Protein AF-A0A534W931-F1 (afdb_monomer)

Structure (mmCIF, N/CA/C/O backbone):
data_AF-A0A534W931-F1
#
_entry.id   AF-A0A534W931-F1
#
loop_
_atom_site.group_PDB
_atom_site.id
_atom_site.type_symbol
_atom_site.label_atom_id
_atom_site.label_alt_id
_atom_site.label_comp_id
_atom_site.label_asym_id
_atom_site.label_entity_id
_atom_site.label_seq_id
_atom_site.pdbx_PDB_ins_code
_atom_site.Cartn_x
_atom_site.Cartn_y
_atom_site.Cartn_z
_atom_site.occupancy
_atom_site.B_iso_or_equiv
_atom_site.auth_seq_id
_atom_site.auth_comp_id
_atom_site.auth_asym_id
_atom_site.auth_atom_id
_atom_site.pdbx_PDB_model_num
ATOM 1 N N . MET A 1 1 ? 8.892 -11.186 -7.384 1.00 24.55 1 MET A N 1
ATOM 2 C CA . MET A 1 1 ? 10.118 -11.911 -7.786 1.00 24.55 1 MET A CA 1
ATOM 3 C C . MET A 1 1 ? 10.167 -12.019 -9.317 1.00 24.55 1 MET A C 1
ATOM 5 O O . MET A 1 1 ? 9.790 -13.031 -9.882 1.00 24.55 1 MET A O 1
ATOM 9 N N . LEU A 1 2 ? 10.487 -10.917 -10.003 1.00 24.75 2 LEU A N 1
ATOM 10 C CA . LEU A 1 2 ? 10.456 -10.798 -11.479 1.00 24.75 2 LEU A CA 1
ATOM 11 C C . LEU A 1 2 ? 11.723 -10.127 -12.028 1.00 24.75 2 LEU A C 1
ATOM 13 O O . LEU A 1 2 ? 11.730 -9.624 -13.146 1.00 24.75 2 LEU A O 1
ATOM 17 N N . LEU A 1 3 ? 12.767 -10.087 -11.209 1.00 33.88 3 LEU A N 1
ATOM 18 C CA . LEU A 1 3 ? 14.016 -9.411 -11.506 1.00 33.88 3 LEU A CA 1
ATOM 19 C C . LEU A 1 3 ? 15.007 -10.449 -12.035 1.00 33.88 3 LEU A C 1
ATOM 21 O O . LEU A 1 3 ? 15.277 -11.435 -11.355 1.00 33.88 3 LEU A O 1
ATOM 25 N N . PHE A 1 4 ? 15.500 -10.183 -13.246 1.00 37.03 4 PHE A N 1
ATOM 26 C CA . PHE A 1 4 ? 16.556 -10.892 -13.974 1.00 37.03 4 PHE A CA 1
ATOM 27 C C . PHE A 1 4 ? 16.162 -12.250 -14.570 1.00 37.03 4 PHE A C 1
ATOM 29 O O . PHE A 1 4 ? 16.464 -13.320 -14.045 1.00 37.03 4 PHE A O 1
ATOM 36 N N . ARG A 1 5 ? 15.540 -12.210 -15.758 1.00 29.00 5 ARG A N 1
ATOM 37 C CA . ARG A 1 5 ? 15.727 -13.302 -16.721 1.00 29.00 5 ARG A CA 1
ATOM 38 C C . ARG A 1 5 ? 17.189 -13.255 -17.179 1.00 29.00 5 ARG A C 1
ATOM 40 O O . ARG A 1 5 ? 17.562 -12.332 -17.885 1.00 29.00 5 ARG A O 1
ATOM 47 N N . ALA A 1 6 ? 17.964 -14.224 -16.694 1.00 28.89 6 ALA A N 1
ATOM 48 C CA . ALA A 1 6 ? 19.197 -14.774 -17.260 1.00 28.89 6 ALA A CA 1
ATOM 49 C C . ALA A 1 6 ? 20.112 -13.798 -18.031 1.00 28.89 6 ALA A C 1
ATOM 51 O O . ALA A 1 6 ? 20.029 -13.710 -19.250 1.00 28.89 6 ALA A O 1
ATOM 52 N N . VAL A 1 7 ? 21.059 -13.166 -17.331 1.00 37.78 7 VAL A N 1
ATOM 53 C CA . VAL A 1 7 ? 22.310 -12.709 -17.958 1.00 37.78 7 VAL A CA 1
ATOM 54 C C . VAL A 1 7 ? 23.307 -13.857 -17.831 1.00 37.78 7 VAL A C 1
ATOM 56 O O . VAL A 1 7 ? 23.939 -14.043 -16.788 1.00 37.78 7 VAL A O 1
ATOM 59 N N . ALA A 1 8 ? 23.367 -14.686 -18.868 1.00 30.81 8 ALA A N 1
ATOM 60 C CA . ALA A 1 8 ? 24.313 -15.784 -18.991 1.00 30.81 8 ALA A CA 1
ATOM 61 C C . ALA A 1 8 ? 25.335 -15.453 -20.092 1.00 30.81 8 ALA A C 1
ATOM 63 O O . ALA A 1 8 ? 25.013 -15.547 -21.266 1.00 30.81 8 ALA A O 1
ATOM 64 N N . ILE A 1 9 ? 26.557 -15.125 -19.650 1.00 33.28 9 ILE A N 1
ATOM 65 C CA . ILE A 1 9 ? 27.863 -15.341 -20.306 1.00 33.28 9 ILE A CA 1
ATOM 66 C C . ILE A 1 9 ? 28.149 -14.615 -21.638 1.00 33.28 9 ILE A C 1
ATOM 68 O O . ILE A 1 9 ? 27.626 -14.991 -22.676 1.00 33.28 9 ILE A O 1
ATOM 72 N N . ALA A 1 10 ? 29.194 -13.773 -21.607 1.00 30.75 10 ALA A N 1
ATOM 73 C CA . ALA A 1 10 ? 30.393 -13.940 -22.443 1.00 30.75 10 ALA A CA 1
ATOM 74 C C . ALA A 1 10 ? 31.596 -13.188 -21.831 1.00 30.75 10 ALA A C 1
ATOM 76 O O . ALA A 1 10 ? 31.913 -12.058 -22.197 1.00 30.75 10 ALA A O 1
ATOM 77 N N . ALA A 1 11 ? 32.294 -13.831 -20.891 1.00 32.00 11 ALA A N 1
ATOM 78 C CA . ALA A 1 11 ? 33.722 -13.587 -20.730 1.00 32.00 11 ALA A CA 1
ATOM 79 C C . ALA A 1 11 ? 34.443 -14.621 -21.604 1.00 32.00 11 ALA A C 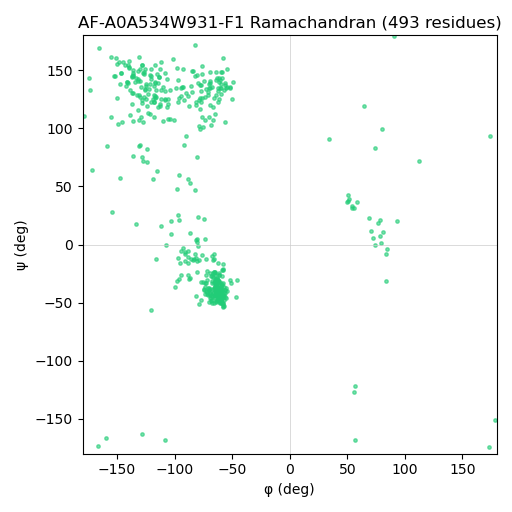1
ATOM 81 O O . ALA A 1 11 ? 34.227 -15.818 -21.436 1.00 32.00 11 ALA A O 1
ATOM 82 N N . VAL A 1 12 ? 35.293 -14.113 -22.502 1.00 31.73 12 VAL A N 1
ATOM 83 C CA . VAL A 1 12 ? 36.175 -14.822 -23.443 1.00 31.73 12 VAL A CA 1
ATOM 84 C C . VAL A 1 12 ? 35.484 -15.344 -24.711 1.00 31.73 12 VAL A C 1
ATOM 86 O O . VAL A 1 12 ? 34.865 -16.398 -24.702 1.00 31.73 12 VAL A O 1
ATOM 89 N N . MET A 1 13 ? 35.631 -14.593 -25.813 1.00 29.88 13 MET A N 1
ATOM 90 C CA . MET A 1 13 ? 36.206 -15.047 -27.097 1.00 29.88 13 MET A CA 1
ATOM 91 C C . MET A 1 13 ? 36.066 -13.940 -28.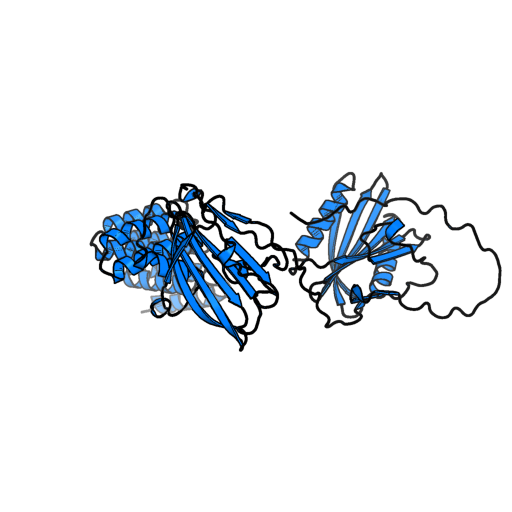168 1.00 29.88 13 MET A C 1
ATOM 93 O O . MET A 1 13 ? 35.081 -13.917 -28.894 1.00 29.88 13 MET A O 1
ATOM 97 N N . ILE A 1 14 ? 37.081 -13.081 -28.354 1.00 31.92 14 ILE A N 1
ATOM 98 C CA . ILE A 1 14 ? 37.420 -12.554 -29.696 1.00 31.92 14 ILE A CA 1
ATOM 99 C C . ILE A 1 14 ? 38.942 -12.599 -29.875 1.00 31.92 14 ILE A C 1
ATOM 101 O O . ILE A 1 14 ? 39.651 -11.600 -29.844 1.00 31.92 14 ILE A O 1
ATOM 105 N N . ALA A 1 15 ? 39.443 -13.805 -30.122 1.00 28.23 15 ALA A N 1
ATOM 106 C CA . ALA A 1 15 ? 40.698 -14.021 -30.828 1.00 28.23 15 ALA A CA 1
ATOM 107 C C . ALA A 1 15 ? 40.418 -14.813 -32.115 1.00 28.23 15 ALA A C 1
ATOM 109 O O . ALA A 1 15 ? 40.948 -15.900 -32.282 1.00 28.23 15 ALA A O 1
ATOM 110 N N . ALA A 1 16 ? 39.539 -14.313 -32.998 1.00 26.97 16 ALA A N 1
ATOM 111 C CA . ALA A 1 16 ? 39.366 -14.832 -34.367 1.00 26.97 16 ALA A CA 1
ATOM 112 C C . ALA A 1 16 ? 38.430 -13.950 -35.227 1.00 26.97 16 ALA A C 1
ATOM 114 O O . ALA A 1 16 ? 37.367 -14.398 -35.638 1.00 26.97 16 ALA A O 1
ATOM 115 N N . ALA A 1 17 ? 38.788 -12.692 -35.514 1.00 27.02 17 ALA A N 1
ATOM 116 C CA . ALA A 1 17 ? 38.117 -11.924 -36.582 1.00 27.02 17 ALA A CA 1
ATOM 117 C C . ALA A 1 17 ? 38.988 -10.806 -37.196 1.00 27.02 17 ALA A C 1
ATOM 119 O O . ALA A 1 17 ? 38.474 -9.813 -37.696 1.00 27.02 17 ALA A O 1
ATOM 120 N N . ALA A 1 18 ? 40.316 -10.952 -37.181 1.00 27.09 18 ALA A N 1
ATOM 121 C CA . ALA A 1 18 ? 41.230 -10.067 -37.913 1.00 27.09 18 ALA A CA 1
ATOM 122 C C . ALA A 1 18 ? 41.949 -10.871 -39.000 1.00 27.09 18 ALA A C 1
ATOM 124 O O . ALA A 1 18 ? 43.157 -11.087 -38.961 1.00 27.09 18 ALA A O 1
ATOM 125 N N . GLY A 1 19 ? 41.165 -11.380 -39.945 1.00 28.45 19 GLY A N 1
ATOM 126 C CA . GLY A 1 19 ? 41.649 -12.202 -41.042 1.00 28.45 19 GLY A CA 1
ATOM 127 C C . GLY A 1 19 ? 40.822 -11.988 -42.294 1.00 28.45 19 GLY A C 1
ATOM 128 O O . GLY A 1 19 ? 40.237 -12.942 -42.774 1.00 28.45 19 GLY A O 1
ATOM 129 N N . CYS A 1 20 ? 40.732 -10.747 -42.780 1.00 27.14 20 CYS A N 1
ATOM 130 C CA . CYS A 1 20 ? 40.556 -10.407 -44.196 1.00 27.14 20 CYS A CA 1
ATOM 131 C C . CYS A 1 20 ? 40.652 -8.884 -44.380 1.00 27.14 20 CYS A C 1
ATOM 133 O O . CYS A 1 20 ? 40.007 -8.140 -43.652 1.00 27.14 20 CYS A O 1
ATOM 135 N N . ALA A 1 21 ? 41.435 -8.479 -45.386 1.00 27.70 21 ALA A N 1
ATOM 136 C CA . ALA A 1 21 ? 41.574 -7.146 -45.995 1.00 27.70 21 ALA A CA 1
ATOM 137 C C . ALA A 1 21 ? 42.928 -6.452 -45.751 1.00 27.70 21 ALA A C 1
ATOM 139 O O . ALA A 1 21 ? 43.044 -5.442 -45.062 1.00 27.70 21 ALA A O 1
ATOM 140 N N . ARG A 1 22 ? 43.971 -6.971 -46.414 1.00 32.03 22 ARG A N 1
ATOM 141 C CA . ARG A 1 22 ? 45.041 -6.123 -46.956 1.00 32.03 22 ARG A CA 1
ATOM 142 C C . ARG A 1 22 ? 44.612 -5.683 -48.357 1.00 32.03 22 ARG A C 1
ATOM 144 O O . ARG A 1 22 ? 44.428 -6.534 -49.220 1.00 32.03 22 ARG A O 1
ATOM 151 N N . GLY A 1 23 ? 44.475 -4.378 -48.568 1.00 28.19 23 GLY A N 1
ATOM 152 C CA . GLY A 1 23 ? 44.235 -3.763 -49.874 1.00 28.19 23 GLY A CA 1
ATOM 153 C C . GLY A 1 23 ? 44.171 -2.240 -49.745 1.00 28.19 23 GLY A C 1
ATOM 154 O O . GLY A 1 23 ? 43.258 -1.717 -49.121 1.00 28.19 23 GLY A O 1
ATOM 155 N N . ASN A 1 24 ? 45.179 -1.549 -50.281 1.00 35.12 24 ASN A N 1
ATOM 156 C CA . ASN A 1 24 ? 45.371 -0.096 -50.210 1.00 35.12 24 ASN A CA 1
ATOM 157 C C . ASN A 1 24 ? 44.350 0.696 -51.049 1.00 35.12 24 ASN A C 1
ATOM 159 O O . ASN A 1 24 ? 44.205 0.404 -52.231 1.00 35.12 24 ASN A O 1
ATOM 163 N N . ALA A 1 25 ? 43.784 1.770 -50.479 1.00 28.73 25 ALA A N 1
ATOM 164 C CA . ALA A 1 25 ? 43.568 3.091 -51.105 1.00 28.73 25 ALA A CA 1
ATOM 165 C C . ALA A 1 25 ? 43.009 4.083 -50.053 1.00 28.73 25 ALA A C 1
ATOM 167 O O . ALA A 1 25 ? 42.217 3.667 -49.205 1.00 28.73 25 ALA A O 1
ATOM 168 N N . PRO A 1 26 ? 43.379 5.380 -50.065 1.00 36.84 26 PRO A N 1
ATOM 169 C CA . PRO A 1 26 ? 42.849 6.350 -49.113 1.00 36.84 26 PRO A CA 1
ATOM 170 C C . PRO A 1 26 ? 41.441 6.781 -49.544 1.00 36.84 26 PRO A C 1
ATOM 172 O O . PRO A 1 26 ? 41.273 7.595 -50.448 1.00 36.84 26 PRO A O 1
ATOM 175 N N . VAL A 1 27 ? 40.419 6.228 -48.894 1.00 33.09 27 VAL A N 1
ATOM 176 C CA . VAL A 1 27 ? 39.035 6.704 -49.010 1.00 33.09 27 VAL A CA 1
ATOM 177 C C . VAL A 1 27 ? 38.823 7.792 -47.958 1.00 33.09 27 VAL A C 1
ATOM 179 O O . VAL A 1 27 ? 39.109 7.579 -46.780 1.00 33.09 27 VAL A O 1
ATOM 182 N N . GLN A 1 28 ? 38.328 8.963 -48.368 1.00 35.66 28 GLN A N 1
ATOM 183 C CA . GLN A 1 28 ? 37.792 9.966 -47.446 1.00 35.66 28 GLN A CA 1
ATOM 184 C C . GLN A 1 28 ? 36.675 9.320 -46.617 1.00 35.66 28 GLN A C 1
ATOM 186 O O . GLN A 1 28 ? 35.580 9.066 -47.116 1.00 35.66 28 GLN A O 1
ATOM 191 N N . VAL A 1 29 ? 36.966 9.018 -45.351 1.00 35.28 29 VAL A N 1
ATOM 192 C CA . VAL A 1 29 ? 36.007 8.399 -44.433 1.00 35.28 29 VAL A CA 1
ATOM 193 C C . VAL A 1 29 ? 35.007 9.469 -44.004 1.00 35.28 29 VAL A C 1
ATOM 195 O O . VAL A 1 29 ? 35.302 10.311 -43.154 1.00 35.28 29 VAL A O 1
ATOM 198 N N . ALA A 1 30 ? 33.819 9.449 -44.608 1.00 37.97 30 ALA A N 1
ATOM 199 C CA . ALA A 1 30 ? 32.654 10.130 -44.060 1.00 37.97 30 ALA A CA 1
ATOM 200 C C . ALA A 1 30 ? 32.475 9.700 -42.594 1.00 37.97 30 ALA A C 1
ATOM 202 O O . ALA A 1 30 ? 32.593 8.514 -42.278 1.00 37.97 30 ALA A O 1
ATOM 203 N N . ARG A 1 31 ? 32.223 10.658 -41.689 1.00 45.56 31 ARG A N 1
ATOM 204 C CA . ARG A 1 31 ? 31.925 10.358 -40.278 1.00 45.56 31 ARG A CA 1
ATOM 205 C C . ARG A 1 31 ? 30.816 9.295 -40.229 1.00 45.56 31 ARG A C 1
ATOM 207 O O . ARG A 1 31 ? 29.772 9.534 -40.839 1.00 45.56 31 ARG A O 1
ATOM 214 N N . PRO A 1 32 ? 31.008 8.155 -39.542 1.00 56.94 32 PRO A N 1
ATOM 215 C CA . PRO A 1 32 ? 29.951 7.161 -39.430 1.00 56.94 32 PRO A CA 1
ATOM 216 C C . PRO A 1 32 ? 28.733 7.800 -38.751 1.00 56.94 32 PRO A C 1
ATOM 218 O O . PRO A 1 32 ? 28.879 8.546 -37.778 1.00 56.94 32 PRO A O 1
ATOM 221 N N . ALA A 1 33 ? 27.547 7.556 -39.310 1.00 68.75 33 ALA A N 1
ATOM 222 C CA . ALA A 1 33 ? 26.288 8.041 -38.756 1.00 68.75 33 ALA A CA 1
ATOM 223 C C . ALA A 1 33 ? 26.100 7.520 -37.319 1.00 68.75 33 ALA A C 1
ATOM 225 O O . ALA A 1 33 ? 26.577 6.436 -36.983 1.00 68.75 33 ALA A O 1
ATOM 226 N N . ALA A 1 34 ? 25.433 8.304 -36.468 1.00 78.62 34 ALA A N 1
ATOM 227 C CA . ALA A 1 34 ? 25.118 7.879 -35.107 1.00 78.62 34 ALA A CA 1
ATOM 228 C C . ALA A 1 34 ? 24.215 6.634 -35.118 1.00 78.62 34 ALA A C 1
ATOM 230 O O . ALA A 1 34 ? 23.317 6.524 -35.954 1.00 78.62 34 ALA A O 1
ATOM 231 N N . ASP A 1 35 ? 24.425 5.720 -34.171 1.00 86.62 35 ASP A N 1
ATOM 232 C CA . ASP A 1 35 ? 23.527 4.591 -33.952 1.00 86.62 35 ASP A CA 1
ATOM 233 C C . ASP A 1 35 ? 22.300 5.077 -33.188 1.00 86.62 35 ASP A C 1
ATOM 235 O O . ASP A 1 35 ? 22.336 5.245 -31.968 1.00 86.62 35 ASP A O 1
ATOM 239 N N . GLU A 1 36 ? 21.208 5.323 -33.899 1.00 92.25 36 GLU A N 1
ATOM 240 C CA . GLU A 1 36 ? 19.942 5.688 -33.274 1.00 92.25 36 GLU A CA 1
ATOM 241 C C . GLU A 1 36 ? 19.143 4.448 -32.859 1.00 92.25 36 GLU A C 1
ATOM 243 O O . GLU A 1 36 ? 19.016 3.480 -33.611 1.00 92.25 36 GLU A O 1
ATOM 248 N N . LYS A 1 37 ? 18.569 4.503 -31.653 1.00 92.19 37 LYS A N 1
ATOM 249 C CA . LYS A 1 37 ? 17.649 3.512 -31.084 1.00 92.19 37 LYS A CA 1
ATOM 250 C C . LYS A 1 37 ? 16.368 4.208 -30.605 1.00 92.19 37 LYS A C 1
ATOM 252 O O . LYS A 1 37 ? 16.175 4.374 -29.392 1.00 92.19 37 LYS A O 1
ATOM 257 N N . PRO A 1 38 ? 15.494 4.671 -31.523 1.00 89.25 38 PRO A N 1
ATOM 258 C CA . PRO A 1 38 ? 14.286 5.425 -31.174 1.00 89.25 38 PRO A CA 1
ATOM 259 C C . PRO A 1 38 ? 13.371 4.699 -30.176 1.00 89.25 38 PRO A C 1
ATOM 261 O O . PRO A 1 38 ? 12.843 5.313 -29.250 1.00 89.25 38 PRO A O 1
ATOM 264 N N . GLU A 1 39 ? 13.251 3.376 -30.282 1.00 85.25 39 GLU A N 1
ATOM 265 C CA . GLU A 1 39 ? 12.475 2.513 -29.383 1.00 85.25 39 GLU A CA 1
ATOM 266 C C . GLU A 1 39 ? 12.977 2.537 -27.924 1.00 85.25 39 GLU A C 1
ATOM 268 O O . GLU A 1 39 ? 12.217 2.314 -26.967 1.00 85.25 39 GLU A O 1
ATOM 273 N N . HIS A 1 40 ? 14.252 2.880 -27.743 1.00 90.00 40 HIS A N 1
ATOM 274 C CA . HIS A 1 40 ? 14.916 3.022 -26.455 1.00 90.00 40 HIS A CA 1
ATOM 275 C C . HIS A 1 40 ? 15.198 4.484 -26.073 1.00 90.00 40 HIS A C 1
ATOM 277 O O . HIS A 1 40 ? 15.652 4.720 -24.957 1.00 90.00 40 HIS A O 1
ATOM 283 N N . ASN A 1 41 ? 14.839 5.452 -26.924 1.00 93.56 41 ASN A N 1
ATOM 284 C CA . ASN A 1 41 ? 15.050 6.891 -26.736 1.00 93.56 41 ASN A CA 1
ATOM 285 C C . ASN A 1 41 ? 16.524 7.305 -26.551 1.00 93.56 41 ASN A C 1
ATOM 287 O O . ASN A 1 41 ? 16.826 8.220 -25.783 1.00 93.56 41 ASN A O 1
ATOM 291 N N . PHE A 1 42 ? 17.451 6.657 -27.257 1.00 95.38 42 PHE A N 1
ATOM 292 C CA . PHE A 1 42 ? 18.850 7.084 -27.250 1.00 95.38 42 PHE A CA 1
ATOM 293 C C . PHE A 1 42 ? 19.489 7.002 -28.629 1.00 95.38 42 PHE A C 1
ATOM 295 O O . PHE A 1 42 ? 19.051 6.249 -29.498 1.00 95.38 42 PHE A O 1
ATOM 302 N N . ARG A 1 43 ? 20.554 7.776 -28.804 1.00 95.12 43 ARG A N 1
ATOM 303 C CA . ARG A 1 43 ? 21.501 7.647 -29.906 1.00 95.12 43 ARG A CA 1
ATOM 304 C C . ARG A 1 43 ? 22.907 7.513 -29.343 1.00 95.12 43 ARG A C 1
ATOM 306 O O . ARG A 1 43 ? 23.204 8.026 -28.263 1.00 95.12 43 ARG A O 1
ATOM 313 N N . PHE A 1 44 ? 23.764 6.819 -30.074 1.00 95.00 44 PHE A N 1
ATOM 314 C CA . PHE A 1 44 ? 25.147 6.611 -29.683 1.00 95.00 44 PHE A CA 1
ATOM 315 C C . PHE A 1 44 ? 26.093 7.030 -30.801 1.00 95.00 44 PHE A C 1
ATOM 317 O O . PHE A 1 44 ? 25.961 6.596 -31.945 1.00 95.00 44 PHE A O 1
ATOM 324 N N . ARG A 1 45 ? 27.055 7.895 -30.479 1.00 92.50 45 ARG A N 1
ATOM 325 C CA . ARG A 1 45 ? 28.093 8.327 -31.412 1.00 92.50 45 ARG A CA 1
ATOM 326 C C . ARG A 1 45 ? 29.198 7.266 -31.470 1.00 92.50 45 ARG A C 1
ATOM 328 O O . ARG A 1 45 ? 29.806 6.996 -30.434 1.00 92.50 45 ARG A O 1
ATOM 335 N N . PRO A 1 46 ? 29.512 6.705 -32.652 1.00 85.88 46 PRO A N 1
ATOM 336 C CA . PRO A 1 46 ? 30.544 5.686 -32.771 1.00 85.88 46 PRO A CA 1
ATOM 337 C C . PRO A 1 46 ? 31.905 6.181 -32.239 1.00 85.88 46 PRO A C 1
ATOM 339 O O . PRO A 1 46 ? 32.342 7.276 -32.609 1.00 85.88 46 PRO A O 1
ATOM 342 N N . PRO A 1 47 ? 32.612 5.385 -31.418 1.00 83.31 47 PRO A N 1
ATOM 343 C CA . PRO A 1 47 ? 33.814 5.797 -30.678 1.00 83.31 47 PRO A CA 1
ATOM 344 C C . PRO A 1 47 ? 35.107 5.814 -31.524 1.00 83.31 47 PRO A C 1
ATOM 346 O O . PRO A 1 47 ? 36.218 5.753 -31.000 1.00 83.31 47 PRO A O 1
ATOM 349 N N . GLY A 1 48 ? 34.979 5.942 -32.848 1.00 85.31 48 GLY A N 1
ATOM 350 C CA . GLY A 1 48 ? 36.094 6.002 -33.796 1.00 85.31 48 GLY A CA 1
ATOM 351 C C . GLY A 1 48 ? 36.540 4.635 -34.344 1.00 85.31 48 GLY A C 1
ATOM 352 O O . GLY A 1 48 ? 35.986 3.599 -33.988 1.00 85.31 48 GLY A O 1
ATOM 353 N N . PRO A 1 49 ? 37.554 4.614 -35.230 1.00 85.00 49 PRO A N 1
ATOM 354 C CA . PRO A 1 49 ? 37.897 3.447 -36.054 1.00 85.00 49 PRO A CA 1
ATOM 355 C C . PRO A 1 49 ? 38.560 2.288 -35.295 1.00 85.00 49 PRO A C 1
ATOM 357 O O . PRO A 1 49 ? 38.687 1.198 -35.841 1.00 85.00 49 PRO A O 1
ATOM 360 N N . ALA A 1 50 ? 39.004 2.504 -34.052 1.00 88.19 50 ALA A N 1
ATOM 361 C CA . ALA A 1 50 ? 39.587 1.449 -33.218 1.00 88.19 50 ALA A CA 1
ATOM 362 C C . ALA A 1 50 ? 38.533 0.493 -32.627 1.00 88.19 50 ALA A C 1
ATOM 364 O O . ALA A 1 50 ? 38.895 -0.524 -32.038 1.00 88.19 50 ALA A O 1
ATOM 365 N N . TRP A 1 51 ? 37.251 0.827 -32.771 1.00 92.25 51 TRP A N 1
ATOM 366 C CA . TRP A 1 51 ? 36.128 0.074 -32.239 1.00 92.25 51 TRP A CA 1
ATOM 367 C C . TRP A 1 51 ? 35.318 -0.552 -33.366 1.00 92.25 51 TRP A C 1
ATOM 369 O O . TRP A 1 51 ? 34.952 0.112 -34.336 1.00 92.25 51 TRP A O 1
ATOM 379 N N . ALA A 1 52 ? 34.997 -1.828 -33.208 1.00 90.12 52 ALA A N 1
ATOM 380 C CA . ALA A 1 52 ? 34.091 -2.550 -34.080 1.00 90.12 52 ALA A CA 1
ATOM 381 C C . ALA A 1 52 ? 32.704 -2.616 -33.436 1.00 90.12 52 ALA A C 1
ATOM 383 O O . ALA A 1 52 ? 32.574 -2.929 -32.250 1.00 90.12 52 ALA A O 1
ATOM 384 N N . ARG A 1 53 ? 31.662 -2.347 -34.226 1.00 90.25 53 ARG A N 1
ATOM 385 C CA . ARG A 1 53 ? 30.282 -2.630 -33.827 1.00 90.25 53 ARG A CA 1
ATOM 386 C C . ARG A 1 53 ? 30.074 -4.142 -33.841 1.00 90.25 53 ARG A C 1
ATOM 388 O O . ARG A 1 53 ? 30.424 -4.799 -34.820 1.00 90.25 53 ARG A O 1
ATOM 395 N N . VAL A 1 54 ? 29.500 -4.676 -32.768 1.00 87.69 54 VAL A N 1
ATOM 396 C CA . VAL A 1 54 ? 29.198 -6.106 -32.632 1.00 87.69 54 VAL A CA 1
ATOM 397 C C . VAL A 1 54 ? 27.685 -6.276 -32.550 1.00 87.69 54 VAL A C 1
ATOM 399 O O . VAL A 1 54 ? 26.984 -5.404 -32.037 1.00 87.69 54 VAL A O 1
ATOM 402 N N . ASP A 1 55 ? 27.164 -7.376 -33.087 1.00 82.81 55 ASP A N 1
ATOM 403 C CA . ASP A 1 55 ? 25.769 -7.752 -32.855 1.00 82.81 55 ASP A CA 1
ATOM 404 C C . ASP A 1 55 ? 25.606 -8.176 -31.381 1.00 82.81 55 ASP A C 1
ATOM 406 O O . ASP A 1 55 ? 26.274 -9.131 -30.965 1.00 82.81 55 ASP A O 1
ATOM 410 N N . PRO A 1 56 ? 24.750 -7.499 -30.586 1.00 80.62 56 PRO A N 1
ATOM 411 C CA . PRO A 1 56 ? 24.511 -7.860 -29.192 1.00 80.62 56 PRO A CA 1
ATOM 412 C C . PRO A 1 56 ? 24.144 -9.331 -28.990 1.00 80.62 56 PRO A C 1
ATOM 414 O O . PRO A 1 56 ? 24.535 -9.902 -27.979 1.00 80.62 56 PRO A O 1
ATOM 417 N N . LEU A 1 57 ? 23.484 -9.982 -29.958 1.00 75.50 57 LEU A N 1
ATOM 418 C CA . LEU A 1 57 ? 23.115 -11.400 -29.865 1.00 75.50 57 LEU A CA 1
ATOM 419 C C . LEU A 1 57 ? 24.317 -12.342 -29.686 1.00 75.50 57 LEU A C 1
ATOM 421 O O . LEU A 1 57 ? 24.143 -13.447 -29.177 1.00 75.50 57 LEU A O 1
ATOM 425 N N . HIS A 1 58 ? 25.524 -11.918 -30.073 1.00 75.94 58 HIS A N 1
ATOM 426 C CA . HIS A 1 58 ? 26.754 -12.695 -29.902 1.00 75.94 58 HIS A CA 1
ATOM 427 C C . HIS A 1 58 ? 27.458 -12.472 -28.553 1.00 75.94 58 HIS A C 1
ATOM 429 O O . HIS A 1 58 ? 28.403 -13.198 -28.252 1.00 75.94 58 HIS A O 1
ATOM 435 N N . ILE A 1 59 ? 27.044 -11.476 -27.760 1.00 71.31 59 ILE A N 1
ATOM 436 C CA . ILE A 1 59 ? 27.657 -11.144 -26.460 1.00 71.31 59 ILE A CA 1
ATOM 437 C C . ILE A 1 59 ? 26.623 -11.258 -25.336 1.00 71.31 59 ILE A C 1
ATOM 439 O O . ILE A 1 59 ? 26.831 -11.991 -24.376 1.00 71.31 59 ILE A O 1
ATOM 443 N N . ASP A 1 60 ? 25.517 -10.526 -25.451 1.00 72.75 60 ASP A N 1
ATOM 444 C CA . ASP A 1 60 ? 24.393 -10.554 -24.522 1.00 72.75 60 ASP A CA 1
ATOM 445 C C . ASP A 1 60 ? 23.109 -10.111 -25.253 1.00 72.75 60 ASP A C 1
ATOM 447 O O . ASP A 1 60 ? 22.953 -8.923 -25.563 1.00 72.75 60 ASP A O 1
ATOM 451 N N . PRO A 1 61 ? 22.158 -11.030 -25.507 1.00 75.94 61 PRO A N 1
ATOM 452 C CA . PRO A 1 61 ? 20.893 -10.713 -26.168 1.00 75.94 61 PRO A CA 1
ATOM 453 C C . PRO A 1 61 ? 20.039 -9.651 -25.459 1.00 75.94 61 PRO A C 1
ATOM 455 O O . PRO A 1 61 ? 19.106 -9.126 -26.065 1.00 75.94 61 PRO A O 1
ATOM 458 N N . ALA A 1 62 ? 20.309 -9.347 -24.184 1.00 75.31 62 ALA A N 1
ATOM 459 C CA . ALA A 1 62 ? 19.614 -8.297 -23.446 1.00 75.31 62 ALA A CA 1
ATOM 460 C C . ALA A 1 62 ? 20.150 -6.881 -23.737 1.00 75.31 62 ALA A C 1
ATOM 462 O O . ALA A 1 62 ? 19.493 -5.899 -23.378 1.00 75.31 62 ALA A O 1
ATOM 463 N N . ALA A 1 63 ? 21.322 -6.747 -24.366 1.00 85.94 63 ALA A N 1
ATOM 464 C CA . ALA A 1 63 ? 21.905 -5.450 -24.688 1.00 85.94 63 ALA A CA 1
ATOM 465 C C . ALA A 1 63 ? 21.272 -4.835 -25.950 1.00 85.94 63 ALA A C 1
ATOM 467 O O . ALA A 1 63 ? 21.050 -5.494 -26.964 1.00 85.94 63 ALA A O 1
ATOM 468 N N . ALA A 1 64 ? 21.017 -3.528 -25.908 1.00 90.94 64 ALA A N 1
ATOM 469 C CA . ALA A 1 64 ? 20.484 -2.769 -27.039 1.00 90.94 64 ALA A CA 1
ATOM 470 C C . ALA A 1 64 ? 21.574 -2.384 -28.060 1.00 90.94 64 ALA A C 1
ATOM 472 O O . ALA A 1 64 ? 21.273 -2.110 -29.229 1.00 90.94 64 ALA A O 1
ATOM 473 N N . LEU A 1 65 ? 22.834 -2.328 -27.617 1.00 93.31 65 LEU A N 1
ATOM 474 C CA . LEU A 1 65 ? 24.000 -1.938 -28.409 1.00 93.31 65 LEU A CA 1
ATOM 475 C C . LEU A 1 65 ? 25.264 -2.610 -27.866 1.00 93.31 65 LEU A C 1
ATOM 477 O O . LEU A 1 65 ? 25.404 -2.739 -26.650 1.00 93.31 65 LEU A O 1
ATOM 481 N N . ALA A 1 66 ? 26.184 -2.974 -28.764 1.00 92.69 66 ALA A N 1
ATOM 482 C CA . ALA A 1 66 ? 27.466 -3.568 -28.415 1.00 92.69 66 ALA A CA 1
ATOM 483 C C . ALA A 1 66 ? 28.614 -3.058 -29.300 1.00 92.69 66 ALA A C 1
ATOM 485 O O . ALA A 1 66 ? 28.476 -2.926 -30.519 1.00 92.69 66 ALA A O 1
ATOM 486 N N . TYR A 1 67 ? 29.762 -2.816 -28.673 1.00 93.75 67 TYR A N 1
ATOM 487 C CA . TYR A 1 67 ? 31.022 -2.472 -29.323 1.00 93.75 67 TYR A CA 1
ATOM 488 C C . TYR A 1 67 ? 32.171 -3.254 -28.690 1.00 93.75 67 TYR A C 1
ATOM 490 O O . TYR A 1 67 ? 32.163 -3.520 -27.490 1.00 93.75 67 TYR A O 1
ATOM 498 N N . ALA A 1 68 ? 33.181 -3.584 -29.487 1.00 92.00 68 ALA A N 1
ATOM 499 C CA . ALA A 1 68 ? 34.396 -4.227 -29.011 1.00 92.00 68 ALA A CA 1
ATOM 500 C C . ALA A 1 68 ? 35.637 -3.587 -29.635 1.00 92.00 68 ALA A C 1
ATOM 502 O O . ALA A 1 68 ? 35.615 -3.098 -30.768 1.00 92.00 68 ALA A O 1
ATOM 503 N N . ARG A 1 69 ? 36.736 -3.612 -28.894 1.00 89.75 69 ARG A N 1
ATOM 504 C CA . ARG A 1 69 ? 38.055 -3.145 -29.311 1.00 89.75 69 ARG A CA 1
ATOM 505 C C . ARG A 1 69 ? 39.079 -4.188 -28.902 1.00 89.75 69 ARG A C 1
ATOM 507 O O . ARG A 1 69 ? 38.992 -4.722 -27.812 1.00 89.75 69 ARG A O 1
ATOM 514 N N . SER A 1 70 ? 40.062 -4.456 -29.760 1.00 86.88 70 SER A N 1
ATOM 515 C CA . SER A 1 70 ? 41.035 -5.535 -29.537 1.00 86.88 70 SER A CA 1
ATOM 516 C C . SER A 1 70 ? 42.367 -5.088 -28.917 1.00 86.88 70 SER A C 1
ATOM 518 O O . SER A 1 70 ? 43.200 -5.934 -28.608 1.00 86.88 70 SER A O 1
ATOM 520 N N . ARG A 1 71 ? 42.644 -3.775 -28.837 1.00 85.06 71 ARG A N 1
ATOM 521 C CA . ARG A 1 71 ? 43.886 -3.212 -28.258 1.00 85.06 71 ARG A CA 1
ATOM 522 C C . ARG A 1 71 ? 43.664 -1.833 -27.615 1.00 85.06 71 ARG A C 1
ATOM 524 O O . ARG A 1 71 ? 43.611 -0.843 -28.360 1.00 85.06 71 ARG A O 1
ATOM 531 N N . PRO A 1 72 ? 43.600 -1.722 -26.278 1.00 87.94 72 PRO A N 1
ATOM 532 C CA . PRO A 1 72 ? 43.427 -2.829 -25.320 1.00 87.94 72 PRO A CA 1
ATOM 533 C C . PRO A 1 72 ? 42.142 -3.623 -25.594 1.00 87.94 72 PRO A C 1
ATOM 535 O O . PRO A 1 72 ? 41.259 -3.115 -26.290 1.00 87.94 72 PRO A O 1
ATOM 538 N N . ASP A 1 73 ? 42.053 -4.854 -25.088 1.00 89.88 73 ASP A N 1
ATOM 539 C CA . ASP A 1 73 ? 40.842 -5.673 -25.235 1.00 89.88 73 ASP A CA 1
ATOM 540 C C . ASP A 1 73 ? 39.740 -5.133 -24.314 1.00 89.88 73 ASP A C 1
ATOM 542 O O . ASP A 1 73 ? 39.831 -5.229 -23.085 1.00 89.88 73 ASP A O 1
ATOM 546 N N . ILE A 1 74 ? 38.739 -4.484 -24.912 1.00 93.62 74 ILE A N 1
ATOM 547 C CA . ILE A 1 74 ? 37.627 -3.855 -24.201 1.00 93.62 74 ILE A CA 1
ATOM 548 C C 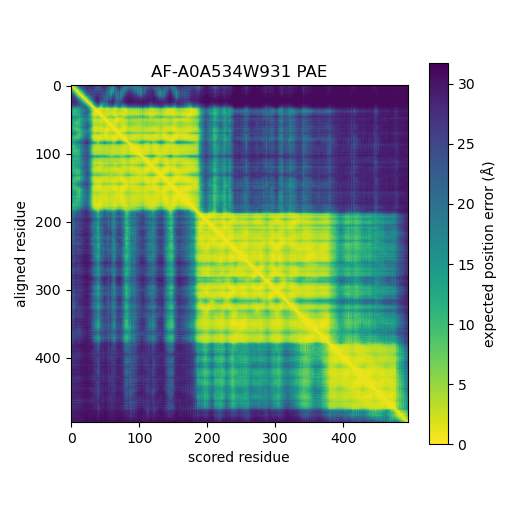. ILE A 1 74 ? 36.328 -4.169 -24.924 1.00 93.62 74 ILE A C 1
ATOM 550 O O . ILE A 1 74 ? 36.186 -3.936 -26.126 1.00 93.62 74 ILE A O 1
ATOM 554 N N . SER A 1 75 ? 35.349 -4.625 -24.156 1.00 92.88 75 SER A N 1
ATOM 555 C CA . SER A 1 75 ? 33.968 -4.773 -24.603 1.00 92.88 75 SER A CA 1
ATOM 556 C C . SER A 1 75 ? 33.086 -3.712 -23.956 1.00 92.88 75 SER A C 1
ATOM 558 O O . SER A 1 75 ? 33.342 -3.281 -22.831 1.00 92.88 75 SER A O 1
ATOM 560 N N . PHE A 1 76 ? 32.062 -3.277 -24.683 1.00 95.19 76 PHE A N 1
ATOM 561 C CA . PHE A 1 76 ? 31.122 -2.248 -24.263 1.00 95.19 76 PHE A CA 1
ATOM 562 C C . PHE A 1 76 ? 29.693 -2.621 -24.649 1.00 95.19 76 PHE A C 1
ATOM 564 O O . PHE A 1 76 ? 29.437 -2.978 -25.800 1.00 95.19 76 PHE A O 1
ATOM 571 N N . LEU A 1 77 ? 28.763 -2.485 -23.705 1.00 94.12 77 LEU A N 1
ATOM 572 C CA . LEU A 1 77 ? 27.339 -2.754 -23.879 1.00 94.12 77 LEU A CA 1
ATOM 573 C C . LEU A 1 77 ? 26.483 -1.603 -23.346 1.00 94.12 77 LEU A C 1
ATOM 575 O O . LEU A 1 77 ? 26.832 -0.948 -22.362 1.00 94.12 77 LEU A O 1
ATOM 579 N N . VAL A 1 78 ? 25.319 -1.407 -23.969 1.00 95.44 78 VAL A N 1
ATOM 580 C CA . VAL A 1 78 ? 24.262 -0.518 -23.467 1.00 95.44 78 VAL A CA 1
ATOM 581 C C . VAL A 1 78 ? 23.010 -1.333 -23.175 1.00 95.44 78 VAL A C 1
ATOM 583 O O . VAL A 1 78 ? 22.448 -1.958 -24.075 1.00 95.44 78 VAL A O 1
ATOM 586 N N . TYR A 1 79 ? 22.537 -1.271 -21.935 1.00 91.31 79 TYR A N 1
ATOM 587 C CA . TYR A 1 79 ? 21.275 -1.860 -21.497 1.00 91.31 79 TYR A CA 1
ATOM 588 C C . TYR A 1 79 ? 20.228 -0.777 -21.268 1.00 91.31 79 TYR A C 1
ATOM 590 O O . TYR A 1 79 ? 20.543 0.302 -20.760 1.00 91.31 79 TYR A O 1
ATOM 598 N N . VAL A 1 80 ? 18.974 -1.077 -21.618 1.00 90.94 80 VAL A N 1
ATOM 599 C CA . VAL A 1 80 ? 17.842 -0.169 -21.406 1.00 90.94 80 VAL A CA 1
ATOM 600 C C . VAL A 1 80 ? 16.686 -0.920 -20.768 1.00 90.94 80 VAL A C 1
ATOM 602 O O . VAL A 1 80 ? 16.075 -1.796 -21.378 1.00 90.94 80 VAL A O 1
ATOM 605 N N . GLU A 1 81 ? 16.341 -0.524 -19.551 1.00 83.81 81 GLU A N 1
ATOM 606 C CA . GLU A 1 81 ? 15.293 -1.144 -18.750 1.00 83.81 81 GLU A CA 1
ATOM 607 C C . GLU A 1 81 ? 14.144 -0.171 -18.468 1.00 83.81 81 GLU A C 1
ATOM 609 O O . GLU A 1 81 ? 14.306 1.052 -18.444 1.00 83.81 81 GLU A O 1
ATOM 614 N N . ARG A 1 82 ? 12.951 -0.731 -18.237 1.00 82.25 82 ARG A N 1
ATOM 615 C CA . ARG A 1 82 ? 11.741 -0.002 -17.825 1.00 82.25 82 ARG A CA 1
ATOM 616 C C . ARG A 1 82 ? 11.230 -0.615 -16.516 1.00 82.25 82 ARG A C 1
ATOM 618 O O . ARG A 1 82 ? 10.341 -1.467 -16.562 1.00 82.25 82 ARG A O 1
ATOM 625 N N . PRO A 1 83 ? 11.796 -0.232 -15.358 1.00 64.19 83 PRO A N 1
ATOM 626 C CA . PRO A 1 83 ? 11.515 -0.894 -14.079 1.00 64.19 83 PRO A CA 1
ATOM 627 C C . PRO A 1 83 ? 10.063 -0.725 -13.593 1.00 64.19 83 PRO A C 1
ATOM 629 O O . PRO A 1 83 ? 9.616 -1.447 -12.703 1.00 64.19 83 PRO A O 1
ATOM 632 N N . GLY A 1 84 ? 9.286 0.178 -14.202 1.00 60.06 84 GLY A N 1
ATOM 633 C CA . GLY A 1 84 ? 7.872 0.415 -13.892 1.00 60.06 84 GLY A CA 1
ATOM 634 C C . GLY A 1 84 ? 7.647 1.361 -12.707 1.00 60.06 84 GLY A C 1
ATOM 635 O O . GLY A 1 84 ? 6.691 2.126 -12.742 1.00 60.06 84 GLY A O 1
ATOM 636 N N . ALA A 1 85 ? 8.552 1.365 -11.728 1.00 59.12 85 ALA A N 1
ATOM 637 C CA . ALA A 1 85 ? 8.691 2.380 -10.683 1.00 59.12 85 ALA A CA 1
ATOM 638 C C . ALA A 1 85 ? 10.150 2.872 -10.643 1.00 59.12 85 ALA A C 1
ATOM 640 O O . ALA A 1 85 ? 11.046 2.139 -11.069 1.00 59.12 85 ALA A O 1
ATOM 641 N N . GLU A 1 86 ? 10.394 4.097 -10.163 1.00 64.56 86 GLU A N 1
ATOM 642 C CA . GLU A 1 86 ? 11.764 4.573 -9.914 1.00 64.56 86 GLU A CA 1
ATOM 643 C C . GLU A 1 86 ? 12.451 3.671 -8.888 1.00 64.56 86 GLU A C 1
ATOM 645 O O . GLU A 1 86 ? 11.860 3.292 -7.875 1.00 64.56 86 GLU A O 1
ATOM 650 N N . MET A 1 87 ? 13.695 3.292 -9.173 1.00 67.50 87 MET A N 1
ATOM 651 C CA . MET A 1 87 ? 14.470 2.415 -8.306 1.00 67.50 87 MET A CA 1
ATOM 652 C C . MET A 1 87 ? 15.576 3.219 -7.626 1.00 67.50 87 MET A C 1
ATOM 654 O O . MET A 1 87 ? 16.328 3.903 -8.319 1.00 67.50 87 MET A O 1
ATOM 658 N N . PRO A 1 88 ? 15.758 3.106 -6.300 1.00 81.94 88 PRO A N 1
ATOM 659 C CA . PRO A 1 88 ? 16.947 3.645 -5.652 1.00 81.94 88 PRO A CA 1
ATOM 660 C C . PRO A 1 88 ? 18.211 3.077 -6.306 1.00 81.94 88 PRO A C 1
ATOM 662 O O . PRO A 1 88 ? 18.292 1.870 -6.573 1.00 81.94 88 PRO A O 1
ATOM 665 N N . VAL A 1 89 ? 19.195 3.935 -6.578 1.00 84.38 89 VAL A N 1
ATOM 666 C CA . VAL A 1 89 ? 20.430 3.538 -7.273 1.00 84.38 89 VAL A CA 1
ATOM 667 C C . VAL A 1 89 ? 21.213 2.492 -6.477 1.00 84.38 89 VAL A C 1
ATOM 669 O O . VAL A 1 89 ? 21.796 1.578 -7.056 1.00 84.38 89 VAL A O 1
ATOM 672 N N . GLU A 1 90 ? 21.128 2.530 -5.149 1.00 85.69 90 GLU A N 1
ATOM 673 C CA . GLU A 1 90 ? 21.706 1.546 -4.233 1.00 85.69 90 GLU A CA 1
ATOM 674 C C . GLU A 1 90 ? 21.141 0.144 -4.481 1.00 85.69 90 GLU A C 1
ATOM 676 O O . GLU A 1 90 ? 21.864 -0.852 -4.393 1.00 85.69 90 GLU A O 1
ATOM 681 N N . GLY A 1 91 ? 19.855 0.053 -4.838 1.00 81.19 91 GLY A N 1
ATOM 682 C CA . GLY A 1 91 ? 19.208 -1.202 -5.208 1.00 81.19 91 GLY A CA 1
ATOM 683 C C . GLY A 1 91 ? 19.763 -1.768 -6.515 1.00 81.19 91 GLY A C 1
ATOM 684 O O . GLY A 1 91 ? 20.022 -2.972 -6.601 1.00 81.19 91 GLY A O 1
ATOM 685 N N . VAL A 1 92 ? 20.010 -0.897 -7.502 1.00 84.12 92 VAL A N 1
ATOM 686 C CA . VAL A 1 92 ? 20.628 -1.265 -8.788 1.00 84.12 92 VAL A CA 1
ATOM 687 C C . VAL A 1 92 ? 22.059 -1.762 -8.564 1.00 84.12 92 VAL A C 1
ATOM 689 O O . VAL A 1 92 ? 22.397 -2.869 -8.983 1.00 84.12 92 VAL A O 1
ATOM 692 N N . LEU A 1 93 ? 22.869 -1.008 -7.816 1.00 86.25 93 LEU A N 1
ATOM 693 C CA . LEU A 1 93 ? 24.255 -1.360 -7.486 1.00 86.25 93 LEU A CA 1
ATOM 694 C C . LEU A 1 93 ? 24.355 -2.672 -6.701 1.00 86.25 93 LEU A C 1
ATOM 696 O O . LEU A 1 93 ? 25.185 -3.522 -7.017 1.00 86.25 93 LEU A O 1
ATOM 700 N N . SER A 1 94 ? 23.481 -2.873 -5.711 1.00 83.62 94 SER A N 1
ATOM 701 C CA . SER A 1 94 ? 23.437 -4.111 -4.922 1.00 83.62 94 SER A CA 1
ATOM 702 C C . SER A 1 94 ? 23.085 -5.321 -5.782 1.00 83.62 94 SER A C 1
ATOM 704 O O . SER A 1 94 ? 23.607 -6.416 -5.571 1.00 83.62 94 SER A O 1
ATOM 706 N N . SER A 1 95 ? 22.190 -5.140 -6.755 1.00 77.62 95 SER A N 1
ATOM 707 C CA . SER A 1 95 ? 21.838 -6.204 -7.689 1.00 77.62 95 SER A CA 1
ATOM 708 C C . SER A 1 95 ? 22.992 -6.534 -8.629 1.00 77.62 95 SER A C 1
ATOM 710 O O . SER A 1 95 ? 23.329 -7.706 -8.784 1.00 77.62 95 SER A O 1
ATOM 712 N N . TRP A 1 96 ? 23.630 -5.506 -9.190 1.00 86.62 96 TRP A N 1
ATOM 713 C CA . TRP A 1 96 ? 24.781 -5.666 -10.072 1.00 86.62 96 TRP A CA 1
ATOM 714 C C . TRP A 1 96 ? 25.955 -6.350 -9.359 1.00 86.62 96 TRP A C 1
ATOM 716 O O . TRP A 1 96 ? 26.526 -7.299 -9.892 1.00 86.62 96 TRP A O 1
ATOM 726 N N . LYS A 1 97 ? 26.250 -5.969 -8.108 1.00 86.44 97 LYS A N 1
ATOM 727 C CA . LYS A 1 97 ? 27.271 -6.632 -7.283 1.00 86.44 97 LYS A CA 1
ATOM 728 C C . LYS A 1 97 ? 26.993 -8.124 -7.101 1.00 86.44 97 LYS A C 1
ATOM 730 O O . LYS A 1 97 ? 27.868 -8.932 -7.389 1.00 86.44 97 LYS A O 1
ATOM 735 N N . ARG A 1 98 ? 25.778 -8.495 -6.678 1.00 81.44 98 ARG A N 1
ATOM 736 C CA . ARG A 1 98 ? 25.399 -9.910 -6.490 1.00 81.44 98 ARG A CA 1
ATOM 737 C C . ARG A 1 98 ? 25.526 -10.724 -7.774 1.00 81.44 98 ARG A C 1
ATOM 739 O O . ARG A 1 98 ? 25.849 -11.905 -7.723 1.00 81.44 98 ARG A O 1
ATOM 746 N N . GLN A 1 99 ? 25.250 -10.104 -8.918 1.00 77.69 99 GLN A N 1
ATOM 747 C CA . GLN A 1 99 ? 25.422 -10.742 -10.216 1.00 77.69 99 GLN A CA 1
ATOM 748 C C . GLN A 1 99 ? 26.901 -10.951 -10.557 1.00 77.69 99 GLN A C 1
ATOM 750 O O . GLN A 1 99 ? 27.269 -12.026 -11.016 1.00 77.69 99 GLN A O 1
ATOM 755 N N . LEU A 1 100 ? 27.761 -9.958 -10.319 1.00 84.50 100 LEU A N 1
ATOM 756 C CA . LEU A 1 100 ? 29.200 -10.138 -10.506 1.00 84.50 100 LEU A CA 1
ATOM 757 C C . LEU A 1 100 ? 29.747 -11.216 -9.561 1.00 84.50 100 LEU A C 1
ATOM 759 O O . LEU A 1 100 ? 30.542 -12.041 -9.988 1.00 84.50 100 LEU A O 1
ATOM 763 N N . GLU A 1 101 ? 29.284 -11.263 -8.310 1.00 85.56 101 GLU A N 1
ATOM 764 C CA . GLU A 1 101 ? 29.676 -12.285 -7.327 1.00 85.56 101 GLU A CA 1
ATOM 765 C C . GLU A 1 101 ? 29.201 -13.691 -7.704 1.00 85.56 101 GLU A C 1
ATOM 767 O O . GLU A 1 101 ? 29.905 -14.654 -7.425 1.00 85.56 101 GLU A O 1
ATOM 772 N N . SER A 1 102 ? 28.042 -13.840 -8.357 1.00 79.62 102 SER A N 1
ATOM 773 C CA . SER A 1 102 ? 27.581 -15.159 -8.817 1.00 79.62 102 SER A CA 1
ATOM 774 C C . SER A 1 102 ? 28.390 -15.696 -10.000 1.00 79.62 102 SER A C 1
ATOM 776 O O . SER A 1 102 ? 28.426 -16.905 -10.223 1.00 79.62 102 SER A O 1
ATOM 778 N N . GLN A 1 103 ? 29.035 -14.804 -10.755 1.00 73.31 103 GLN A N 1
ATOM 779 C CA . GLN A 1 103 ? 29.903 -15.140 -11.885 1.00 73.31 103 GLN A CA 1
ATOM 780 C C . GLN A 1 103 ? 31.383 -15.227 -11.482 1.00 73.31 103 GLN A C 1
ATOM 782 O O . GLN A 1 103 ? 32.171 -15.915 -12.135 1.00 73.31 103 GLN A O 1
ATOM 787 N N . ALA A 1 104 ? 31.769 -14.521 -10.423 1.00 78.69 104 ALA A N 1
ATOM 788 C CA . ALA A 1 104 ? 33.116 -14.513 -9.886 1.00 78.69 104 ALA A CA 1
ATOM 789 C C . ALA A 1 104 ? 33.334 -15.677 -8.915 1.00 78.69 104 ALA A C 1
ATOM 791 O O . ALA A 1 104 ? 32.446 -16.085 -8.176 1.00 78.69 104 ALA A O 1
ATOM 792 N N . GLY A 1 105 ? 34.567 -16.176 -8.841 1.00 65.75 105 GLY A N 1
ATOM 793 C CA . GLY A 1 105 ? 34.958 -17.168 -7.830 1.00 65.75 105 GLY A CA 1
ATOM 794 C C . GLY A 1 105 ? 35.140 -16.592 -6.416 1.00 65.75 105 GLY A C 1
ATOM 795 O O . GLY A 1 105 ? 35.911 -17.156 -5.644 1.00 65.75 105 GLY A O 1
ATOM 796 N N . GLY A 1 106 ? 34.535 -15.443 -6.085 1.00 77.81 106 GLY A N 1
ATOM 797 C CA . GLY A 1 106 ? 34.777 -14.737 -4.824 1.00 77.81 106 GLY A CA 1
ATOM 798 C C . GLY A 1 106 ? 34.105 -13.365 -4.717 1.00 77.81 106 GLY A C 1
ATOM 799 O O . GLY A 1 106 ? 33.330 -12.961 -5.582 1.00 77.81 106 GLY A O 1
ATOM 800 N N . ALA A 1 107 ? 34.416 -12.653 -3.630 1.00 81.69 107 ALA A N 1
ATOM 801 C CA . ALA A 1 107 ? 33.857 -11.335 -3.334 1.00 81.69 107 ALA A CA 1
ATOM 802 C C . ALA A 1 107 ? 34.244 -10.286 -4.390 1.00 81.69 107 ALA A C 1
ATOM 804 O O . ALA A 1 107 ? 35.371 -10.276 -4.889 1.00 81.69 107 ALA A O 1
ATOM 805 N N . VAL A 1 108 ? 33.309 -9.380 -4.687 1.00 88.31 108 VAL A N 1
ATOM 806 C CA . VAL A 1 108 ? 33.505 -8.286 -5.647 1.00 88.31 108 VAL A CA 1
ATOM 807 C C . VAL A 1 108 ? 33.674 -6.967 -4.904 1.00 88.31 108 VAL A C 1
ATOM 809 O O . VAL A 1 108 ? 32.815 -6.549 -4.117 1.00 88.31 108 VAL A O 1
ATOM 812 N N . GLU A 1 109 ? 34.779 -6.286 -5.187 1.00 88.44 109 GLU A N 1
ATOM 813 C CA . GLU A 1 109 ? 34.991 -4.906 -4.761 1.00 88.44 109 GLU A CA 1
ATOM 814 C C . GLU A 1 109 ? 34.216 -3.981 -5.695 1.00 88.44 109 GLU A C 1
ATOM 816 O O . GLU A 1 109 ? 34.408 -4.029 -6.909 1.00 88.44 109 GLU A O 1
ATOM 821 N N . LEU A 1 110 ? 33.338 -3.148 -5.131 1.00 92.94 110 LEU A N 1
ATOM 822 C CA . LEU A 1 110 ? 32.537 -2.175 -5.867 1.00 92.94 110 LEU A CA 1
ATOM 823 C C . LEU A 1 110 ? 32.666 -0.811 -5.197 1.00 92.94 110 LEU A C 1
ATOM 825 O O . LEU A 1 110 ? 32.411 -0.671 -4.001 1.00 92.94 110 LEU A O 1
ATOM 829 N N . THR A 1 111 ? 33.022 0.197 -5.986 1.00 95.38 111 THR A N 1
ATOM 830 C CA . THR A 1 111 ? 33.000 1.609 -5.587 1.00 95.38 111 THR A CA 1
ATOM 831 C C . THR A 1 111 ? 32.077 2.378 -6.520 1.00 95.38 111 THR A C 1
ATOM 833 O O . THR A 1 111 ? 31.894 1.984 -7.670 1.00 95.38 111 THR A O 1
ATOM 836 N N . SER A 1 112 ? 31.455 3.455 -6.041 1.00 96.38 112 SER A N 1
ATOM 837 C CA . SER A 1 112 ? 30.571 4.274 -6.873 1.00 96.38 112 SER A CA 1
ATOM 838 C C . SER A 1 112 ? 30.593 5.740 -6.460 1.00 96.38 112 SER A C 1
ATOM 840 O O . SER A 1 112 ? 30.944 6.062 -5.326 1.00 96.38 112 SER A O 1
ATOM 842 N N . GLY A 1 113 ? 30.237 6.621 -7.391 1.00 95.19 113 GLY A N 1
ATOM 843 C CA . GLY A 1 113 ? 30.145 8.058 -7.164 1.00 95.19 113 GLY A CA 1
ATOM 844 C C . GLY A 1 113 ? 29.382 8.773 -8.282 1.00 95.19 113 GLY A C 1
ATOM 845 O O . GLY A 1 113 ? 29.090 8.168 -9.321 1.00 95.19 113 GLY A O 1
ATOM 846 N N . PRO A 1 114 ? 29.033 10.055 -8.084 1.00 96.00 114 PRO A N 1
ATOM 847 C CA . PRO A 1 114 ? 28.355 10.846 -9.102 1.00 96.00 114 PRO A CA 1
ATOM 848 C C . PRO A 1 114 ? 29.222 10.974 -10.360 1.00 96.00 114 PRO A C 1
ATOM 850 O O . PRO A 1 114 ? 30.441 11.143 -10.285 1.00 96.00 114 PRO A O 1
ATOM 853 N N . PHE A 1 115 ? 28.585 10.890 -11.524 1.00 96.19 115 PHE A N 1
ATOM 854 C CA . PHE A 1 115 ? 29.223 11.103 -12.818 1.00 96.19 115 PHE A CA 1
ATOM 855 C C . PHE A 1 115 ? 28.230 11.724 -13.795 1.00 96.19 115 PHE A C 1
ATOM 857 O O . PHE A 1 115 ? 27.070 11.318 -13.854 1.00 96.19 115 PHE A O 1
ATOM 864 N N . GLU A 1 116 ? 28.701 12.691 -14.573 1.00 94.19 116 GLU A N 1
ATOM 865 C CA . GLU A 1 116 ? 27.901 13.398 -15.563 1.00 94.19 116 GLU A CA 1
ATOM 866 C C . GLU A 1 116 ? 28.625 13.398 -16.908 1.00 94.19 116 GLU A C 1
ATOM 868 O O . GLU A 1 116 ? 29.826 13.667 -16.985 1.00 94.19 116 GLU A O 1
ATOM 873 N N . ALA A 1 117 ? 27.876 13.117 -17.971 1.00 91.06 117 ALA A N 1
ATOM 874 C CA . ALA A 1 117 ? 28.311 13.307 -19.347 1.00 91.06 117 ALA A CA 1
ATOM 875 C C . ALA A 1 117 ? 27.134 13.839 -20.174 1.00 91.06 117 ALA A C 1
ATOM 877 O O . ALA A 1 117 ? 25.997 13.416 -19.980 1.00 91.06 117 ALA A O 1
ATOM 878 N N . HIS A 1 118 ? 27.395 14.794 -21.073 1.00 84.31 118 HIS A N 1
ATOM 879 C CA . HIS A 1 118 ? 26.379 15.415 -21.940 1.00 84.31 118 HIS A CA 1
ATOM 880 C C . HIS A 1 118 ? 25.128 15.939 -21.204 1.00 84.31 118 HIS A C 1
ATOM 882 O O . HIS A 1 118 ? 24.014 15.840 -21.713 1.00 84.31 118 HIS A O 1
ATOM 888 N N . GLY A 1 119 ? 25.301 16.501 -20.001 1.00 85.31 119 GLY A N 1
ATOM 889 C CA . GLY A 1 119 ? 24.195 17.039 -19.200 1.00 85.31 119 GLY A CA 1
ATOM 890 C C . GLY A 1 119 ? 23.265 15.971 -18.613 1.00 85.31 119 GLY A C 1
ATOM 891 O O . GLY A 1 119 ? 22.176 16.293 -18.136 1.00 85.31 119 GLY A O 1
ATOM 892 N N . LEU A 1 120 ? 23.663 14.696 -18.664 1.00 91.75 120 LEU A N 1
ATOM 893 C CA . LEU A 1 120 ? 22.956 13.588 -18.037 1.00 91.75 120 LEU A CA 1
ATOM 894 C C . LEU A 1 120 ? 23.658 13.242 -16.719 1.00 91.75 120 LEU A C 1
ATOM 896 O O . LEU A 1 120 ? 24.750 12.674 -16.747 1.00 91.75 120 LEU A O 1
ATOM 900 N N . PRO A 1 121 ? 23.074 13.572 -15.558 1.00 93.88 121 PRO A N 1
ATOM 901 C CA . PRO A 1 121 ? 23.610 13.124 -14.284 1.00 93.88 121 PRO A CA 1
ATOM 902 C C . PRO A 1 121 ? 23.309 11.635 -14.086 1.00 93.88 121 PRO A C 1
ATOM 904 O O . PRO A 1 121 ? 22.219 11.150 -14.398 1.00 93.88 121 PRO A O 1
ATOM 907 N N . GLY A 1 122 ? 24.268 10.908 -13.527 1.00 95.38 122 GLY A N 1
ATOM 908 C CA . GLY A 1 122 ? 24.114 9.509 -13.158 1.00 95.38 122 GLY A CA 1
ATOM 909 C C . GLY A 1 122 ? 25.135 9.078 -12.114 1.00 95.38 122 GLY A C 1
ATOM 910 O O . GLY A 1 122 ? 25.823 9.892 -11.493 1.00 95.38 122 GLY A O 1
ATOM 911 N N . THR A 1 123 ? 25.248 7.770 -11.929 1.00 97.38 123 THR A N 1
ATOM 912 C CA . THR A 1 123 ? 26.199 7.164 -10.997 1.00 97.38 123 THR A CA 1
ATOM 913 C C . THR A 1 123 ? 27.171 6.304 -11.775 1.00 97.38 123 THR A C 1
ATOM 915 O O . THR A 1 123 ? 26.763 5.380 -12.477 1.00 97.38 123 THR A O 1
ATOM 918 N N . ARG A 1 124 ? 28.464 6.600 -11.653 1.00 97.44 124 ARG A N 1
ATOM 919 C CA . ARG A 1 124 ? 29.514 5.713 -12.143 1.00 97.44 124 ARG A CA 1
ATOM 920 C C . ARG A 1 124 ? 29.896 4.753 -11.033 1.00 97.44 124 ARG A C 1
ATOM 922 O O . ARG A 1 124 ? 30.179 5.180 -9.916 1.00 97.44 124 ARG A O 1
ATOM 929 N N . ALA A 1 125 ? 29.939 3.474 -11.360 1.00 96.50 125 ALA A N 1
ATOM 930 C CA . ALA A 1 125 ? 30.378 2.419 -10.477 1.00 96.50 125 ALA A CA 1
ATOM 931 C C . ALA A 1 125 ? 31.498 1.611 -11.130 1.00 96.50 125 ALA A C 1
ATOM 933 O O . ALA A 1 125 ? 31.442 1.283 -12.314 1.00 96.50 125 ALA A O 1
ATOM 934 N N . VAL A 1 126 ? 32.522 1.308 -10.340 1.00 97.31 126 VAL A N 1
ATOM 935 C CA . VAL A 1 126 ? 33.696 0.547 -10.759 1.00 97.31 126 VAL A CA 1
ATOM 936 C C . VAL A 1 126 ? 33.743 -0.724 -9.939 1.00 97.31 126 VAL A C 1
ATOM 938 O O . VAL A 1 126 ? 33.686 -0.660 -8.707 1.00 97.31 126 VAL A O 1
ATOM 941 N N . ALA A 1 127 ? 33.864 -1.862 -10.615 1.00 94.44 127 ALA A N 1
ATOM 942 C CA . ALA A 1 127 ? 33.970 -3.156 -9.962 1.00 94.44 127 ALA A CA 1
ATOM 943 C C . ALA A 1 127 ? 35.188 -3.943 -10.446 1.00 94.44 127 ALA A C 1
ATOM 945 O O . ALA A 1 127 ? 35.586 -3.844 -11.607 1.00 94.44 127 ALA A O 1
ATOM 946 N N . MET A 1 128 ? 35.774 -4.742 -9.559 1.00 92.62 128 MET A N 1
ATOM 947 C CA . MET A 1 128 ? 36.831 -5.695 -9.902 1.00 92.62 128 MET A CA 1
ATOM 948 C C . MET A 1 128 ? 36.409 -7.099 -9.487 1.00 92.62 128 MET A C 1
ATOM 950 O O . MET A 1 128 ? 36.001 -7.318 -8.347 1.00 92.62 128 MET A O 1
ATOM 954 N N . ALA A 1 129 ? 36.523 -8.048 -10.413 1.00 89.06 129 ALA A N 1
ATOM 955 C CA . ALA A 1 129 ? 36.128 -9.434 -10.192 1.00 89.06 129 ALA A CA 1
ATOM 956 C C . ALA A 1 129 ? 37.125 -10.404 -10.837 1.00 89.06 129 ALA A C 1
ATOM 958 O O . ALA A 1 129 ? 37.806 -10.065 -11.807 1.00 89.06 129 ALA A O 1
ATOM 959 N N . THR A 1 130 ? 37.206 -11.624 -10.303 1.00 86.31 130 THR A N 1
ATOM 960 C CA . THR A 1 130 ? 37.958 -12.721 -10.931 1.00 86.31 130 THR A CA 1
ATOM 961 C C . THR A 1 130 ? 36.975 -13.685 -11.577 1.00 86.31 130 THR A C 1
ATOM 963 O O . THR A 1 130 ? 36.280 -14.422 -10.877 1.00 86.31 130 THR A O 1
ATOM 966 N N . VAL A 1 131 ? 36.926 -13.681 -12.907 1.00 80.56 131 VAL A N 1
ATOM 967 C CA . VAL A 1 131 ? 36.003 -14.488 -13.712 1.00 80.56 131 VAL A CA 1
ATOM 968 C C . VAL A 1 131 ? 36.824 -15.518 -14.476 1.00 80.56 131 VAL A C 1
ATOM 970 O O . VAL A 1 131 ? 37.744 -15.154 -15.204 1.00 80.56 131 VAL A O 1
ATOM 973 N N . GLN A 1 132 ? 36.541 -16.808 -14.267 1.00 78.12 132 GLN A N 1
ATOM 974 C CA . GLN A 1 132 ? 37.276 -17.924 -14.893 1.00 78.12 132 GLN A CA 1
ATOM 975 C C . GLN A 1 132 ? 38.814 -17.816 -14.761 1.00 78.12 132 GLN A C 1
ATOM 977 O O . GLN A 1 132 ? 39.563 -18.153 -15.671 1.00 78.12 132 GLN A O 1
ATOM 982 N N . GLY A 1 133 ? 39.297 -17.316 -13.618 1.00 79.75 133 GLY A N 1
ATOM 983 C CA . GLY A 1 133 ? 40.729 -17.143 -13.340 1.00 79.75 133 GLY A CA 1
ATOM 984 C C . GLY A 1 133 ? 41.357 -15.855 -13.892 1.00 79.75 133 GLY A C 1
ATOM 985 O O . GLY A 1 133 ? 42.485 -15.537 -13.520 1.00 79.75 133 GLY A O 1
ATOM 986 N N . ALA A 1 134 ? 40.641 -15.070 -14.703 1.00 84.94 134 ALA A N 1
ATOM 987 C CA . ALA A 1 134 ? 41.096 -13.771 -15.192 1.00 84.94 134 ALA A CA 1
ATOM 988 C C . ALA A 1 134 ? 40.578 -12.626 -14.307 1.00 84.94 134 ALA A C 1
ATOM 990 O O . ALA A 1 134 ? 39.399 -12.580 -13.952 1.00 84.94 134 ALA A O 1
ATOM 991 N N . LYS A 1 135 ? 41.451 -11.670 -13.965 1.00 89.81 135 LYS A N 1
ATOM 992 C CA . LYS A 1 135 ? 41.050 -10.442 -13.260 1.00 89.81 135 LYS A CA 1
ATOM 993 C C . LYS A 1 135 ? 40.496 -9.430 -14.259 1.00 89.81 135 LYS A C 1
ATOM 995 O O . LYS A 1 135 ? 41.221 -8.976 -15.146 1.00 89.81 135 LYS A O 1
ATOM 1000 N N . VAL A 1 136 ? 39.241 -9.044 -14.070 1.00 91.88 136 VAL A N 1
ATOM 1001 C CA . VAL A 1 136 ? 38.496 -8.126 -14.938 1.00 91.88 136 VAL A CA 1
ATOM 1002 C C . VAL A 1 136 ? 38.128 -6.875 -14.149 1.00 91.88 136 VAL A C 1
ATOM 1004 O O . VAL A 1 136 ? 37.772 -6.956 -12.969 1.00 91.88 136 VAL A O 1
ATOM 1007 N N . VAL A 1 137 ? 38.228 -5.717 -14.797 1.00 94.75 137 VAL A N 1
ATOM 1008 C CA . VAL A 1 137 ? 37.709 -4.448 -14.279 1.00 94.75 137 VAL A CA 1
ATOM 1009 C C . VAL A 1 137 ? 36.502 -4.018 -15.103 1.00 94.75 137 VAL A C 1
ATOM 1011 O O . VAL A 1 137 ? 36.526 -4.097 -16.330 1.00 94.75 137 VAL A O 1
ATOM 1014 N N . TYR A 1 138 ? 35.460 -3.572 -14.409 1.00 96.00 138 TYR A N 1
ATOM 1015 C CA . TYR A 1 138 ? 34.201 -3.112 -14.975 1.00 96.00 138 TYR A CA 1
ATOM 1016 C C . TYR A 1 138 ? 33.984 -1.639 -14.657 1.00 96.00 138 TYR A C 1
ATOM 1018 O O . TYR A 1 138 ? 34.197 -1.195 -13.529 1.00 96.00 138 TYR A O 1
ATOM 1026 N N . GLU A 1 139 ? 33.484 -0.922 -15.648 1.00 97.50 139 GLU A N 1
ATOM 1027 C CA . GLU A 1 139 ? 33.079 0.473 -15.608 1.00 97.50 139 GLU A CA 1
ATOM 1028 C C . GLU A 1 139 ? 31.603 0.533 -15.988 1.00 97.50 139 GLU A C 1
ATOM 1030 O O . GLU A 1 139 ? 31.253 0.226 -17.124 1.00 97.50 139 GLU A O 1
ATOM 1035 N N . ASN A 1 140 ? 30.730 0.899 -15.052 1.00 97.25 140 ASN A N 1
ATOM 1036 C CA . ASN A 1 140 ? 29.292 0.995 -15.291 1.00 97.25 140 ASN A CA 1
ATOM 1037 C C . ASN A 1 140 ? 28.812 2.418 -15.024 1.00 97.25 140 ASN A C 1
ATOM 1039 O O . ASN A 1 140 ? 28.983 2.930 -13.917 1.00 97.25 140 ASN A O 1
ATOM 1043 N N . TRP A 1 141 ? 28.199 3.058 -16.013 1.00 97.88 141 TRP A N 1
ATOM 1044 C CA . TRP A 1 141 ? 27.492 4.317 -15.819 1.00 97.88 141 TRP A CA 1
ATOM 1045 C C . TRP A 1 141 ? 25.984 4.097 -15.869 1.00 97.88 141 TRP A C 1
ATOM 1047 O O . TRP A 1 141 ? 25.426 3.661 -16.876 1.00 97.88 141 TRP A O 1
ATOM 1057 N N . ILE A 1 142 ? 25.338 4.407 -14.748 1.00 96.31 142 ILE A N 1
ATOM 1058 C CA . ILE A 1 142 ? 23.921 4.178 -14.500 1.00 96.31 142 ILE A CA 1
ATOM 1059 C C . ILE A 1 142 ? 23.187 5.515 -14.567 1.00 96.31 142 ILE A C 1
ATOM 1061 O O . ILE A 1 142 ? 23.468 6.424 -13.782 1.00 96.31 142 ILE A O 1
ATOM 1065 N N . VAL A 1 143 ? 22.214 5.620 -15.471 1.00 94.75 143 VAL A N 1
ATOM 1066 C CA . VAL A 1 143 ? 21.395 6.824 -15.668 1.00 94.75 143 VAL A CA 1
ATOM 1067 C C . VAL A 1 143 ? 19.921 6.459 -15.544 1.00 94.75 143 VAL A C 1
ATOM 1069 O O . VAL A 1 143 ? 19.426 5.594 -16.262 1.00 94.75 143 VAL A O 1
ATOM 1072 N N . GLN A 1 144 ? 19.195 7.146 -14.663 1.00 91.00 144 GLN A N 1
ATOM 1073 C CA . GLN A 1 144 ? 17.739 7.037 -14.571 1.00 91.00 144 GLN A CA 1
ATOM 1074 C C . GLN A 1 144 ? 17.087 8.308 -15.100 1.00 91.00 144 GLN A C 1
ATOM 1076 O O . GLN A 1 144 ? 17.395 9.413 -14.656 1.00 91.00 144 GLN A O 1
ATOM 1081 N N . ARG A 1 145 ? 16.183 8.159 -16.071 1.00 89.81 145 ARG A N 1
ATOM 1082 C CA . ARG A 1 145 ? 15.463 9.293 -16.656 1.00 89.81 145 ARG A CA 1
ATOM 1083 C C . ARG A 1 145 ? 14.085 8.871 -17.141 1.00 89.81 145 ARG A C 1
ATOM 1085 O O . ARG A 1 145 ? 13.958 7.960 -17.957 1.00 89.81 145 ARG A O 1
ATOM 1092 N N . ASN A 1 146 ? 13.051 9.573 -16.677 1.00 85.88 146 ASN A N 1
ATOM 1093 C CA . ASN A 1 146 ? 11.683 9.483 -17.197 1.00 85.88 146 ASN A CA 1
ATOM 1094 C C . ASN A 1 146 ? 11.135 8.039 -17.311 1.00 85.88 146 ASN A C 1
ATOM 1096 O O . ASN A 1 146 ? 10.512 7.676 -18.314 1.00 85.88 146 ASN A O 1
ATOM 1100 N N . GLY A 1 147 ? 11.384 7.201 -16.299 1.00 82.00 147 GLY A N 1
ATOM 1101 C CA . GLY A 1 147 ? 10.923 5.805 -16.259 1.00 82.00 147 GLY A CA 1
ATOM 1102 C C . GLY A 1 147 ? 11.778 4.806 -17.051 1.00 82.00 147 GLY A C 1
ATOM 1103 O O . GLY A 1 147 ? 11.353 3.665 -17.244 1.00 82.00 147 GLY A O 1
ATOM 1104 N N . ARG A 1 148 ? 12.967 5.216 -17.513 1.00 89.12 148 ARG A N 1
ATOM 1105 C CA . ARG A 1 148 ? 13.995 4.336 -18.085 1.00 89.12 148 ARG A CA 1
ATOM 1106 C C . ARG A 1 148 ? 15.233 4.302 -17.193 1.00 89.12 148 ARG A C 1
ATOM 1108 O O . ARG A 1 148 ? 15.616 5.328 -16.631 1.00 89.12 148 ARG A O 1
ATOM 1115 N N . LEU A 1 149 ? 15.854 3.132 -17.119 1.00 91.50 149 LEU A N 1
ATOM 1116 C CA . LEU A 1 149 ? 17.165 2.898 -16.525 1.00 91.50 149 LEU A CA 1
ATOM 1117 C C . LEU A 1 149 ? 18.122 2.508 -17.655 1.00 91.50 149 LEU A C 1
ATOM 1119 O O . LEU A 1 149 ? 17.891 1.509 -18.334 1.00 91.50 149 LEU A O 1
ATOM 1123 N N . TYR A 1 150 ? 19.167 3.299 -17.860 1.00 94.56 150 TYR A N 1
ATOM 1124 C CA . TYR A 1 150 ? 20.245 3.013 -18.799 1.00 94.56 150 TYR A CA 1
ATOM 1125 C C . TYR A 1 150 ? 21.470 2.553 -18.017 1.00 94.56 150 TYR A C 1
ATOM 1127 O O . TYR A 1 150 ? 21.838 3.190 -17.028 1.00 94.56 150 TYR A O 1
ATOM 1135 N N . GLN A 1 151 ? 22.098 1.467 -18.463 1.00 95.56 151 GLN A N 1
ATOM 1136 C CA . GLN A 1 151 ? 23.386 1.015 -17.938 1.00 95.56 151 GLN A CA 1
ATOM 1137 C C . GLN A 1 151 ? 24.373 0.914 -19.094 1.00 95.56 151 GLN A C 1
ATOM 1139 O O . GLN A 1 151 ? 24.143 0.172 -20.050 1.00 95.56 151 GLN A O 1
ATOM 1144 N N . LEU A 1 152 ? 25.448 1.688 -19.016 1.00 97.38 152 LEU A N 1
ATOM 1145 C CA . LEU A 1 152 ? 26.528 1.692 -19.989 1.00 97.38 152 LEU A CA 1
ATOM 1146 C C . LEU A 1 152 ? 27.715 0.983 -19.355 1.00 97.38 152 LEU A C 1
ATOM 1148 O O . LEU A 1 152 ? 28.336 1.519 -18.442 1.00 97.38 152 LEU A O 1
ATOM 1152 N N . LEU A 1 153 ? 28.004 -0.225 -19.826 1.00 96.62 153 LEU A N 1
ATOM 1153 C CA . LEU A 1 153 ? 28.963 -1.127 -19.206 1.00 96.62 153 LEU A CA 1
ATOM 1154 C C . LEU A 1 153 ? 30.156 -1.339 -20.133 1.00 96.62 153 LEU A C 1
ATOM 1156 O O . LEU A 1 153 ? 29.992 -1.890 -21.216 1.00 96.62 153 LEU A O 1
ATOM 1160 N N . ALA A 1 154 ? 31.351 -0.953 -19.696 1.00 96.06 154 ALA A N 1
ATOM 1161 C CA . ALA A 1 154 ? 32.615 -1.304 -20.337 1.00 96.06 154 ALA A CA 1
ATOM 1162 C C . ALA A 1 154 ? 33.437 -2.222 -19.427 1.00 96.06 154 ALA A C 1
ATOM 1164 O O . ALA A 1 154 ? 33.434 -2.052 -18.207 1.00 96.06 154 ALA A O 1
ATOM 1165 N N . TRP A 1 155 ? 34.165 -3.180 -19.994 1.00 95.19 155 TRP A N 1
ATOM 1166 C CA . TRP A 1 155 ? 35.079 -4.021 -19.219 1.00 95.19 155 TRP A CA 1
ATOM 1167 C C . TRP A 1 155 ? 36.277 -4.492 -20.034 1.00 95.19 155 TRP A C 1
ATOM 1169 O O . TRP A 1 155 ? 36.215 -4.589 -21.258 1.00 95.19 155 TRP A O 1
ATOM 1179 N N . GLY A 1 156 ? 37.358 -4.806 -19.325 1.00 92.81 156 GLY A N 1
ATOM 1180 C CA . GLY A 1 156 ? 38.602 -5.312 -19.898 1.00 92.81 156 GLY A CA 1
ATOM 1181 C C . GLY A 1 156 ? 39.525 -5.894 -18.829 1.00 92.81 156 GLY A C 1
ATOM 1182 O O . GLY A 1 156 ? 39.153 -6.022 -17.655 1.00 92.81 156 GLY A O 1
ATOM 1183 N N . ALA A 1 157 ? 40.746 -6.253 -19.222 1.00 92.56 157 ALA A N 1
ATOM 1184 C CA . ALA A 1 157 ? 41.725 -6.826 -18.304 1.00 92.56 157 ALA A CA 1
ATOM 1185 C C . ALA A 1 157 ? 42.086 -5.842 -17.176 1.00 92.56 157 ALA A C 1
ATOM 1187 O O . ALA A 1 157 ? 42.398 -4.677 -17.420 1.00 92.56 157 ALA A O 1
ATOM 1188 N N . ALA A 1 158 ? 42.132 -6.319 -15.928 1.00 91.00 158 ALA A N 1
ATOM 1189 C CA . ALA A 1 158 ? 42.494 -5.478 -14.782 1.00 91.00 158 ALA A CA 1
ATOM 1190 C C . ALA A 1 158 ? 43.922 -4.903 -14.882 1.00 91.00 158 ALA A C 1
ATOM 1192 O O . ALA A 1 158 ? 44.195 -3.838 -14.330 1.00 91.00 158 ALA A O 1
ATOM 1193 N N . ALA A 1 159 ? 44.822 -5.576 -15.610 1.00 92.56 159 ALA A N 1
ATOM 1194 C CA . ALA A 1 159 ? 46.167 -5.076 -15.903 1.00 92.56 159 ALA A CA 1
ATOM 1195 C C . ALA A 1 159 ? 46.157 -3.801 -16.772 1.00 92.56 159 ALA A C 1
ATOM 1197 O O . ALA A 1 159 ? 47.078 -2.996 -16.692 1.00 92.56 159 ALA A O 1
ATOM 1198 N N . GLU A 1 160 ? 45.095 -3.584 -17.553 1.00 93.94 160 GLU A N 1
ATOM 1199 C CA . GLU A 1 160 ? 44.915 -2.426 -18.435 1.00 93.94 160 GLU A CA 1
ATOM 1200 C C . GLU A 1 160 ? 43.931 -1.400 -17.847 1.00 93.94 160 GLU A C 1
ATOM 1202 O O . GLU A 1 160 ? 43.395 -0.559 -18.568 1.00 93.94 160 GLU A O 1
ATOM 1207 N N . ARG A 1 161 ? 43.696 -1.427 -16.526 1.00 94.44 161 ARG A N 1
ATOM 1208 C CA . ARG A 1 161 ? 42.671 -0.621 -15.837 1.00 94.44 161 ARG A CA 1
ATOM 1209 C C . ARG A 1 161 ? 42.646 0.856 -16.230 1.00 94.44 161 ARG A C 1
ATOM 1211 O O . ARG A 1 161 ? 41.572 1.393 -16.470 1.00 94.44 161 ARG A O 1
ATOM 1218 N N . ALA A 1 162 ? 43.804 1.511 -16.307 1.00 95.81 162 ALA A N 1
ATOM 1219 C CA . ALA A 1 162 ? 43.872 2.927 -16.673 1.00 95.81 162 ALA A CA 1
ATOM 1220 C C . ALA A 1 162 ? 43.372 3.187 -18.107 1.00 95.81 162 ALA A C 1
ATOM 1222 O O . ALA A 1 162 ? 42.745 4.211 -18.377 1.00 95.81 162 ALA A O 1
ATOM 1223 N N . ALA A 1 163 ? 43.627 2.250 -19.024 1.00 94.69 163 ALA A N 1
ATOM 1224 C CA . ALA A 1 163 ? 43.127 2.329 -20.387 1.00 94.69 163 ALA A CA 1
ATOM 1225 C C . ALA A 1 163 ? 41.620 2.033 -20.436 1.00 94.69 163 ALA A C 1
ATOM 1227 O O . ALA A 1 163 ? 40.894 2.787 -21.077 1.00 94.69 163 ALA A O 1
ATOM 1228 N N . VAL A 1 164 ? 41.139 1.022 -19.698 1.00 94.88 164 VAL A N 1
ATOM 1229 C CA . VAL A 1 164 ? 39.699 0.719 -19.587 1.00 94.88 164 VAL A CA 1
ATOM 1230 C C . VAL A 1 164 ? 38.922 1.926 -19.065 1.00 94.88 164 VAL A C 1
ATOM 1232 O O . VAL A 1 164 ? 37.941 2.324 -19.683 1.00 94.88 164 VAL A O 1
ATOM 1235 N N . GLU A 1 165 ? 39.389 2.568 -17.992 1.00 95.94 165 GLU A N 1
ATOM 1236 C CA . GLU A 1 165 ? 38.747 3.765 -17.437 1.00 95.94 165 GLU A CA 1
ATOM 1237 C C . GLU A 1 165 ? 38.682 4.913 -18.457 1.00 95.94 165 GLU A C 1
ATOM 1239 O O . GLU A 1 165 ? 37.632 5.534 -18.649 1.00 95.94 165 GLU A O 1
ATOM 1244 N N . LYS A 1 166 ? 39.805 5.209 -19.121 1.00 95.25 166 LYS A N 1
ATOM 1245 C CA . LYS A 1 166 ? 39.886 6.297 -20.104 1.00 95.25 166 LYS A CA 1
ATOM 1246 C C . LYS A 1 166 ? 38.928 6.068 -21.276 1.00 95.25 166 LYS A C 1
ATOM 1248 O O . LYS A 1 166 ? 38.228 6.986 -21.711 1.00 95.25 166 LYS A O 1
ATOM 1253 N N . GLU A 1 167 ? 38.909 4.848 -21.791 1.00 95.38 167 GLU A N 1
ATOM 1254 C CA . GLU A 1 167 ? 38.083 4.465 -22.930 1.00 95.38 167 GLU A CA 1
ATOM 1255 C C . GLU A 1 167 ? 36.599 4.395 -22.555 1.00 95.38 167 GLU A C 1
ATOM 1257 O O . GLU A 1 167 ? 35.769 4.925 -23.290 1.00 95.38 167 GLU A O 1
ATOM 1262 N N . ALA A 1 168 ? 36.256 3.864 -21.377 1.00 95.12 168 ALA A N 1
ATOM 1263 C CA . ALA A 1 168 ? 34.888 3.854 -20.862 1.00 95.12 168 ALA A CA 1
ATOM 1264 C C . ALA A 1 168 ? 34.313 5.271 -20.751 1.00 95.12 168 ALA A C 1
ATOM 1266 O O . ALA A 1 168 ? 33.211 5.528 -21.223 1.00 95.12 168 ALA A O 1
ATOM 1267 N N . ARG A 1 169 ? 35.080 6.233 -20.221 1.00 94.00 169 ARG A N 1
ATOM 1268 C CA . ARG A 1 169 ? 34.649 7.644 -20.168 1.00 94.00 169 ARG A CA 1
ATOM 1269 C C . ARG A 1 169 ? 34.412 8.234 -21.558 1.00 94.00 169 ARG A C 1
ATOM 1271 O O . ARG A 1 169 ? 33.465 8.994 -21.742 1.00 94.00 169 ARG A O 1
ATOM 1278 N N . THR A 1 170 ? 35.250 7.872 -22.528 1.00 93.19 170 THR A N 1
ATOM 1279 C CA . THR A 1 170 ? 35.084 8.298 -23.925 1.00 93.19 170 THR A CA 1
ATOM 1280 C C . THR A 1 170 ? 33.805 7.709 -24.528 1.00 93.19 170 THR A C 1
ATOM 1282 O O . THR A 1 170 ? 33.037 8.436 -25.151 1.00 93.19 170 THR A O 1
ATOM 1285 N N . LEU A 1 171 ? 33.536 6.423 -24.284 1.00 94.94 171 LEU A N 1
ATOM 1286 C CA . LEU A 1 171 ? 32.308 5.739 -24.697 1.00 94.94 171 LEU A CA 1
ATOM 1287 C C . LEU A 1 171 ? 31.062 6.337 -24.041 1.00 94.94 171 LEU A C 1
ATOM 1289 O O . LEU A 1 171 ? 30.070 6.567 -24.721 1.00 94.94 171 LEU A O 1
ATOM 1293 N N . PHE A 1 172 ? 31.103 6.632 -22.742 1.00 95.88 172 PHE A N 1
ATOM 1294 C CA . PHE A 1 172 ? 29.992 7.268 -22.029 1.00 95.88 172 PHE A CA 1
ATOM 1295 C C . PHE A 1 172 ? 29.673 8.649 -22.616 1.00 95.88 172 PHE A C 1
ATOM 1297 O O . PHE A 1 172 ? 28.505 8.993 -22.777 1.00 95.88 172 PHE A O 1
ATOM 1304 N N . GLY A 1 173 ? 30.698 9.391 -23.049 1.00 93.00 173 GLY A N 1
ATOM 1305 C CA . GLY A 1 173 ? 30.547 10.624 -23.830 1.00 93.00 173 GLY A CA 1
ATOM 1306 C C . GLY A 1 173 ? 29.940 10.435 -25.232 1.00 93.00 173 GLY A C 1
ATOM 1307 O O . GLY A 1 173 ? 29.636 11.400 -25.918 1.00 93.00 173 GLY A O 1
ATOM 1308 N N . GLY A 1 174 ? 29.758 9.205 -25.706 1.00 93.62 174 GLY A N 1
ATOM 1309 C CA . GLY A 1 174 ? 29.060 8.926 -26.959 1.00 93.62 174 GLY A CA 1
ATOM 1310 C C . GLY A 1 174 ? 27.538 8.873 -26.820 1.00 93.62 174 GLY A C 1
ATOM 1311 O O . GLY A 1 174 ? 26.850 8.851 -27.839 1.00 93.62 174 GLY A O 1
ATOM 1312 N N . PHE A 1 175 ? 27.001 8.817 -25.599 1.00 96.00 175 PHE A N 1
ATOM 1313 C CA . PHE A 1 175 ? 25.587 8.554 -25.343 1.00 96.00 175 PHE A CA 1
ATOM 1314 C C . PHE A 1 175 ? 24.765 9.833 -25.185 1.00 96.00 175 PHE A C 1
ATOM 1316 O O . PHE A 1 175 ? 25.066 10.687 -24.352 1.00 96.00 175 PHE A O 1
ATOM 1323 N N . GLU A 1 176 ? 23.678 9.931 -25.948 1.00 94.75 176 GLU A N 1
ATOM 1324 C CA . GLU A 1 176 ? 22.754 11.062 -25.916 1.00 94.75 176 GLU A CA 1
ATOM 1325 C C . GLU A 1 176 ? 21.302 10.556 -25.951 1.00 94.75 176 GLU A C 1
ATOM 1327 O O . GLU A 1 176 ? 20.979 9.574 -26.627 1.00 94.75 176 GLU A O 1
ATOM 1332 N N . LEU A 1 177 ? 20.396 11.239 -25.246 1.00 94.12 177 LEU A N 1
ATOM 1333 C CA . LEU A 1 177 ? 18.957 10.986 -25.379 1.00 94.12 177 LEU A CA 1
ATOM 1334 C C . LEU A 1 177 ? 18.433 11.649 -26.656 1.00 94.12 177 LEU A C 1
ATOM 1336 O O . LEU A 1 177 ? 18.774 12.797 -26.932 1.00 94.12 177 LEU A O 1
ATOM 1340 N N . ILE A 1 178 ? 17.577 10.948 -27.406 1.00 93.56 178 ILE A N 1
ATOM 1341 C CA . ILE A 1 178 ? 16.935 11.517 -28.607 1.00 93.56 178 ILE A CA 1
ATOM 1342 C C . ILE A 1 178 ? 15.948 12.618 -28.194 1.00 93.56 178 ILE A C 1
ATOM 1344 O O . ILE A 1 178 ? 16.006 13.725 -28.721 1.00 93.56 178 ILE A O 1
ATOM 1348 N N . ASP A 1 179 ? 15.084 12.324 -27.219 1.00 91.50 179 ASP A N 1
ATOM 1349 C CA . ASP A 1 179 ? 14.192 13.289 -26.577 1.00 91.50 179 ASP A CA 1
ATOM 1350 C C . ASP A 1 179 ? 14.360 13.231 -25.042 1.00 91.50 179 ASP A C 1
ATOM 1352 O O . ASP A 1 179 ? 13.876 12.295 -24.389 1.00 91.50 179 ASP A O 1
ATOM 1356 N N . PRO A 1 180 ? 15.027 14.223 -24.420 1.00 88.38 180 PRO A N 1
ATOM 1357 C CA . PRO A 1 180 ? 15.200 14.291 -22.967 1.00 88.38 180 PRO A CA 1
ATOM 1358 C C . PRO A 1 180 ? 13.897 14.417 -22.157 1.00 88.38 180 PRO A C 1
ATOM 1360 O O . PRO A 1 180 ? 13.925 14.197 -20.940 1.00 88.38 180 PRO A O 1
ATOM 1363 N N . ALA A 1 181 ? 12.775 14.777 -22.791 1.00 86.75 181 ALA A N 1
ATOM 1364 C CA . ALA A 1 181 ? 11.459 14.914 -22.166 1.00 86.75 181 ALA A CA 1
ATOM 1365 C C . ALA A 1 181 ? 10.584 13.652 -22.304 1.00 86.75 181 ALA A C 1
ATOM 1367 O O . ALA A 1 181 ? 9.621 13.491 -21.548 1.00 86.75 181 ALA A O 1
ATOM 1368 N N . ALA A 1 182 ? 10.925 12.721 -23.202 1.00 85.38 182 ALA A N 1
ATOM 1369 C CA . ALA A 1 182 ? 10.126 11.522 -23.440 1.00 85.38 182 ALA A CA 1
ATOM 1370 C C . ALA A 1 182 ? 10.053 10.604 -22.207 1.00 85.38 182 ALA A C 1
ATOM 1372 O O . ALA A 1 182 ? 11.072 10.172 -21.655 1.00 85.38 182 ALA A O 1
ATOM 1373 N N . ARG A 1 183 ? 8.829 10.219 -21.822 1.00 81.25 183 ARG A N 1
ATOM 1374 C CA . ARG A 1 183 ? 8.543 9.269 -20.732 1.00 81.25 183 ARG A CA 1
ATOM 1375 C C . ARG A 1 183 ? 8.318 7.857 -21.260 1.00 81.25 183 ARG A C 1
ATOM 1377 O O . ARG A 1 183 ? 7.733 7.668 -22.322 1.00 81.25 183 ARG A O 1
ATOM 1384 N N . ALA A 1 184 ? 8.807 6.852 -20.537 1.00 73.06 184 ALA A N 1
ATOM 1385 C CA . ALA A 1 184 ? 8.470 5.466 -20.841 1.00 73.06 184 ALA A CA 1
ATOM 1386 C C . ALA A 1 184 ? 6.986 5.213 -20.545 1.00 73.06 184 ALA A C 1
ATOM 1388 O O . ALA A 1 184 ? 6.482 5.611 -19.494 1.00 73.06 184 ALA A O 1
ATOM 1389 N N . ALA A 1 185 ? 6.296 4.523 -21.456 1.00 65.31 185 ALA A N 1
ATOM 1390 C CA . ALA A 1 185 ? 4.950 4.036 -21.182 1.00 65.31 185 ALA A CA 1
ATOM 1391 C C . ALA A 1 185 ? 4.980 3.061 -19.983 1.00 65.31 185 ALA A C 1
ATOM 1393 O O . ALA A 1 185 ? 5.921 2.262 -19.884 1.00 65.31 185 ALA A O 1
ATOM 1394 N N . PRO A 1 186 ? 3.970 3.083 -19.094 1.00 62.88 186 PRO A N 1
ATOM 1395 C CA . PRO A 1 186 ? 3.878 2.134 -17.990 1.00 62.88 186 PRO A CA 1
ATOM 1396 C C . PRO A 1 186 ? 3.893 0.695 -18.510 1.00 62.88 186 PRO A C 1
ATOM 1398 O O . PRO A 1 186 ? 3.217 0.377 -19.491 1.00 62.88 186 PRO A O 1
ATOM 1401 N N . VAL A 1 187 ? 4.632 -0.195 -17.845 1.00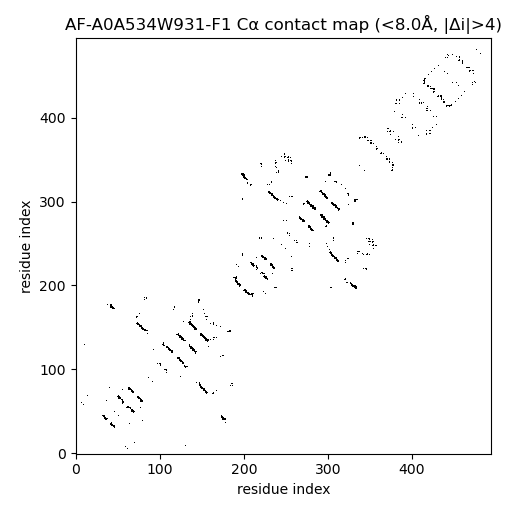 65.38 187 VAL A N 1
ATOM 1402 C CA . VAL A 1 187 ? 4.615 -1.626 -18.176 1.00 65.38 187 VAL A CA 1
ATOM 1403 C C . VAL A 1 187 ? 3.243 -2.190 -17.807 1.00 65.38 187 VAL A C 1
ATOM 1405 O O . VAL A 1 187 ? 2.959 -2.426 -16.634 1.00 65.38 187 VAL A O 1
ATOM 1408 N N . ARG A 1 188 ? 2.384 -2.405 -18.807 1.00 70.56 188 ARG A N 1
ATOM 1409 C CA . ARG A 1 188 ? 1.055 -2.995 -18.615 1.00 70.56 188 ARG A CA 1
ATOM 1410 C C . ARG A 1 188 ? 1.165 -4.520 -18.618 1.00 70.56 188 ARG A C 1
ATOM 1412 O O . ARG A 1 188 ? 1.786 -5.094 -19.510 1.00 70.56 188 ARG A O 1
ATOM 1419 N N . ARG A 1 189 ? 0.559 -5.186 -17.633 1.00 82.62 189 ARG A N 1
ATOM 1420 C CA . ARG A 1 189 ? 0.457 -6.653 -17.578 1.00 82.62 189 ARG A CA 1
ATOM 1421 C C . ARG A 1 189 ? -1.002 -7.076 -17.549 1.00 82.62 189 ARG A C 1
ATOM 1423 O O . ARG A 1 189 ? -1.760 -6.384 -16.881 1.00 82.62 189 ARG A O 1
ATOM 1430 N N . PRO A 1 190 ? -1.389 -8.176 -18.210 1.00 91.56 190 PRO A N 1
ATOM 1431 C CA . PRO A 1 190 ? -2.748 -8.691 -18.104 1.00 91.56 190 PRO A CA 1
ATOM 1432 C C . PRO A 1 190 ? -3.131 -8.958 -16.649 1.00 91.56 190 PRO A C 1
ATOM 1434 O O . PRO A 1 190 ? -2.310 -9.464 -15.872 1.00 91.56 190 PRO A O 1
ATOM 1437 N N . ALA A 1 191 ? -4.366 -8.615 -16.295 1.00 93.19 191 ALA A N 1
ATOM 1438 C CA . ALA A 1 191 ? -4.961 -8.970 -15.021 1.00 93.19 191 ALA A CA 1
ATOM 1439 C C . ALA A 1 191 ? -4.988 -10.497 -14.907 1.00 93.19 191 ALA A C 1
ATOM 1441 O O . ALA A 1 191 ? -5.389 -11.203 -15.832 1.00 93.19 191 ALA A O 1
ATOM 1442 N N . ARG A 1 192 ? -4.495 -11.019 -13.784 1.00 93.00 192 ARG A N 1
ATOM 1443 C CA . ARG A 1 192 ? -4.497 -12.459 -13.526 1.00 93.00 192 ARG A CA 1
ATOM 1444 C C . ARG A 1 192 ? -5.757 -12.838 -12.754 1.00 93.00 192 ARG A C 1
ATOM 1446 O O . ARG A 1 192 ? -6.220 -12.011 -11.959 1.00 93.00 192 ARG A O 1
ATOM 1453 N N . PRO A 1 193 ? -6.248 -14.079 -12.921 1.00 95.94 193 PRO A N 1
ATOM 1454 C CA . PRO A 1 193 ? -7.205 -14.647 -11.989 1.00 95.94 193 PRO A CA 1
ATOM 1455 C C . PRO A 1 193 ? -6.667 -14.518 -10.565 1.00 95.94 193 PRO A C 1
ATOM 1457 O O . PRO A 1 193 ? -5.484 -14.775 -10.307 1.00 95.94 193 PRO A O 1
ATOM 1460 N N . TYR A 1 194 ? -7.529 -14.099 -9.653 1.00 95.94 194 TYR A N 1
ATOM 1461 C CA . TYR A 1 194 ? -7.189 -13.896 -8.255 1.00 95.94 194 TYR A CA 1
ATOM 1462 C C . TYR A 1 194 ? -8.202 -14.605 -7.366 1.00 95.94 194 TYR A C 1
ATOM 1464 O O . TYR A 1 194 ? -9.398 -14.593 -7.642 1.00 95.94 194 TYR A O 1
ATOM 1472 N N . ALA A 1 195 ? -7.712 -15.209 -6.288 1.00 95.56 195 ALA A N 1
ATOM 1473 C CA . ALA A 1 195 ? -8.534 -15.805 -5.249 1.00 95.56 195 ALA A CA 1
ATOM 1474 C C . ALA A 1 195 ? -7.953 -15.434 -3.883 1.00 95.56 195 ALA A C 1
ATOM 1476 O O . ALA A 1 195 ? -6.799 -15.763 -3.585 1.00 95.56 195 ALA A O 1
ATOM 1477 N N . SER A 1 196 ? -8.752 -14.764 -3.054 1.00 93.50 196 SER A N 1
ATOM 1478 C CA . SER A 1 196 ? -8.387 -14.465 -1.673 1.00 93.50 196 SER A CA 1
ATOM 1479 C C . SER A 1 196 ? -8.554 -15.732 -0.844 1.00 93.50 196 SER A C 1
ATOM 1481 O O . SER A 1 196 ? -9.670 -16.193 -0.602 1.00 93.50 196 SER A O 1
ATOM 1483 N N . ARG A 1 197 ? -7.434 -16.321 -0.411 1.00 82.06 197 ARG A N 1
ATOM 1484 C CA . ARG A 1 197 ? -7.453 -17.526 0.438 1.00 82.06 197 ARG A CA 1
ATOM 1485 C C . ARG A 1 197 ? -8.072 -17.259 1.809 1.00 82.06 197 ARG A C 1
ATOM 1487 O O . ARG A 1 197 ? -8.675 -18.156 2.382 1.00 82.06 197 ARG A O 1
ATOM 1494 N N . GLU A 1 198 ? -7.906 -16.042 2.319 1.00 87.44 198 GLU A N 1
ATOM 1495 C CA . GLU A 1 198 ? -8.407 -15.628 3.630 1.00 87.44 198 GLU A CA 1
ATOM 1496 C C . GLU A 1 198 ? -9.900 -15.310 3.568 1.00 87.44 198 GLU A C 1
ATOM 1498 O O . GLU A 1 198 ? -10.684 -15.849 4.348 1.00 87.44 198 GLU A O 1
ATOM 1503 N N . ALA A 1 199 ? -10.300 -14.471 2.610 1.00 91.81 199 ALA A N 1
ATOM 1504 C CA . ALA A 1 199 ? -11.665 -13.975 2.538 1.00 91.81 199 ALA A CA 1
ATOM 1505 C C . ALA A 1 199 ? -12.608 -14.872 1.724 1.00 91.81 199 ALA A C 1
ATOM 1507 O O . ALA A 1 199 ? -13.812 -14.730 1.864 1.00 91.81 199 ALA A O 1
ATOM 1508 N N . GLY A 1 200 ? -12.108 -15.808 0.911 1.00 93.12 200 GLY A N 1
ATOM 1509 C CA . GLY A 1 200 ? -12.950 -16.780 0.205 1.00 93.12 200 GLY A CA 1
ATOM 1510 C C . GLY A 1 200 ? -13.663 -16.239 -1.035 1.00 93.12 200 GLY A C 1
ATOM 1511 O O . GLY A 1 200 ? -14.662 -16.814 -1.453 1.00 93.12 200 GLY A O 1
ATOM 1512 N N . TRP A 1 201 ? -13.180 -15.151 -1.637 1.00 95.88 201 TRP A N 1
ATOM 1513 C CA . TRP A 1 201 ? -13.697 -14.622 -2.903 1.00 95.88 201 TRP A CA 1
ATOM 1514 C C . TRP A 1 201 ? -12.677 -14.790 -4.033 1.00 95.88 201 TRP A C 1
ATOM 1516 O O . TRP A 1 201 ? -11.472 -14.900 -3.793 1.00 95.88 201 TRP A O 1
ATOM 1526 N N . SER A 1 202 ? -13.148 -14.796 -5.277 1.00 97.06 202 SER A N 1
ATOM 1527 C CA . SER A 1 202 ? -12.293 -14.868 -6.462 1.00 97.06 202 SER A CA 1
ATOM 1528 C C . SER A 1 202 ? -12.826 -14.031 -7.613 1.00 97.06 202 SER A C 1
ATOM 1530 O O . SER A 1 202 ? -14.031 -13.822 -7.729 1.00 97.06 202 SER A O 1
ATOM 1532 N N . ILE A 1 203 ? -11.932 -13.604 -8.498 1.00 97.19 203 ILE A N 1
ATOM 1533 C CA . ILE A 1 203 ? -12.265 -12.861 -9.709 1.00 97.19 203 ILE A CA 1
ATOM 1534 C C . ILE A 1 203 ? -11.364 -13.307 -10.861 1.00 97.19 203 ILE A C 1
ATOM 1536 O O . ILE A 1 203 ? -10.152 -13.466 -10.693 1.00 97.19 203 ILE A O 1
ATOM 1540 N N . ASP A 1 204 ? -11.960 -13.503 -12.033 1.00 96.44 204 ASP A N 1
ATOM 1541 C CA . ASP A 1 204 ? -11.241 -13.720 -13.287 1.00 96.44 204 ASP A CA 1
ATOM 1542 C C . ASP A 1 204 ? -11.818 -12.800 -14.363 1.00 96.44 204 ASP A C 1
ATOM 1544 O O . ASP A 1 204 ? -12.943 -12.978 -14.833 1.00 96.44 204 ASP A O 1
ATOM 1548 N N . LEU A 1 205 ? -11.046 -11.769 -14.700 1.00 95.19 205 LEU A N 1
ATOM 1549 C CA . LEU A 1 205 ? -11.461 -10.726 -15.629 1.00 95.19 205 LEU A CA 1
ATOM 1550 C C . LEU A 1 205 ? -11.140 -11.066 -17.088 1.00 95.19 205 LEU A C 1
ATOM 1552 O O . LEU A 1 205 ? -11.808 -10.559 -17.987 1.00 95.19 205 LEU A O 1
ATOM 1556 N N . GLY A 1 206 ? -10.124 -11.902 -17.329 1.00 90.06 206 GLY A N 1
ATOM 1557 C CA . GLY A 1 206 ? -9.570 -12.121 -18.664 1.00 90.06 206 GLY A CA 1
ATOM 1558 C C . GLY A 1 206 ? -9.075 -10.841 -19.360 1.00 90.06 206 GLY A C 1
ATOM 1559 O O . GLY A 1 206 ? -8.939 -9.769 -18.768 1.00 90.06 206 GLY A O 1
ATOM 1560 N N . ALA A 1 207 ? -8.782 -10.951 -20.657 1.00 88.06 207 ALA A N 1
ATOM 1561 C CA . ALA A 1 207 ? -8.529 -9.779 -21.496 1.00 88.06 207 ALA A CA 1
ATOM 1562 C C . ALA A 1 207 ? -9.833 -8.971 -21.696 1.00 88.06 207 ALA A C 1
ATOM 1564 O O . ALA A 1 207 ? -10.901 -9.582 -21.745 1.00 88.06 207 ALA A O 1
ATOM 1565 N N . PRO A 1 208 ? -9.777 -7.631 -21.848 1.00 90.94 208 PRO A N 1
ATOM 1566 C CA . PRO A 1 208 ? -8.591 -6.774 -21.976 1.00 90.94 208 PRO A CA 1
ATOM 1567 C C . PRO A 1 208 ? -8.128 -6.117 -20.660 1.00 90.94 208 PRO A C 1
ATOM 1569 O O . PRO A 1 208 ? -7.408 -5.117 -20.684 1.00 90.94 208 PRO A O 1
ATOM 1572 N N . TRP A 1 209 ? -8.511 -6.671 -19.507 1.00 93.94 209 TRP A N 1
ATOM 1573 C CA . TRP A 1 209 ? -8.140 -6.121 -18.206 1.00 93.94 209 TRP A CA 1
ATOM 1574 C C . TRP A 1 209 ? -6.646 -6.273 -17.907 1.00 93.94 209 TRP A C 1
ATOM 1576 O O . TRP A 1 209 ? -6.022 -7.301 -18.180 1.00 93.94 209 TRP A O 1
ATOM 1586 N N . MET A 1 210 ? -6.078 -5.239 -17.293 1.00 92.31 210 MET A N 1
ATOM 1587 C CA . MET A 1 210 ? -4.668 -5.126 -16.940 1.00 92.31 210 MET A CA 1
ATOM 1588 C C . MET A 1 210 ? -4.502 -4.957 -15.425 1.00 92.31 210 MET A C 1
ATOM 1590 O O . MET A 1 210 ? -5.313 -4.318 -14.767 1.00 92.31 210 MET A O 1
ATOM 1594 N N . GLU A 1 211 ? -3.436 -5.521 -14.861 1.00 92.56 211 GLU A N 1
ATOM 1595 C CA . GLU A 1 211 ? -3.082 -5.435 -13.442 1.00 92.56 211 GLU A CA 1
ATOM 1596 C C . GLU A 1 211 ? -2.833 -3.976 -13.020 1.00 92.56 211 GLU A C 1
ATOM 1598 O O . GLU A 1 211 ? -1.946 -3.305 -13.562 1.00 92.56 211 GLU A O 1
ATOM 1603 N N . TRP A 1 212 ? -3.540 -3.509 -11.987 1.00 90.06 212 TRP A N 1
ATOM 1604 C CA . TRP A 1 212 ? -3.258 -2.222 -11.357 1.00 90.06 212 TRP A CA 1
ATOM 1605 C C . TRP A 1 212 ? -2.278 -2.399 -10.191 1.00 90.06 212 TRP A C 1
ATOM 1607 O O . TRP A 1 212 ? -2.648 -2.517 -9.028 1.00 90.06 212 TRP A O 1
ATOM 1617 N N . ARG A 1 213 ? -0.984 -2.395 -10.513 1.00 82.44 213 ARG A N 1
ATOM 1618 C CA . ARG A 1 213 ? 0.101 -2.680 -9.552 1.00 82.44 213 ARG A CA 1
ATOM 1619 C C . ARG A 1 213 ? 0.207 -1.704 -8.383 1.00 82.44 213 ARG A C 1
ATOM 1621 O O . ARG A 1 213 ? 0.614 -2.101 -7.304 1.00 82.44 213 ARG A O 1
ATOM 1628 N N . ALA A 1 214 ? -0.140 -0.445 -8.621 1.00 79.69 214 ALA A N 1
ATOM 1629 C CA . ALA A 1 214 ? -0.085 0.634 -7.639 1.00 79.69 214 ALA A CA 1
ATOM 1630 C C . ALA A 1 214 ? -1.452 0.882 -6.977 1.00 79.69 214 ALA A C 1
ATOM 1632 O O . ALA A 1 214 ? -1.752 2.004 -6.572 1.00 79.69 214 ALA A O 1
ATOM 1633 N N . VAL A 1 215 ? -2.333 -0.127 -6.934 1.00 87.75 215 VAL A N 1
ATOM 1634 C CA . VAL A 1 215 ? -3.669 0.050 -6.351 1.00 87.75 215 VAL A CA 1
ATOM 1635 C C . VAL A 1 215 ? -3.584 0.404 -4.868 1.00 87.75 215 VAL A C 1
ATOM 1637 O O . VAL A 1 215 ? -4.306 1.294 -4.436 1.00 87.75 215 VAL A O 1
ATOM 1640 N N . GLN A 1 216 ? -2.659 -0.194 -4.108 1.00 86.06 216 GLN A N 1
ATOM 1641 C CA . GLN A 1 216 ? -2.508 0.085 -2.674 1.00 86.06 216 GLN A CA 1
ATOM 1642 C C . GLN A 1 216 ? -1.974 1.488 -2.369 1.00 86.06 216 GLN A C 1
ATOM 1644 O O . GLN A 1 216 ? -2.288 2.033 -1.315 1.00 86.06 216 GLN A O 1
ATOM 1649 N N . ASP A 1 217 ? -1.248 2.111 -3.301 1.00 80.69 217 ASP A N 1
ATOM 1650 C CA . ASP A 1 217 ? -0.792 3.498 -3.145 1.00 80.69 217 ASP A CA 1
ATOM 1651 C C . ASP A 1 217 ? -1.973 4.478 -3.160 1.00 80.69 217 ASP A C 1
ATOM 1653 O O . ASP A 1 217 ? -1.905 5.557 -2.575 1.00 80.69 217 ASP A O 1
ATOM 1657 N N . ARG A 1 218 ? -3.068 4.106 -3.839 1.00 80.50 218 ARG A N 1
ATOM 1658 C CA . ARG A 1 218 ? -4.297 4.909 -3.920 1.00 80.50 218 ARG A CA 1
ATOM 1659 C C . ARG A 1 218 ? -5.388 4.444 -2.968 1.00 80.50 218 ARG A C 1
ATOM 1661 O O . ARG A 1 218 ? -6.125 5.266 -2.444 1.00 80.50 218 ARG A O 1
ATOM 1668 N N . VAL A 1 219 ? -5.504 3.137 -2.776 1.00 87.25 219 VAL A N 1
ATOM 1669 C CA . VAL A 1 219 ? -6.504 2.486 -1.934 1.00 87.25 219 VAL A CA 1
ATOM 1670 C C . VAL A 1 219 ? -5.764 1.508 -1.023 1.00 87.25 219 VAL A C 1
ATOM 1672 O O . VAL A 1 219 ? -5.666 0.324 -1.344 1.00 87.25 219 VAL A O 1
ATOM 1675 N N . PRO A 1 220 ? -5.238 1.965 0.127 1.00 88.19 220 PRO A N 1
ATOM 1676 C CA . PRO A 1 220 ? -4.417 1.127 1.005 1.00 88.19 220 PRO A CA 1
ATOM 1677 C C . PRO A 1 220 ? -5.102 -0.152 1.504 1.00 88.19 220 PRO A C 1
ATOM 1679 O O . PRO A 1 220 ? -4.426 -1.100 1.891 1.00 88.19 220 PRO A O 1
ATOM 1682 N N . ALA A 1 221 ? -6.439 -0.190 1.506 1.00 91.25 221 ALA A N 1
ATOM 1683 C CA . ALA A 1 221 ? -7.222 -1.365 1.885 1.00 91.25 221 ALA A CA 1
ATOM 1684 C C . ALA A 1 221 ? -7.387 -2.405 0.757 1.00 91.25 221 ALA A C 1
ATOM 1686 O O . ALA A 1 221 ? -7.930 -3.478 1.006 1.00 91.25 221 ALA A O 1
ATOM 1687 N N . ALA A 1 222 ? -6.967 -2.103 -0.475 1.00 94.56 222 ALA A N 1
ATOM 1688 C CA . ALA A 1 222 ? -7.206 -2.961 -1.629 1.00 94.56 222 ALA A CA 1
ATOM 1689 C C . ALA A 1 222 ? -6.370 -4.250 -1.603 1.00 94.56 222 ALA A C 1
ATOM 1691 O O . ALA A 1 222 ? -5.138 -4.227 -1.519 1.00 94.56 222 ALA A O 1
ATOM 1692 N N . GLU A 1 223 ? -7.053 -5.378 -1.785 1.00 93.75 223 GLU A N 1
ATOM 1693 C CA . GLU A 1 223 ? -6.439 -6.684 -2.050 1.00 93.75 223 GLU A CA 1
ATOM 1694 C C . GLU A 1 223 ? -6.197 -6.902 -3.549 1.00 93.75 223 GLU A C 1
ATOM 1696 O O . GLU A 1 223 ? -5.250 -7.592 -3.929 1.00 93.75 223 GLU A O 1
ATOM 1701 N N . TYR A 1 224 ? -7.025 -6.298 -4.406 1.00 95.44 224 TYR A N 1
ATOM 1702 C CA . TYR A 1 224 ? -6.949 -6.446 -5.858 1.00 95.44 224 TYR A CA 1
ATOM 1703 C C . TYR A 1 224 ? -7.351 -5.164 -6.583 1.00 95.44 224 TYR A C 1
ATOM 1705 O O . TYR A 1 224 ? -8.247 -4.442 -6.143 1.00 95.44 224 TYR A O 1
ATOM 1713 N N . GLY A 1 225 ? -6.727 -4.921 -7.735 1.00 96.12 225 GLY A N 1
ATOM 1714 C CA . GLY A 1 225 ? -7.113 -3.855 -8.646 1.00 96.12 225 GLY A CA 1
ATOM 1715 C C . GLY A 1 225 ? -6.758 -4.176 -10.092 1.00 96.12 225 GLY A C 1
ATOM 1716 O O . GLY A 1 225 ? -5.713 -4.771 -10.376 1.00 96.12 225 GLY A O 1
ATOM 1717 N N . ALA A 1 226 ? -7.611 -3.743 -11.014 1.00 96.25 226 ALA A N 1
ATOM 1718 C CA . ALA A 1 226 ? -7.377 -3.871 -12.446 1.00 96.25 226 ALA A CA 1
ATOM 1719 C C . ALA A 1 226 ? -7.937 -2.669 -13.214 1.00 96.25 226 ALA A C 1
ATOM 1721 O O . ALA A 1 226 ? -8.840 -1.984 -12.732 1.00 96.25 226 ALA A O 1
ATOM 1722 N N . THR A 1 227 ? -7.401 -2.424 -14.409 1.00 93.06 227 THR A N 1
ATOM 1723 C CA . THR A 1 227 ? -7.851 -1.362 -15.317 1.00 93.06 227 THR A CA 1
ATOM 1724 C C . THR A 1 227 ? -8.084 -1.877 -16.733 1.00 93.06 227 THR A C 1
ATOM 1726 O O . THR A 1 227 ? -7.440 -2.826 -17.178 1.00 93.06 227 THR A O 1
ATOM 1729 N N . CYS A 1 228 ? -9.001 -1.245 -17.455 1.00 90.94 228 CYS A N 1
ATOM 1730 C CA . CYS A 1 228 ? -9.323 -1.522 -18.849 1.00 90.94 228 CYS A CA 1
ATOM 1731 C C . CYS A 1 228 ? -9.697 -0.202 -19.536 1.00 90.94 228 CYS A C 1
ATOM 1733 O O . CYS A 1 228 ? -10.751 0.369 -19.268 1.00 90.94 228 CYS A O 1
ATOM 1735 N N . GLY A 1 229 ? -8.805 0.339 -20.371 1.00 84.81 229 GLY A N 1
ATOM 1736 C CA . GLY A 1 229 ? -8.956 1.719 -20.849 1.00 84.81 229 GLY A CA 1
ATOM 1737 C C . GLY A 1 229 ? -9.032 2.697 -19.668 1.00 84.81 229 GLY A C 1
ATOM 1738 O O . GLY A 1 229 ? -8.121 2.716 -18.837 1.00 84.81 229 GLY A O 1
ATOM 1739 N N . ASP A 1 230 ? -10.130 3.451 -19.590 1.00 85.31 230 ASP A N 1
ATOM 1740 C CA . ASP A 1 230 ? -10.455 4.367 -18.485 1.00 85.31 230 ASP A CA 1
ATOM 1741 C C . ASP A 1 230 ? -11.315 3.719 -17.377 1.00 85.31 230 ASP A C 1
ATOM 1743 O O . ASP A 1 230 ? -11.614 4.366 -16.368 1.00 85.31 230 ASP A O 1
ATOM 1747 N N . ALA A 1 231 ? -11.726 2.457 -17.545 1.00 90.38 231 ALA A N 1
ATOM 1748 C CA . ALA A 1 231 ? -12.411 1.695 -16.511 1.00 90.38 231 ALA A CA 1
ATOM 1749 C C . ALA A 1 231 ? -11.420 1.127 -15.495 1.00 90.38 231 ALA A C 1
ATOM 1751 O O . ALA A 1 231 ? -10.323 0.678 -15.842 1.00 90.38 231 ALA A O 1
ATOM 1752 N N . SER A 1 232 ? -11.858 1.058 -14.244 1.00 93.38 232 SER A N 1
ATOM 1753 C CA . SER A 1 232 ? -11.109 0.441 -13.158 1.00 93.38 232 SER A CA 1
ATOM 1754 C C . SER A 1 232 ? -12.027 -0.351 -12.245 1.00 93.38 232 SER A C 1
ATOM 1756 O O . SER A 1 232 ? -13.202 -0.026 -12.079 1.00 93.38 232 SER A O 1
ATOM 1758 N N . VAL A 1 233 ? -11.451 -1.361 -11.604 1.00 96.94 233 VAL A N 1
ATOM 1759 C CA . VAL A 1 233 ? -12.065 -2.091 -10.500 1.00 96.94 233 VAL A CA 1
ATOM 1760 C C . VAL A 1 233 ? -11.074 -2.212 -9.354 1.00 96.94 233 VAL A C 1
ATOM 1762 O O . VAL A 1 233 ? -9.874 -2.404 -9.572 1.00 96.94 233 VAL A O 1
ATOM 1765 N N . VAL A 1 234 ? -11.582 -2.111 -8.132 1.00 97.44 234 VAL A N 1
ATOM 1766 C CA . VAL A 1 234 ? -10.848 -2.359 -6.893 1.00 97.44 234 VAL A CA 1
ATOM 1767 C C . VAL A 1 234 ? -11.682 -3.241 -5.980 1.00 97.44 234 VAL A C 1
ATOM 1769 O O . VAL A 1 234 ? -12.904 -3.107 -5.919 1.00 97.44 234 VAL A O 1
ATOM 1772 N N . VAL A 1 235 ? -11.016 -4.142 -5.267 1.00 97.88 235 VAL A N 1
ATOM 1773 C CA . VAL A 1 235 ? -11.639 -5.019 -4.279 1.00 97.88 235 VAL A CA 1
ATOM 1774 C C . VAL A 1 235 ? -10.82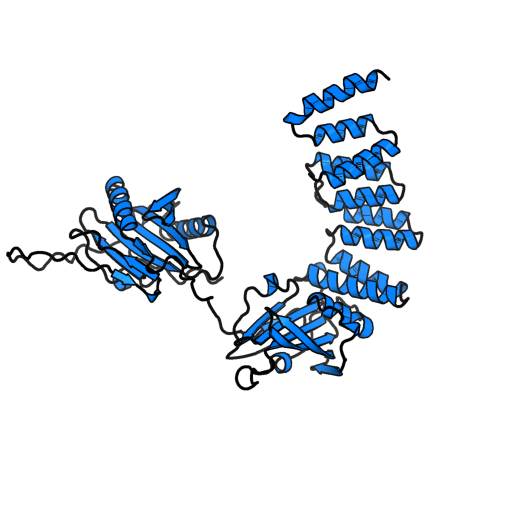6 -4.964 -2.992 1.00 97.88 235 VAL A C 1
ATOM 1776 O O . VAL A 1 235 ? -9.607 -5.144 -3.010 1.00 97.88 235 VAL A O 1
ATOM 1779 N N . ALA A 1 236 ? -11.505 -4.717 -1.879 1.00 97.06 236 ALA A N 1
ATOM 1780 C CA . ALA A 1 236 ? -10.963 -4.782 -0.531 1.00 97.06 236 ALA A CA 1
ATOM 1781 C C . ALA A 1 236 ? -11.824 -5.734 0.301 1.00 97.06 236 ALA A C 1
ATOM 1783 O O . ALA A 1 236 ? -13.052 -5.690 0.225 1.00 97.06 236 ALA A O 1
ATOM 1784 N N . SER A 1 237 ? -11.200 -6.578 1.117 1.00 96.38 237 SER A N 1
ATOM 1785 C CA . SER A 1 237 ? -11.923 -7.425 2.062 1.00 96.38 237 SER A CA 1
ATOM 1786 C C . SER A 1 237 ? -11.342 -7.357 3.462 1.00 96.38 237 SER A C 1
ATOM 1788 O O . SER A 1 237 ? -10.235 -6.877 3.699 1.00 96.38 237 SER A O 1
ATOM 1790 N N . VAL A 1 238 ? -12.163 -7.775 4.419 1.00 95.81 238 VAL A N 1
ATOM 1791 C CA . VAL A 1 238 ? -11.839 -7.803 5.839 1.00 95.81 238 VAL A CA 1
ATOM 1792 C C . VAL A 1 238 ? -12.314 -9.126 6.438 1.00 95.81 238 VAL A C 1
ATOM 1794 O O . VAL A 1 238 ? -13.466 -9.513 6.222 1.00 95.81 238 VAL A O 1
ATOM 1797 N N . PRO A 1 239 ? -11.467 -9.843 7.194 1.00 95.50 239 PRO A N 1
ATOM 1798 C CA . PRO A 1 239 ? -11.913 -11.003 7.950 1.00 95.50 239 PRO A CA 1
ATOM 1799 C C . PRO A 1 239 ? -12.797 -10.550 9.113 1.00 95.50 239 PRO A C 1
ATOM 1801 O O . PRO A 1 239 ? -12.483 -9.585 9.810 1.00 95.50 239 PRO A O 1
ATOM 1804 N N . LEU A 1 240 ? -13.890 -11.271 9.349 1.00 95.69 240 LEU A N 1
ATOM 1805 C CA . LEU A 1 240 ? -14.842 -10.961 10.416 1.00 95.69 240 LEU A CA 1
ATOM 1806 C C . LEU A 1 240 ? -14.431 -11.534 11.773 1.00 95.69 240 LEU A C 1
ATOM 1808 O O . LEU A 1 240 ? -14.991 -11.130 12.785 1.00 95.69 240 LEU A O 1
ATOM 1812 N N . LEU A 1 241 ? -13.459 -12.451 11.816 1.00 94.69 241 LEU A N 1
ATOM 1813 C CA . LEU A 1 241 ? -12.893 -13.004 13.058 1.00 94.69 241 LEU A CA 1
ATOM 1814 C C . LEU A 1 241 ? -13.962 -13.586 14.007 1.00 94.69 241 LEU A C 1
ATOM 1816 O O . LEU A 1 241 ? -13.838 -13.534 15.226 1.00 94.69 241 LEU A O 1
ATOM 1820 N N . GLY A 1 242 ? -15.028 -14.152 13.433 1.00 92.38 242 GLY A N 1
ATOM 1821 C CA . GLY A 1 242 ? -16.164 -14.715 14.165 1.00 92.38 242 GLY A CA 1
ATOM 1822 C C . GLY A 1 242 ? -17.249 -13.708 14.568 1.00 92.38 242 GLY A C 1
ATOM 1823 O O . GLY A 1 242 ? -18.280 -14.133 15.092 1.00 92.38 242 GLY A O 1
ATOM 1824 N N . HIS A 1 243 ? -17.066 -12.410 14.308 1.00 94.19 243 HIS A N 1
ATOM 1825 C CA . HIS A 1 243 ? -18.109 -11.400 14.498 1.00 94.19 243 HIS A CA 1
ATOM 1826 C C . HIS A 1 243 ? -19.152 -11.456 13.379 1.00 94.19 243 HIS A C 1
ATOM 1828 O O . HIS A 1 243 ? -18.868 -11.852 12.253 1.00 94.19 243 HIS A O 1
ATOM 1834 N N . ARG A 1 244 ? -20.380 -11.023 13.681 1.00 93.50 244 ARG A N 1
ATOM 1835 C CA . ARG A 1 244 ? -21.493 -10.962 12.719 1.00 93.50 244 ARG A CA 1
ATOM 1836 C C . ARG A 1 244 ? -22.122 -9.572 12.739 1.00 93.50 244 ARG A C 1
ATOM 1838 O O . ARG A 1 244 ? -23.173 -9.387 13.355 1.00 93.50 244 ARG A O 1
ATOM 1845 N N . PRO A 1 245 ? -21.460 -8.573 12.133 1.00 94.69 245 PRO A N 1
ATOM 1846 C CA . PRO A 1 245 ? -21.962 -7.215 12.154 1.00 94.69 245 PRO A CA 1
ATOM 1847 C C . PRO A 1 245 ? -23.231 -7.110 11.297 1.00 94.69 245 PRO A C 1
ATOM 1849 O O . PRO A 1 245 ? -23.265 -7.624 10.176 1.00 94.69 245 PRO A O 1
ATOM 1852 N N . PRO A 1 246 ? -24.282 -6.444 11.792 1.00 93.06 246 PRO A N 1
ATOM 1853 C CA . PRO A 1 246 ? -25.477 -6.181 11.001 1.00 93.06 246 PRO A CA 1
ATOM 1854 C C . PRO A 1 246 ? -25.180 -5.358 9.745 1.00 93.06 246 PRO A C 1
ATOM 1856 O O . PRO A 1 246 ? -24.298 -4.496 9.745 1.00 93.06 246 PRO A O 1
ATOM 1859 N N . LEU A 1 247 ? -25.945 -5.594 8.677 1.00 92.81 247 LEU A N 1
ATOM 1860 C CA . LEU A 1 247 ? -25.743 -4.943 7.377 1.00 92.81 247 LEU A CA 1
ATOM 1861 C C . LEU A 1 247 ? -25.800 -3.410 7.453 1.00 92.81 247 LEU A C 1
ATOM 1863 O O . LEU A 1 247 ? -25.030 -2.737 6.771 1.00 92.81 247 LEU A O 1
ATOM 1867 N N . ASP A 1 248 ? -26.671 -2.847 8.292 1.00 91.38 248 ASP A N 1
ATOM 1868 C CA . ASP A 1 248 ? -26.847 -1.399 8.451 1.00 91.38 248 ASP A CA 1
ATOM 1869 C C . ASP A 1 248 ? -25.587 -0.691 8.971 1.00 91.38 248 ASP A C 1
ATOM 1871 O O . ASP A 1 248 ? -25.327 0.446 8.569 1.00 91.38 248 ASP A O 1
ATOM 1875 N N . VAL A 1 249 ? -24.767 -1.373 9.781 1.00 94.06 249 VAL A N 1
ATOM 1876 C CA . VAL A 1 249 ? -23.489 -0.846 10.296 1.00 94.06 249 VAL A CA 1
ATOM 1877 C C . VAL A 1 249 ? -22.276 -1.326 9.499 1.00 94.06 249 VAL A C 1
ATOM 1879 O O . VAL A 1 249 ? -21.305 -0.586 9.352 1.00 94.06 249 VAL A O 1
ATOM 1882 N N . ALA A 1 250 ? -22.327 -2.534 8.941 1.00 95.81 250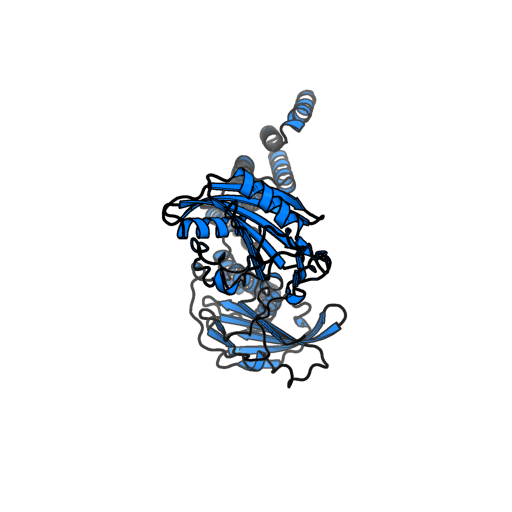 ALA A N 1
ATOM 1883 C CA . ALA A 1 250 ? -21.219 -3.115 8.191 1.00 95.81 250 ALA A CA 1
ATOM 1884 C C . ALA A 1 250 ? -21.051 -2.498 6.798 1.00 95.81 250 ALA A C 1
ATOM 1886 O O . ALA A 1 250 ? -19.924 -2.252 6.382 1.00 95.81 250 ALA A O 1
ATOM 1887 N N . VAL A 1 251 ? -22.143 -2.195 6.087 1.00 95.94 251 VAL A N 1
ATOM 1888 C CA . VAL A 1 251 ? -22.082 -1.549 4.763 1.00 95.94 251 VAL A CA 1
ATOM 1889 C C . VAL A 1 251 ? -21.350 -0.201 4.807 1.00 95.94 251 VAL A C 1
ATOM 1891 O O . VAL A 1 251 ? -20.390 -0.038 4.057 1.00 95.94 251 VAL A O 1
ATOM 1894 N N . PRO A 1 252 ? -21.718 0.775 5.662 1.00 94.12 252 PRO A N 1
ATOM 1895 C CA . PRO A 1 252 ? -20.962 2.022 5.731 1.00 94.12 252 PRO A CA 1
ATOM 1896 C C . PRO A 1 252 ? -19.521 1.808 6.217 1.00 94.12 252 PRO A C 1
ATOM 1898 O O . PRO A 1 252 ? -18.629 2.530 5.775 1.00 94.12 252 PRO A O 1
ATOM 1901 N N . ALA A 1 253 ? -19.270 0.801 7.063 1.00 95.62 253 ALA A N 1
ATOM 1902 C CA . ALA A 1 253 ? -17.916 0.457 7.485 1.00 95.62 253 ALA A CA 1
ATOM 1903 C C . ALA A 1 253 ? -17.044 -0.048 6.332 1.00 95.62 253 ALA A C 1
ATOM 1905 O O . ALA A 1 253 ? -15.915 0.408 6.161 1.00 95.62 253 ALA A O 1
ATOM 1906 N N . LEU A 1 254 ? -17.591 -0.911 5.486 1.00 97.31 254 LEU A N 1
ATOM 1907 C CA . LEU A 1 254 ? -16.960 -1.368 4.254 1.00 97.31 254 LEU A CA 1
ATOM 1908 C C . LEU A 1 254 ? -16.684 -0.207 3.290 1.00 97.31 254 LEU A C 1
ATOM 1910 O O . LEU A 1 254 ? -15.569 -0.063 2.801 1.00 97.31 254 LEU A O 1
ATOM 1914 N N . LEU A 1 255 ? -17.666 0.668 3.066 1.00 95.25 255 LEU A N 1
ATOM 1915 C CA . LEU A 1 255 ? -17.522 1.819 2.168 1.00 95.25 255 LEU A CA 1
ATOM 1916 C C . LEU A 1 255 ? -16.455 2.818 2.642 1.00 95.25 255 LEU A C 1
ATOM 1918 O O . LEU A 1 255 ? -15.794 3.447 1.815 1.00 95.25 255 LEU A O 1
ATOM 1922 N N . SER A 1 256 ? -16.223 2.919 3.955 1.00 93.44 256 SER A N 1
ATOM 1923 C CA . SER A 1 256 ? -15.152 3.759 4.503 1.00 93.44 256 SER A CA 1
ATOM 1924 C C . SER A 1 256 ? -13.744 3.284 4.117 1.00 93.44 256 SER A C 1
ATOM 1926 O O . SER A 1 256 ? -12.829 4.102 4.055 1.00 93.44 256 SER A O 1
ATOM 1928 N N . LEU A 1 257 ? -13.562 1.995 3.790 1.00 94.50 257 LEU A N 1
ATOM 1929 C CA . LEU A 1 257 ? -12.280 1.458 3.313 1.00 94.50 257 LEU A CA 1
ATOM 1930 C C . LEU A 1 257 ? -11.880 2.018 1.943 1.00 94.50 257 LEU A C 1
ATOM 1932 O O . LEU A 1 257 ? -10.694 2.046 1.622 1.00 94.50 257 LEU A O 1
ATOM 1936 N N . LEU A 1 258 ? -12.867 2.454 1.156 1.00 92.12 258 LEU A N 1
ATOM 1937 C CA . LEU A 1 258 ? -12.683 3.102 -0.142 1.00 92.12 258 LEU A CA 1
ATOM 1938 C C . LEU A 1 258 ? -12.885 4.624 -0.067 1.00 92.12 258 LEU A C 1
ATOM 1940 O O . LEU A 1 258 ? -12.973 5.277 -1.102 1.00 92.12 258 LEU A O 1
ATOM 1944 N N . GLU A 1 259 ? -13.002 5.179 1.144 1.00 88.62 259 GLU A N 1
ATOM 1945 C CA . GLU A 1 259 ? -13.204 6.612 1.395 1.00 88.62 259 GLU A CA 1
ATOM 1946 C C . GLU A 1 259 ? -14.437 7.206 0.684 1.00 88.62 259 GLU A C 1
ATOM 1948 O O . GLU A 1 259 ? -14.475 8.390 0.335 1.00 88.62 259 GLU A O 1
ATOM 1953 N N . VAL A 1 260 ? -15.483 6.392 0.490 1.00 88.31 260 VAL A N 1
ATOM 1954 C CA . VAL A 1 260 ? -16.731 6.844 -0.138 1.00 88.31 260 VAL A CA 1
ATOM 1955 C C . VAL A 1 260 ? -17.423 7.852 0.774 1.00 88.31 260 VAL A C 1
ATOM 1957 O O . VAL A 1 260 ? -17.827 7.546 1.899 1.00 88.31 260 VAL A O 1
ATOM 1960 N N . ARG A 1 261 ? -17.587 9.073 0.268 1.00 80.44 261 ARG A N 1
ATOM 1961 C CA . ARG A 1 261 ? -18.268 10.161 0.974 1.00 80.44 261 ARG A CA 1
ATOM 1962 C C . ARG A 1 261 ? -19.775 10.062 0.773 1.00 80.44 261 ARG A C 1
ATOM 1964 O O . ARG A 1 261 ? -20.233 9.623 -0.276 1.00 80.44 261 ARG A O 1
ATOM 1971 N N . ASN A 1 262 ? -20.538 10.513 1.766 1.00 80.94 262 ASN A N 1
ATOM 1972 C CA . ASN A 1 262 ? -22.005 10.578 1.719 1.00 80.94 262 ASN A CA 1
ATOM 1973 C C . ASN A 1 262 ? -22.686 9.242 1.363 1.00 80.94 262 ASN A C 1
ATOM 1975 O O . ASN A 1 262 ? -23.756 9.205 0.764 1.00 80.94 262 ASN A O 1
ATOM 1979 N N . ALA A 1 263 ? -22.074 8.123 1.761 1.00 82.06 263 ALA A N 1
ATOM 1980 C CA . ALA A 1 263 ? -22.574 6.775 1.500 1.00 82.06 263 ALA A CA 1
ATOM 1981 C C . ALA A 1 263 ? -23.991 6.511 2.053 1.00 82.06 263 ALA A C 1
ATOM 1983 O O . ALA A 1 263 ? -24.670 5.576 1.625 1.00 82.06 263 ALA A O 1
ATOM 1984 N N . GLN A 1 264 ? -24.439 7.301 3.031 1.00 82.50 264 GLN A N 1
ATOM 1985 C CA . GLN A 1 264 ? -25.789 7.222 3.583 1.00 82.50 264 GLN A CA 1
ATOM 1986 C C . GLN A 1 264 ? -26.878 7.660 2.593 1.00 82.50 264 GLN A C 1
ATOM 1988 O O . GLN A 1 264 ? -27.986 7.141 2.679 1.00 82.50 264 GLN A O 1
ATOM 1993 N N . ASP A 1 265 ? -26.549 8.541 1.646 1.00 87.12 265 ASP A N 1
ATOM 1994 C CA . ASP A 1 265 ? -27.508 9.130 0.702 1.00 87.12 265 ASP A CA 1
ATOM 1995 C C . ASP A 1 265 ? -27.637 8.303 -0.587 1.00 87.12 265 ASP A C 1
ATOM 1997 O O . ASP A 1 265 ? -28.477 8.579 -1.445 1.00 87.12 265 ASP A O 1
ATOM 2001 N N . LEU A 1 266 ? -26.800 7.272 -0.738 1.00 88.69 266 LEU A N 1
ATOM 2002 C CA . LEU A 1 266 ? -26.788 6.431 -1.924 1.00 88.69 266 LEU A CA 1
ATOM 2003 C C . LEU A 1 266 ? -27.951 5.432 -1.909 1.00 88.69 266 LEU A C 1
ATOM 2005 O O . LEU A 1 266 ? -28.203 4.788 -0.882 1.00 88.69 266 LEU A O 1
ATOM 2009 N N . PRO A 1 267 ? -28.633 5.234 -3.053 1.00 92.75 267 PRO A N 1
ATOM 2010 C CA . PRO A 1 267 ? -29.668 4.218 -3.163 1.00 92.75 267 PRO A CA 1
ATOM 2011 C C . PRO A 1 267 ? -29.052 2.829 -2.972 1.00 92.75 267 PRO A C 1
ATOM 2013 O O . PRO A 1 267 ? -27.954 2.544 -3.446 1.00 92.75 267 PRO A O 1
ATOM 2016 N N . ARG A 1 268 ? -29.777 1.950 -2.277 1.00 95.00 268 ARG A N 1
ATOM 2017 C CA . ARG A 1 268 ? -29.310 0.603 -1.930 1.00 95.00 268 ARG A CA 1
ATOM 2018 C C . ARG A 1 268 ? -30.198 -0.434 -2.588 1.00 95.00 268 ARG A C 1
ATOM 2020 O O . ARG A 1 268 ? -31.413 -0.417 -2.398 1.00 95.00 268 ARG A O 1
ATOM 2027 N N . ARG A 1 269 ? -29.592 -1.352 -3.332 1.00 96.19 269 ARG A N 1
ATOM 2028 C CA . ARG A 1 269 ? -30.277 -2.498 -3.935 1.00 96.19 269 ARG A CA 1
ATOM 2029 C C . ARG A 1 269 ? -29.790 -3.769 -3.249 1.00 96.19 269 ARG A C 1
ATOM 2031 O O . ARG A 1 269 ? -28.578 -3.961 -3.202 1.00 96.19 269 ARG A O 1
ATOM 2038 N N . PRO A 1 270 ? -30.672 -4.621 -2.700 1.00 97.00 270 PRO A N 1
ATOM 2039 C CA . PRO A 1 270 ? -30.255 -5.899 -2.138 1.00 97.00 270 PRO A CA 1
ATOM 2040 C C . PRO A 1 270 ? -29.472 -6.715 -3.166 1.00 97.00 270 PRO A C 1
ATOM 2042 O O . PRO A 1 270 ? -29.879 -6.813 -4.322 1.00 97.00 270 PRO A O 1
ATOM 2045 N N . LEU A 1 271 ? -28.364 -7.303 -2.732 1.00 96.88 271 LEU A N 1
ATOM 2046 C CA . LEU A 1 271 ? -27.474 -8.089 -3.572 1.00 96.88 271 LEU A CA 1
ATOM 2047 C C . LEU A 1 271 ? -27.143 -9.410 -2.878 1.00 96.88 271 LEU A C 1
ATOM 2049 O O . LEU A 1 271 ? -26.932 -9.460 -1.662 1.00 96.88 271 LEU A O 1
ATOM 2053 N N . ARG A 1 272 ? -27.081 -10.485 -3.663 1.00 96.44 272 ARG A N 1
ATOM 2054 C CA . ARG A 1 272 ? -26.627 -11.802 -3.221 1.00 96.44 272 ARG A CA 1
ATOM 2055 C C . ARG A 1 272 ? -25.638 -12.355 -4.237 1.00 96.44 272 ARG A C 1
ATOM 2057 O O . ARG A 1 272 ? -25.956 -12.417 -5.418 1.00 96.44 272 ARG A O 1
ATOM 2064 N N . VAL A 1 273 ? -24.478 -12.788 -3.757 1.00 95.88 273 VAL A N 1
ATOM 2065 C CA . VAL A 1 273 ? -23.433 -13.427 -4.567 1.00 95.88 273 VAL A CA 1
ATOM 2066 C C . VAL A 1 273 ? -23.047 -14.718 -3.858 1.00 95.88 273 VAL A C 1
ATOM 2068 O O . VAL A 1 273 ? -22.493 -14.686 -2.761 1.00 95.88 273 VAL A O 1
ATOM 2071 N N . GLY A 1 274 ? -23.410 -15.866 -4.430 1.00 92.12 274 GLY A N 1
ATOM 2072 C CA . GLY A 1 274 ? -23.297 -17.148 -3.729 1.00 92.12 274 GLY A CA 1
ATOM 2073 C C . GLY A 1 274 ? -24.055 -17.134 -2.392 1.00 92.12 274 GLY A C 1
ATOM 2074 O O . GLY A 1 274 ? -25.241 -16.797 -2.338 1.00 92.12 274 GLY A O 1
ATOM 2075 N N . SER A 1 275 ? -23.368 -17.485 -1.302 1.00 91.25 275 SER A N 1
ATOM 2076 C CA . SER A 1 275 ? -23.917 -17.416 0.061 1.00 91.25 275 SER A CA 1
ATOM 2077 C C . SER A 1 275 ? -23.852 -16.018 0.689 1.00 91.25 275 SER A C 1
ATOM 2079 O O . SER A 1 275 ? -24.489 -15.791 1.717 1.00 91.25 275 SER A O 1
ATOM 2081 N N . TRP A 1 276 ? -23.123 -15.077 0.085 1.00 96.38 276 TRP A N 1
ATOM 2082 C CA . TRP A 1 276 ? -22.894 -13.752 0.651 1.00 96.38 276 TRP A CA 1
ATOM 2083 C C . TRP A 1 276 ? -24.070 -12.832 0.354 1.00 96.38 276 TRP A C 1
ATOM 2085 O O . TRP A 1 276 ? -24.689 -12.896 -0.712 1.00 96.38 276 TRP A O 1
ATOM 2095 N N . THR A 1 277 ? -24.367 -11.947 1.300 1.00 96.56 277 THR A N 1
ATOM 2096 C CA . THR A 1 277 ? -25.484 -11.000 1.204 1.00 96.56 277 THR A CA 1
ATOM 2097 C C . THR A 1 277 ? -25.007 -9.582 1.423 1.00 96.56 277 THR A C 1
ATOM 2099 O O . THR A 1 277 ? -24.062 -9.350 2.173 1.00 96.56 277 THR A O 1
ATOM 2102 N N . GLY A 1 278 ? -25.655 -8.624 0.778 1.00 96.88 278 GLY A N 1
ATOM 2103 C CA . GLY A 1 278 ? -25.210 -7.250 0.851 1.00 96.88 278 GLY A CA 1
ATOM 2104 C C . GLY A 1 278 ? -26.050 -6.302 0.026 1.00 96.88 278 GLY A C 1
ATOM 2105 O O . GLY A 1 278 ? -27.245 -6.524 -0.183 1.00 96.88 278 GLY A O 1
ATOM 2106 N N . VAL A 1 279 ? -25.409 -5.234 -0.432 1.00 97.62 279 VAL A N 1
ATOM 2107 C CA . VAL A 1 279 ? -26.045 -4.215 -1.260 1.00 97.62 279 VAL A CA 1
ATOM 2108 C C . VAL A 1 279 ? -25.163 -3.808 -2.431 1.00 97.62 279 VAL A C 1
ATOM 2110 O O . VAL A 1 279 ? -23.941 -3.720 -2.308 1.00 97.62 279 VAL A O 1
ATOM 2113 N N . GLU A 1 280 ? -25.813 -3.505 -3.546 1.00 97.25 280 GLU A N 1
ATOM 2114 C CA . GLU A 1 280 ? -25.257 -2.681 -4.608 1.00 97.25 280 GLU A CA 1
ATOM 2115 C C . GLU A 1 280 ? -25.680 -1.223 -4.394 1.00 97.25 280 GLU A C 1
ATOM 2117 O O . GLU A 1 280 ? -26.853 -0.939 -4.122 1.00 97.25 280 GLU A O 1
ATOM 2122 N N . LEU A 1 281 ? -24.729 -0.301 -4.547 1.00 95.44 281 LEU A N 1
ATOM 2123 C CA . LEU A 1 281 ? -24.966 1.135 -4.549 1.00 95.44 281 LEU A CA 1
ATOM 2124 C C . LEU A 1 281 ? -24.437 1.731 -5.862 1.00 95.44 281 LEU A C 1
ATOM 2126 O O . LEU A 1 281 ? -23.221 1.732 -6.080 1.00 95.44 281 LEU A O 1
ATOM 2130 N N . PRO A 1 282 ? -25.303 2.243 -6.753 1.00 91.06 282 PRO A N 1
ATOM 2131 C CA . PRO A 1 282 ? -24.841 3.063 -7.857 1.00 91.06 282 PRO A CA 1
ATOM 2132 C C . PRO A 1 282 ? -24.334 4.401 -7.310 1.00 91.06 282 PRO A C 1
ATOM 2134 O O . PRO A 1 282 ? -24.932 5.000 -6.413 1.00 91.06 282 PRO A O 1
ATOM 2137 N N . TYR A 1 283 ? -23.220 4.863 -7.862 1.00 84.50 283 TYR A N 1
ATOM 2138 C CA . TYR A 1 283 ? -22.527 6.066 -7.431 1.00 84.50 283 TYR A CA 1
ATOM 2139 C C . TYR A 1 283 ? -22.022 6.846 -8.647 1.00 84.50 283 TYR A C 1
ATOM 2141 O O . TYR A 1 283 ? -21.761 6.282 -9.710 1.00 84.50 283 TYR A O 1
ATOM 2149 N N . GLN A 1 284 ? -21.896 8.159 -8.503 1.00 84.25 284 GLN A N 1
ATOM 2150 C CA . GLN A 1 284 ? -21.244 9.014 -9.487 1.00 84.25 284 GLN A CA 1
ATOM 2151 C C . GLN A 1 284 ? -20.105 9.737 -8.795 1.00 84.25 284 GLN A C 1
ATOM 2153 O O . GLN A 1 284 ? -20.271 10.263 -7.695 1.00 84.25 284 GLN A O 1
ATOM 2158 N N . LEU A 1 285 ? -18.951 9.746 -9.445 1.00 81.75 285 LEU A N 1
ATOM 2159 C CA . LEU A 1 285 ? -17.755 10.383 -8.922 1.00 81.75 285 LEU A CA 1
ATOM 2160 C C . LEU A 1 285 ? -17.066 11.167 -10.028 1.00 81.75 285 LEU A C 1
ATOM 2162 O O . LEU A 1 285 ? -17.089 10.769 -11.191 1.00 81.75 285 LEU A O 1
ATOM 2166 N N . GLU A 1 286 ? -16.467 12.290 -9.659 1.00 78.50 286 GLU A N 1
ATOM 2167 C CA . GLU A 1 286 ? -15.670 13.102 -10.566 1.00 78.50 286 GLU A CA 1
ATOM 2168 C C . GLU A 1 286 ? -14.191 12.735 -10.403 1.00 78.50 286 GLU A C 1
ATOM 2170 O O . GLU A 1 286 ? -13.648 12.746 -9.297 1.00 78.50 286 GLU A O 1
ATOM 2175 N N . MET A 1 287 ? -13.531 12.397 -11.509 1.00 68.94 287 MET A N 1
ATOM 2176 C CA . MET A 1 287 ? -12.100 12.104 -11.558 1.00 68.94 287 MET A CA 1
ATOM 2177 C C . MET A 1 287 ? -11.447 12.937 -12.647 1.00 68.94 287 MET A C 1
ATOM 2179 O O . MET A 1 287 ? -11.799 12.823 -13.817 1.00 68.94 287 MET A O 1
ATOM 2183 N N . ASN A 1 288 ? -10.460 13.751 -12.265 1.00 70.00 288 ASN A N 1
ATOM 2184 C CA . ASN A 1 288 ? -9.708 14.608 -13.187 1.00 70.00 288 ASN A CA 1
ATOM 2185 C C . ASN A 1 288 ? -10.615 15.481 -14.084 1.00 70.00 288 ASN A C 1
ATOM 2187 O O . ASN A 1 288 ? -10.339 15.637 -15.270 1.00 70.00 288 ASN A O 1
ATOM 2191 N N . GLY A 1 289 ? -11.715 16.011 -13.535 1.00 74.44 289 GLY A N 1
ATOM 2192 C CA . GLY A 1 289 ? -12.673 16.839 -14.279 1.00 74.44 289 GLY A CA 1
ATOM 2193 C C . GLY A 1 289 ? -13.654 16.064 -15.168 1.00 74.44 289 GLY A C 1
ATOM 2194 O O . GLY A 1 289 ? -14.385 16.678 -15.943 1.00 74.44 289 GLY A O 1
ATOM 2195 N N . ARG A 1 290 ? -13.677 14.724 -15.099 1.00 82.19 290 ARG A N 1
ATOM 2196 C CA . ARG A 1 290 ? -14.619 13.870 -15.837 1.00 82.19 290 ARG A CA 1
ATOM 2197 C C . ARG A 1 290 ? -15.523 13.115 -14.871 1.00 82.19 290 ARG A C 1
ATOM 2199 O O . ARG A 1 290 ? -15.057 12.503 -13.912 1.00 82.19 290 ARG A O 1
ATOM 2206 N N . TRP A 1 291 ? -16.820 13.125 -15.156 1.00 86.62 291 TRP A N 1
ATOM 2207 C CA . TRP A 1 291 ? -17.790 12.306 -14.438 1.00 86.62 291 TRP A CA 1
ATOM 2208 C C . TRP A 1 291 ? -17.653 10.837 -14.822 1.00 86.62 291 TRP A C 1
ATOM 2210 O O . TRP A 1 291 ? -17.595 10.502 -16.004 1.00 86.62 291 TRP A O 1
ATOM 2220 N N . MET A 1 292 ? -17.647 9.972 -13.815 1.00 88.81 292 MET A N 1
ATOM 2221 C CA . MET A 1 292 ? -17.545 8.525 -13.950 1.00 88.81 292 MET A CA 1
ATOM 2222 C C . MET A 1 292 ? -18.811 7.871 -13.399 1.00 88.81 292 MET A C 1
ATOM 2224 O O . MET A 1 292 ? -19.293 8.219 -12.316 1.00 88.81 292 MET A O 1
ATOM 2228 N N . ARG A 1 293 ? -19.331 6.882 -14.129 1.00 90.81 293 ARG A N 1
ATOM 2229 C CA . ARG A 1 293 ? -20.355 5.961 -13.631 1.00 90.81 293 ARG A CA 1
ATOM 2230 C C . ARG A 1 293 ? -19.665 4.942 -12.734 1.00 90.81 293 ARG A C 1
ATOM 2232 O O . ARG A 1 293 ? -18.728 4.288 -13.185 1.00 90.81 293 ARG A O 1
ATOM 2239 N N . SER A 1 294 ? -20.130 4.786 -11.498 1.00 91.75 294 SER A N 1
ATOM 2240 C CA . SER A 1 294 ? -19.575 3.835 -10.537 1.00 91.75 294 SER A CA 1
ATOM 2241 C C . SER A 1 294 ? -20.645 2.908 -9.964 1.00 91.75 294 SER A C 1
ATOM 2243 O O . SER A 1 294 ? -21.806 3.290 -9.796 1.00 91.75 294 SER A O 1
ATOM 2245 N N . ARG A 1 295 ? -20.247 1.671 -9.671 1.00 94.56 295 ARG A N 1
ATOM 2246 C CA . ARG A 1 295 ? -21.037 0.692 -8.919 1.00 94.56 295 ARG A CA 1
ATOM 2247 C C . ARG A 1 295 ? -20.200 0.196 -7.753 1.00 94.56 295 ARG A C 1
ATOM 2249 O O . ARG A 1 295 ? -19.023 -0.122 -7.915 1.00 94.56 295 ARG A O 1
ATOM 2256 N N . LEU A 1 296 ? -20.821 0.151 -6.584 1.00 96.44 296 LEU A N 1
ATOM 2257 C CA . LEU A 1 296 ? -20.226 -0.319 -5.341 1.00 96.44 296 LEU A CA 1
ATOM 2258 C C . LEU A 1 296 ? -20.983 -1.557 -4.878 1.00 96.44 296 LEU A C 1
ATOM 2260 O O . LEU A 1 296 ? -22.200 -1.504 -4.728 1.00 96.44 296 LEU A O 1
ATOM 2264 N N . TRP A 1 297 ? -20.280 -2.648 -4.612 1.00 97.81 297 TRP A N 1
ATOM 2265 C CA . TRP A 1 297 ? -20.821 -3.827 -3.944 1.00 97.81 297 TRP A CA 1
ATOM 2266 C C . TRP A 1 297 ? -20.251 -3.897 -2.536 1.00 97.81 297 TRP A C 1
ATOM 2268 O O . TRP A 1 297 ? -19.036 -3.906 -2.365 1.00 97.81 297 TRP A O 1
ATOM 2278 N N . ALA A 1 298 ? -21.117 -3.962 -1.529 1.00 97.69 298 ALA A N 1
ATOM 2279 C CA . ALA A 1 298 ? -20.741 -4.217 -0.144 1.00 97.69 298 ALA A CA 1
ATOM 2280 C C . ALA A 1 298 ? -21.410 -5.520 0.298 1.00 97.69 298 ALA A C 1
ATOM 2282 O O . ALA A 1 298 ? -22.631 -5.565 0.433 1.00 97.69 298 ALA A O 1
ATOM 2283 N N . LEU A 1 299 ? -20.618 -6.575 0.482 1.00 97.56 299 LEU A N 1
ATOM 2284 C CA . LEU A 1 299 ? -21.064 -7.947 0.723 1.00 97.56 299 LEU A CA 1
ATOM 2285 C C . LEU A 1 299 ? -20.525 -8.470 2.058 1.00 97.56 299 LEU A C 1
ATOM 2287 O O . LEU A 1 299 ? -19.402 -8.166 2.453 1.00 97.56 299 LEU A O 1
ATOM 2291 N N . ILE A 1 300 ? -21.316 -9.299 2.732 1.00 96.81 300 ILE A N 1
ATOM 2292 C CA . ILE A 1 300 ? -20.976 -9.947 3.999 1.00 96.81 300 ILE A CA 1
ATOM 2293 C C . ILE A 1 300 ? -21.229 -11.447 3.854 1.00 96.81 300 ILE A C 1
ATOM 2295 O O . ILE A 1 300 ? -22.334 -11.864 3.489 1.00 96.81 300 ILE A O 1
ATOM 2299 N N . GLY A 1 301 ? -20.195 -12.238 4.129 1.00 94.62 301 GLY A N 1
ATOM 2300 C CA . GLY A 1 301 ? -20.256 -13.686 4.297 1.00 94.62 301 GLY A CA 1
ATOM 2301 C C . GLY A 1 301 ? -20.064 -14.091 5.762 1.00 94.62 301 GLY A C 1
ATOM 2302 O O . GLY A 1 301 ? -20.084 -13.256 6.663 1.00 94.62 301 GLY A O 1
ATOM 2303 N N . ASP A 1 302 ? -19.859 -15.387 6.004 1.00 91.56 302 ASP A N 1
ATOM 2304 C CA . ASP A 1 302 ? -19.746 -15.923 7.370 1.00 91.56 302 ASP A CA 1
ATOM 2305 C C . ASP A 1 302 ? -18.418 -15.582 8.063 1.00 91.56 302 ASP A C 1
ATOM 2307 O O . ASP A 1 302 ? -18.391 -15.358 9.272 1.00 91.56 302 ASP A O 1
ATOM 2311 N N . GLU A 1 303 ? -17.314 -15.563 7.310 1.00 94.75 303 GLU A N 1
ATOM 2312 C CA . GLU A 1 303 ? -15.955 -15.388 7.853 1.00 94.75 303 GLU A CA 1
ATOM 2313 C C . GLU A 1 303 ? -15.276 -14.098 7.368 1.00 94.75 303 GLU A C 1
ATOM 2315 O O . GLU A 1 303 ? -14.256 -13.685 7.922 1.00 94.75 303 GLU A O 1
ATOM 2320 N N . ALA A 1 304 ? -15.840 -13.431 6.360 1.00 96.12 304 ALA A N 1
ATOM 2321 C CA . ALA A 1 304 ? -15.284 -12.220 5.772 1.00 96.12 304 ALA A CA 1
ATOM 2322 C C . ALA A 1 304 ? -16.378 -11.308 5.206 1.00 96.12 304 ALA A C 1
ATOM 2324 O O . ALA A 1 304 ? -17.499 -11.733 4.928 1.00 96.12 304 ALA A O 1
ATOM 2325 N N . ALA A 1 305 ? -16.025 -10.041 5.029 1.00 96.94 305 ALA A N 1
ATOM 2326 C CA . ALA A 1 305 ? -16.821 -9.044 4.335 1.00 96.94 305 ALA A CA 1
ATOM 2327 C C . ALA A 1 305 ? -15.965 -8.356 3.266 1.00 96.94 305 ALA A C 1
ATOM 2329 O O . ALA A 1 305 ? -14.738 -8.327 3.362 1.00 96.94 305 ALA A O 1
ATOM 2330 N N . LEU A 1 306 ? -16.604 -7.832 2.226 1.00 96.81 306 LEU A N 1
ATOM 2331 C CA . LEU A 1 306 ? -15.939 -7.326 1.033 1.00 96.81 306 LEU A CA 1
ATOM 2332 C C . LEU A 1 306 ? -16.622 -6.065 0.524 1.00 96.81 306 LEU A C 1
ATOM 2334 O O . LEU A 1 306 ? -17.848 -5.979 0.484 1.00 96.81 306 LEU A O 1
ATOM 2338 N N . VAL A 1 307 ? -15.806 -5.114 0.087 1.00 97.88 307 VAL A N 1
ATOM 2339 C CA . VAL A 1 307 ? -16.226 -3.986 -0.729 1.00 97.88 307 VAL A CA 1
ATOM 2340 C C . VAL A 1 307 ? -15.523 -4.054 -2.077 1.00 97.88 307 VAL A C 1
ATOM 2342 O O . VAL A 1 307 ? -14.300 -4.168 -2.151 1.00 97.88 307 VAL A O 1
ATOM 2345 N N . ALA A 1 308 ? -16.295 -3.986 -3.152 1.00 98.00 308 ALA A N 1
ATOM 2346 C CA . ALA A 1 308 ? -15.777 -3.836 -4.500 1.00 98.00 308 ALA A CA 1
ATOM 2347 C C . ALA A 1 308 ? -16.345 -2.563 -5.115 1.00 98.00 308 ALA A C 1
ATOM 2349 O O . ALA A 1 308 ? -17.526 -2.264 -4.955 1.00 98.00 308 ALA A O 1
ATOM 2350 N N . ALA A 1 309 ? -15.502 -1.816 -5.815 1.00 96.56 309 ALA A N 1
ATOM 2351 C CA . ALA A 1 309 ? -15.924 -0.666 -6.591 1.00 96.56 309 ALA A CA 1
ATOM 2352 C C . ALA A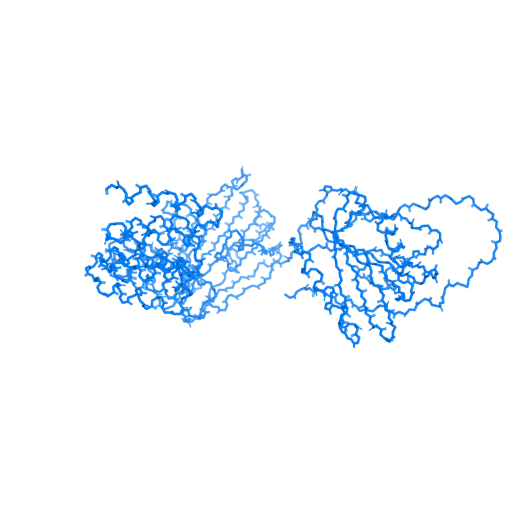 1 309 ? -15.445 -0.835 -8.018 1.00 96.56 309 ALA A C 1
ATOM 2354 O O . ALA A 1 309 ? -14.270 -1.117 -8.248 1.00 96.56 309 ALA A O 1
ATOM 2355 N N . GLU A 1 310 ? -16.339 -0.600 -8.965 1.00 94.88 310 GLU A N 1
ATOM 2356 C CA . GLU A 1 310 ? -15.945 -0.293 -10.328 1.00 94.88 310 GLU A CA 1
ATOM 2357 C C . GLU A 1 310 ? -16.307 1.146 -10.672 1.00 94.88 310 GLU A C 1
ATOM 2359 O O . GLU A 1 310 ? -17.275 1.710 -10.149 1.00 94.88 310 GLU A O 1
ATOM 2364 N N . TRP A 1 311 ? -15.540 1.742 -11.573 1.00 93.06 311 TRP A N 1
ATOM 2365 C CA . TRP A 1 311 ? -15.903 2.997 -12.210 1.00 93.06 311 TRP A CA 1
ATOM 2366 C C . TRP A 1 311 ? -15.399 3.033 -13.643 1.00 93.06 311 TRP A C 1
ATOM 2368 O O . TRP A 1 311 ? -14.359 2.461 -13.965 1.00 93.06 311 TRP A O 1
ATOM 2378 N N . ARG A 1 312 ? -16.154 3.710 -14.506 1.00 91.50 312 ARG A N 1
ATOM 2379 C CA . ARG A 1 312 ? -15.844 3.878 -15.927 1.00 91.50 312 ARG A C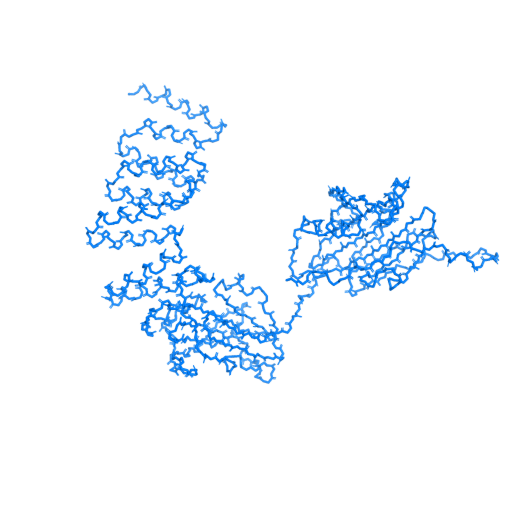A 1
ATOM 2380 C C . ARG A 1 312 ? -16.503 5.140 -16.485 1.00 91.50 312 ARG A C 1
ATOM 2382 O O . ARG A 1 312 ? -17.453 5.642 -15.872 1.00 91.50 312 ARG A O 1
ATOM 2389 N N . PRO A 1 313 ? -16.047 5.657 -17.635 1.00 89.69 313 PRO A N 1
ATOM 2390 C CA . PRO A 1 313 ? -16.760 6.724 -18.310 1.00 89.69 313 PRO A CA 1
ATOM 2391 C C . PRO A 1 313 ? -18.194 6.307 -18.673 1.00 89.69 313 PRO A C 1
ATOM 2393 O O . PRO A 1 313 ? -18.408 5.153 -19.050 1.00 89.69 313 PRO A O 1
ATOM 2396 N N . PRO A 1 314 ? -19.184 7.214 -18.585 1.00 87.19 314 PRO A N 1
ATOM 2397 C CA . PRO A 1 314 ? -20.571 6.906 -18.934 1.00 87.19 314 PRO A CA 1
ATOM 2398 C C . PRO A 1 314 ? -20.757 6.439 -20.384 1.00 87.19 314 PRO A C 1
ATOM 2400 O O . PRO A 1 314 ? -21.701 5.713 -20.673 1.00 87.19 314 PRO A O 1
ATOM 2403 N N . ASP A 1 315 ? -19.864 6.871 -21.274 1.00 86.06 315 ASP A N 1
ATOM 2404 C CA . ASP A 1 315 ? -19.856 6.604 -22.710 1.00 86.06 315 ASP A CA 1
ATOM 2405 C C . ASP A 1 315 ? -19.064 5.348 -23.112 1.00 86.06 315 ASP A C 1
ATOM 2407 O O . ASP A 1 315 ? -19.142 4.931 -24.266 1.00 86.06 315 ASP A O 1
ATOM 2411 N N . GLN A 1 316 ? -18.324 4.719 -22.189 1.00 82.44 316 GLN A N 1
ATOM 2412 C CA . GLN A 1 316 ? -17.523 3.538 -22.515 1.00 82.44 316 GLN A CA 1
ATOM 2413 C C . GLN A 1 316 ? -18.413 2.282 -22.629 1.00 82.44 316 GLN A C 1
ATOM 2415 O O . GLN A 1 316 ? -19.090 1.926 -21.656 1.00 82.44 316 GLN A O 1
ATOM 2420 N N . PRO A 1 317 ? -18.413 1.576 -23.776 1.00 79.50 317 PRO A N 1
ATOM 2421 C CA . PRO A 1 317 ? -19.285 0.428 -23.990 1.00 79.50 317 PRO A CA 1
ATOM 2422 C C . PRO A 1 317 ? -18.794 -0.822 -23.246 1.00 79.50 317 PRO A C 1
ATOM 2424 O O . PRO A 1 317 ? -17.598 -1.092 -23.142 1.00 79.50 317 PRO A O 1
ATOM 2427 N N . GLU A 1 318 ? -19.731 -1.657 -22.794 1.00 76.50 318 GLU A N 1
ATOM 2428 C CA . GLU A 1 318 ? -19.431 -2.944 -22.139 1.00 76.50 318 GLU A CA 1
ATOM 2429 C C . GLU A 1 318 ? -18.667 -3.921 -23.042 1.00 76.50 318 GLU A C 1
ATOM 2431 O O . GLU A 1 318 ? -17.910 -4.757 -22.554 1.00 76.50 318 GLU A O 1
ATOM 2436 N N . SER A 1 319 ? -18.821 -3.798 -24.364 1.00 79.62 319 SER A N 1
ATOM 2437 C CA . SER A 1 319 ? -18.078 -4.603 -25.337 1.00 79.62 319 SER A CA 1
ATOM 2438 C C . SER A 1 319 ? -16.574 -4.319 -25.333 1.00 79.62 319 SER A C 1
ATOM 2440 O O . SER A 1 319 ? -15.800 -5.168 -25.762 1.00 79.62 319 SER A O 1
ATOM 2442 N N . GLU A 1 320 ? -16.155 -3.131 -24.882 1.00 84.62 320 GLU A N 1
ATOM 2443 C CA . GLU A 1 320 ? -14.739 -2.780 -24.734 1.00 84.62 320 GLU A CA 1
ATOM 2444 C C . GLU A 1 320 ? -14.172 -3.348 -23.431 1.00 84.62 320 GLU A C 1
ATOM 2446 O O . GLU A 1 320 ? -13.096 -3.943 -23.423 1.00 84.62 320 GLU A O 1
ATOM 2451 N N . CYS A 1 321 ? -14.927 -3.213 -22.339 1.00 87.25 321 CYS A N 1
ATOM 2452 C CA . CYS A 1 321 ? -14.558 -3.703 -21.019 1.00 87.25 321 CYS A CA 1
ATOM 2453 C C . CYS A 1 321 ? -15.764 -4.377 -20.361 1.00 87.25 321 CYS A C 1
ATOM 2455 O O . CYS A 1 321 ? -16.683 -3.699 -19.884 1.00 87.25 321 CYS A O 1
ATOM 2457 N N . ALA A 1 322 ? -15.736 -5.712 -20.292 1.00 87.44 322 ALA A N 1
ATOM 2458 C CA . ALA A 1 322 ? -16.771 -6.493 -19.617 1.00 87.44 322 ALA A CA 1
ATOM 2459 C C . ALA A 1 322 ? -16.972 -6.022 -18.166 1.00 87.44 322 ALA A C 1
ATOM 2461 O O . ALA A 1 322 ? -16.031 -5.536 -17.533 1.00 87.44 322 ALA A O 1
ATOM 2462 N N . GLU A 1 323 ? -18.184 -6.170 -17.627 1.00 91.00 323 GLU A N 1
ATOM 2463 C CA . GLU A 1 323 ? -18.480 -5.790 -16.244 1.00 91.00 323 GLU A CA 1
ATOM 2464 C C . GLU A 1 323 ? -17.686 -6.660 -15.246 1.00 91.00 323 GLU A C 1
ATOM 2466 O O . GLU A 1 323 ? -17.914 -7.869 -15.159 1.00 91.00 323 GLU A O 1
ATOM 2471 N N . PRO A 1 324 ? -16.724 -6.080 -14.504 1.00 93.88 324 PRO A N 1
ATOM 2472 C CA . PRO A 1 324 ? -15.814 -6.814 -13.641 1.00 93.88 324 PRO A CA 1
ATOM 2473 C C . PRO A 1 324 ? -16.509 -7.333 -12.382 1.00 93.88 324 PRO A C 1
ATOM 2475 O O . PRO A 1 324 ? -16.156 -8.408 -11.904 1.00 93.88 324 PRO A O 1
ATOM 2478 N N . LEU A 1 325 ? -17.501 -6.608 -11.848 1.00 95.75 325 LEU A N 1
ATOM 2479 C CA . LEU A 1 325 ? -18.223 -7.034 -10.646 1.00 95.75 325 LEU A CA 1
ATOM 2480 C C . LEU A 1 325 ? -19.009 -8.327 -10.896 1.00 95.75 325 LEU A C 1
ATOM 2482 O O . LEU A 1 325 ? -18.988 -9.222 -10.058 1.00 95.75 325 LEU A O 1
ATOM 2486 N N . GLU A 1 326 ? -19.555 -8.502 -12.100 1.00 94.38 326 GLU A N 1
ATOM 2487 C CA . GLU A 1 326 ? -20.258 -9.727 -12.512 1.00 94.38 326 GLU A CA 1
ATOM 2488 C C . GLU A 1 326 ? -19.328 -10.952 -12.643 1.00 94.38 326 GLU A C 1
ATOM 2490 O O . GLU A 1 326 ? -19.786 -12.084 -12.798 1.00 94.38 326 GLU A O 1
ATOM 2495 N N . LYS A 1 327 ? -18.003 -10.755 -12.582 1.00 95.81 327 LYS A N 1
ATOM 2496 C CA . LYS A 1 327 ? -17.000 -11.835 -12.535 1.00 95.81 327 LYS A CA 1
ATOM 2497 C C . LYS A 1 327 ? -16.582 -12.206 -11.113 1.00 95.81 327 LYS A C 1
ATOM 2499 O O . LYS A 1 327 ? -15.805 -13.150 -10.936 1.00 95.81 327 LYS A O 1
ATOM 2504 N N . LEU A 1 328 ? -17.060 -11.476 -10.106 1.00 96.50 328 LEU A N 1
ATOM 2505 C CA . LEU A 1 328 ? -16.753 -11.742 -8.710 1.00 96.50 328 LEU A CA 1
ATOM 2506 C C . LEU A 1 328 ? -17.564 -12.941 -8.221 1.00 96.50 328 LEU A C 1
ATOM 2508 O O . LEU A 1 328 ? -18.788 -12.978 -8.301 1.00 96.50 328 LEU A O 1
ATOM 2512 N N . ASN A 1 329 ? -16.859 -13.917 -7.664 1.00 95.94 329 ASN A N 1
ATOM 2513 C CA . ASN A 1 329 ? -17.444 -15.087 -7.034 1.00 95.94 329 ASN A CA 1
ATOM 2514 C C . ASN A 1 329 ? -17.141 -15.062 -5.540 1.00 95.94 329 ASN A C 1
ATOM 2516 O O . ASN A 1 329 ? -16.025 -14.738 -5.134 1.00 95.94 329 ASN A O 1
ATOM 2520 N N . ALA A 1 330 ? -18.128 -15.435 -4.732 1.00 94.06 330 ALA A N 1
ATOM 2521 C CA . ALA A 1 330 ? -18.000 -15.504 -3.287 1.00 94.06 330 ALA A CA 1
ATOM 2522 C C . ALA A 1 330 ? -18.232 -16.942 -2.809 1.00 94.06 330 ALA A C 1
ATOM 2524 O O . ALA A 1 330 ? -19.248 -17.566 -3.121 1.00 94.06 330 ALA A O 1
ATOM 2525 N N . GLY A 1 331 ? -17.263 -17.463 -2.067 1.00 89.88 331 GLY A N 1
ATOM 2526 C CA . GLY A 1 331 ? -17.228 -18.809 -1.514 1.00 89.88 331 GLY A CA 1
ATOM 2527 C C . GLY A 1 331 ? -16.930 -18.796 -0.010 1.00 89.88 331 GLY A C 1
ATOM 2528 O O . GLY A 1 331 ? -17.103 -17.769 0.655 1.00 89.88 331 GLY A O 1
ATOM 2529 N N . PRO A 1 332 ? -16.529 -19.944 0.564 1.00 86.44 332 PRO A N 1
ATOM 2530 C CA . PRO A 1 332 ? -16.195 -20.029 1.979 1.00 86.44 332 PRO A CA 1
ATOM 2531 C C . PRO A 1 332 ? -14.848 -19.349 2.267 1.00 86.44 332 PRO A C 1
ATOM 2533 O O . PRO A 1 332 ? -13.836 -19.670 1.644 1.00 86.44 332 PRO A O 1
ATOM 2536 N N . GLY A 1 333 ? -14.841 -18.423 3.228 1.00 84.19 333 GLY A N 1
ATOM 2537 C CA . GLY A 1 333 ? -13.619 -17.839 3.786 1.00 84.19 333 GLY A CA 1
ATOM 2538 C C . GLY A 1 333 ? -12.988 -18.725 4.864 1.00 84.19 333 GLY A C 1
ATOM 2539 O O . GLY A 1 333 ? -13.579 -19.709 5.315 1.00 84.19 333 GLY A O 1
ATOM 2540 N N . GLN A 1 334 ? -11.783 -18.365 5.303 1.00 87.38 334 GLN A N 1
ATOM 2541 C CA . GLN A 1 334 ? -11.107 -19.034 6.410 1.00 87.38 334 GLN A CA 1
ATOM 2542 C C . GLN A 1 334 ? -11.416 -18.327 7.731 1.00 87.38 334 GLN A C 1
ATOM 2544 O O . GLN A 1 334 ? -11.280 -17.111 7.847 1.00 87.38 334 GLN A O 1
ATOM 2549 N N . ARG A 1 335 ? -11.726 -19.099 8.778 1.00 88.75 335 ARG A N 1
ATOM 2550 C CA . ARG A 1 335 ? -11.753 -18.558 10.139 1.00 88.75 335 ARG A CA 1
ATOM 2551 C C . ARG A 1 335 ? -10.336 -18.250 10.613 1.00 88.75 335 ARG A C 1
ATOM 2553 O O . ARG A 1 335 ? -9.548 -19.161 10.877 1.00 88.75 335 ARG A O 1
ATOM 2560 N N . LEU A 1 336 ? -10.023 -16.966 10.742 1.00 89.88 336 LEU A N 1
ATOM 2561 C CA . LEU A 1 336 ? -8.707 -16.489 11.159 1.00 89.88 336 LEU A CA 1
ATOM 2562 C C . LEU A 1 336 ? -8.672 -16.076 12.631 1.00 89.88 336 LEU A C 1
ATOM 2564 O O . LEU A 1 336 ? -9.687 -15.761 13.248 1.00 89.88 336 LEU A O 1
ATOM 2568 N N . ARG A 1 337 ? -7.456 -16.043 13.182 1.00 88.44 337 ARG A N 1
ATOM 2569 C CA . ARG A 1 337 ? -7.133 -15.319 14.419 1.00 88.44 337 ARG A CA 1
ATOM 2570 C C . ARG A 1 337 ? -6.514 -13.970 14.056 1.00 88.44 337 ARG A C 1
ATOM 2572 O O . ARG A 1 337 ? -5.820 -13.886 13.043 1.00 88.44 337 ARG A O 1
ATOM 2579 N N . ALA A 1 338 ? -6.669 -12.957 14.909 1.00 85.38 338 ALA A N 1
ATOM 2580 C CA . ALA A 1 338 ? -6.150 -11.602 14.677 1.00 85.38 338 ALA A CA 1
ATOM 2581 C C . ALA A 1 338 ? -4.654 -11.559 14.288 1.00 85.38 338 ALA A C 1
ATOM 2583 O O . ALA A 1 338 ? -4.235 -10.730 13.482 1.00 85.38 338 ALA A O 1
ATOM 2584 N N . GLN A 1 339 ? -3.830 -12.476 14.811 1.00 84.88 339 GLN A N 1
ATOM 2585 C CA . GLN A 1 339 ? -2.397 -12.530 14.498 1.00 84.88 339 GLN A CA 1
ATOM 2586 C C . GLN A 1 339 ? -2.107 -12.913 13.041 1.00 84.88 339 GLN A C 1
ATOM 2588 O O . GLN A 1 339 ? -1.100 -12.447 12.508 1.00 84.88 339 GLN A O 1
ATOM 2593 N N . ALA A 1 340 ? -2.971 -13.727 12.425 1.00 87.56 340 ALA A N 1
ATOM 2594 C CA . ALA A 1 340 ? -2.798 -14.275 11.079 1.00 87.56 340 ALA A CA 1
ATOM 2595 C C . ALA A 1 340 ? -3.292 -13.338 9.964 1.00 87.56 340 ALA A C 1
ATOM 2597 O O . ALA A 1 340 ? -2.976 -13.571 8.804 1.00 87.56 340 ALA A O 1
ATOM 2598 N N . VAL A 1 341 ? -4.037 -12.284 10.311 1.00 90.00 341 VAL A N 1
ATO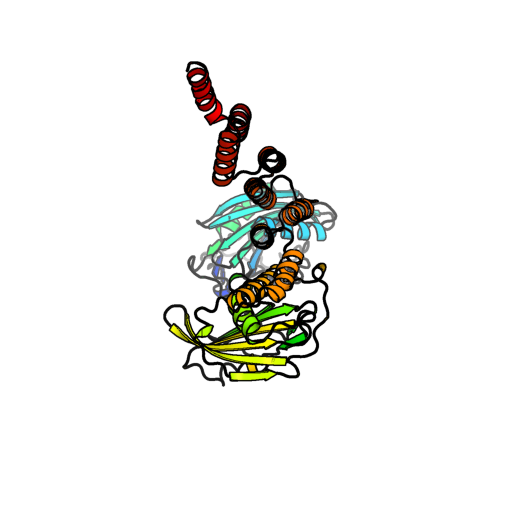M 2599 C CA . VAL A 1 341 ? -4.576 -11.313 9.350 1.00 90.00 341 VAL A CA 1
ATOM 2600 C C . VAL A 1 341 ? -3.436 -10.531 8.694 1.00 90.00 341 VAL A C 1
ATOM 2602 O O . VAL A 1 341 ? -2.634 -9.919 9.401 1.00 90.00 341 VAL A O 1
ATOM 2605 N N . GLN A 1 342 ? -3.379 -10.503 7.360 1.00 85.25 342 GLN A N 1
ATOM 2606 C CA . GLN A 1 342 ? -2.393 -9.697 6.621 1.00 85.25 342 GLN A CA 1
ATOM 2607 C C . GLN A 1 342 ? -2.781 -8.208 6.605 1.00 85.25 342 GLN A C 1
ATOM 2609 O O . GLN A 1 342 ? -1.983 -7.339 6.951 1.00 85.25 342 GLN A O 1
ATOM 2614 N N . GLY A 1 343 ? -4.044 -7.902 6.293 1.00 86.56 343 GLY A N 1
ATOM 2615 C CA . GLY A 1 343 ? -4.591 -6.542 6.207 1.00 86.56 343 GLY A CA 1
ATOM 2616 C C . GLY A 1 343 ? -5.016 -5.933 7.549 1.00 86.56 343 GLY A C 1
ATOM 2617 O O . GLY A 1 343 ? -6.116 -5.386 7.646 1.00 86.56 343 GLY A O 1
ATOM 2618 N N . LYS A 1 344 ? -4.183 -6.023 8.600 1.00 90.19 344 LYS A N 1
ATOM 2619 C CA . LYS A 1 344 ? -4.574 -5.647 9.981 1.00 90.19 344 LYS A CA 1
ATOM 2620 C C . LYS A 1 344 ? -5.126 -4.231 10.096 1.00 90.19 344 LYS A C 1
ATOM 2622 O O . LYS A 1 344 ? -6.101 -4.018 10.808 1.00 90.19 344 LYS A O 1
ATOM 2627 N N . LEU A 1 345 ? -4.533 -3.273 9.383 1.00 88.12 345 LEU A N 1
ATOM 2628 C CA . LEU A 1 345 ? -4.971 -1.878 9.424 1.00 88.12 345 LEU A CA 1
ATOM 2629 C C . LEU A 1 345 ? -6.363 -1.690 8.803 1.00 88.12 345 LEU A C 1
ATOM 2631 O O . LEU A 1 345 ? -7.195 -0.999 9.385 1.00 88.12 345 LEU A O 1
ATOM 2635 N N . ALA A 1 346 ? -6.631 -2.313 7.652 1.00 91.81 346 ALA A N 1
ATOM 2636 C CA . ALA A 1 346 ? -7.939 -2.249 7.000 1.00 91.81 346 ALA A CA 1
ATOM 2637 C C . ALA A 1 346 ? -9.017 -2.930 7.858 1.00 91.81 346 ALA A C 1
ATOM 2639 O O . ALA A 1 346 ? -10.060 -2.335 8.122 1.00 91.81 346 ALA A O 1
ATOM 2640 N N . ALA A 1 347 ? -8.723 -4.122 8.386 1.00 94.81 347 ALA A N 1
ATOM 2641 C CA . ALA A 1 347 ? -9.616 -4.830 9.300 1.00 94.81 347 ALA A CA 1
ATOM 2642 C C . ALA A 1 347 ? -9.894 -4.018 10.581 1.00 94.81 347 ALA A C 1
ATOM 2644 O O . ALA A 1 347 ? -11.046 -3.872 10.986 1.00 94.81 347 ALA A O 1
ATOM 2645 N N . ALA A 1 348 ? -8.868 -3.409 11.187 1.00 92.12 348 ALA A N 1
ATOM 2646 C CA . ALA A 1 348 ? -9.036 -2.560 12.367 1.00 92.12 348 ALA A CA 1
ATOM 2647 C C . ALA A 1 348 ? -9.885 -1.314 12.073 1.00 92.12 348 ALA A C 1
ATOM 2649 O O . ALA A 1 348 ? -10.751 -0.961 12.873 1.00 92.12 348 ALA A O 1
ATOM 2650 N N . ARG A 1 349 ? -9.675 -0.658 10.921 1.00 92.06 349 ARG A N 1
ATOM 2651 C CA . ARG A 1 349 ? -10.505 0.473 10.469 1.00 92.06 349 ARG A CA 1
ATOM 2652 C C . ARG A 1 349 ? -11.967 0.064 10.314 1.00 92.06 349 ARG A C 1
ATOM 2654 O O . ARG A 1 349 ? -12.835 0.759 10.835 1.00 92.06 349 ARG A O 1
ATOM 2661 N N . PHE A 1 350 ? -12.227 -1.077 9.676 1.00 96.25 350 PHE A N 1
ATOM 2662 C CA . PHE A 1 350 ? -13.575 -1.624 9.539 1.00 96.25 350 PHE A CA 1
ATOM 2663 C C . PHE A 1 350 ? -14.244 -1.836 10.902 1.00 96.25 350 PHE A C 1
ATOM 2665 O O . PHE A 1 350 ? -15.328 -1.309 11.142 1.00 96.25 350 PHE A O 1
ATOM 2672 N N . PHE A 1 351 ? -13.590 -2.546 11.825 1.00 95.88 351 PHE A N 1
ATOM 2673 C CA . PHE A 1 351 ? -14.171 -2.836 13.137 1.00 95.88 351 PHE A CA 1
ATOM 2674 C C . PHE A 1 351 ? -14.441 -1.583 13.970 1.00 95.88 351 PHE A C 1
ATOM 2676 O O . PHE A 1 351 ? -15.453 -1.497 14.663 1.00 95.88 351 PHE A O 1
ATOM 2683 N N . VAL A 1 352 ? -13.580 -0.578 13.870 1.00 90.94 352 VAL A N 1
ATOM 2684 C CA . VAL A 1 352 ? -13.795 0.714 14.531 1.00 90.94 352 VAL A CA 1
ATOM 2685 C C . VAL A 1 352 ? -14.993 1.438 13.964 1.00 90.94 352 VAL A C 1
ATOM 2687 O O . VAL A 1 352 ? -15.788 1.979 14.728 1.00 90.94 352 VAL A O 1
ATOM 2690 N N . GLU A 1 353 ? -15.134 1.453 12.644 1.00 93.38 353 GLU A N 1
ATOM 2691 C CA . GLU A 1 353 ? -16.262 2.110 12.003 1.00 93.38 353 GLU A CA 1
ATOM 2692 C C . GLU A 1 353 ? -17.576 1.390 12.342 1.00 93.38 353 GLU A C 1
ATOM 2694 O O . GLU A 1 353 ? -18.560 2.051 12.673 1.00 93.38 353 GLU A O 1
ATOM 2699 N N . VAL A 1 354 ? -17.577 0.052 12.415 1.00 95.75 354 VAL A N 1
ATOM 2700 C CA . VAL A 1 354 ? -18.708 -0.721 12.964 1.00 95.75 354 VAL A CA 1
ATOM 2701 C C . VAL A 1 354 ? -19.002 -0.309 14.411 1.00 95.75 354 VAL A C 1
ATOM 2703 O O . VAL A 1 354 ? -20.141 0.026 14.742 1.00 95.75 354 VAL A O 1
ATOM 2706 N N . GLY A 1 355 ? -17.984 -0.274 15.277 1.00 92.31 355 GLY A N 1
ATOM 2707 C CA . GLY A 1 355 ? -18.121 0.129 16.677 1.00 92.31 355 GLY A CA 1
ATOM 2708 C C . GLY A 1 355 ? -18.693 1.542 16.834 1.00 92.31 355 GLY A C 1
ATOM 2709 O O . GLY A 1 355 ? -19.603 1.753 17.643 1.00 92.31 355 GLY A O 1
ATOM 2710 N N . ARG A 1 356 ? -18.221 2.505 16.034 1.00 90.19 356 ARG A N 1
ATOM 2711 C CA . ARG A 1 356 ? -18.710 3.891 16.010 1.00 90.19 356 ARG A CA 1
ATOM 2712 C C . ARG A 1 356 ? -20.187 3.956 15.619 1.00 90.19 356 ARG A C 1
ATOM 2714 O O . ARG A 1 356 ? -20.977 4.552 16.350 1.00 90.19 356 ARG A O 1
ATOM 2721 N N . ARG A 1 357 ? -20.574 3.281 14.534 1.00 91.69 357 ARG A N 1
ATOM 2722 C CA . ARG A 1 357 ? -21.962 3.226 14.035 1.00 91.69 357 ARG A CA 1
ATOM 2723 C C . ARG A 1 357 ? -22.916 2.580 15.042 1.00 91.69 357 ARG A C 1
ATOM 2725 O O . ARG A 1 357 ? -24.026 3.067 15.255 1.00 91.69 357 ARG A O 1
ATOM 2732 N N . LEU A 1 358 ? -22.477 1.513 15.710 1.00 91.75 358 LEU A N 1
ATOM 2733 C CA . LEU A 1 358 ? -23.249 0.881 16.784 1.00 91.75 358 LEU A CA 1
ATOM 2734 C C . LEU A 1 358 ? -23.483 1.844 17.951 1.00 91.75 358 LEU A C 1
ATOM 2736 O O . LEU A 1 358 ? -24.583 1.913 18.486 1.00 91.75 358 LEU A O 1
ATOM 2740 N N . ARG A 1 359 ? -22.485 2.649 18.327 1.00 87.12 359 ARG A N 1
ATOM 2741 C CA . ARG A 1 359 ? -22.676 3.680 19.356 1.00 87.12 359 ARG A CA 1
ATOM 2742 C C . ARG A 1 359 ? -23.635 4.781 18.927 1.00 87.12 359 ARG A C 1
ATOM 2744 O O . ARG A 1 359 ? -24.467 5.186 19.730 1.00 87.12 359 ARG A O 1
ATOM 2751 N N . GLU A 1 360 ? -23.518 5.256 17.693 1.00 87.81 360 GLU A N 1
ATOM 2752 C CA . GLU A 1 360 ? -24.393 6.300 17.142 1.00 87.81 360 GLU A CA 1
ATOM 2753 C C . GLU A 1 360 ? -25.855 5.854 17.067 1.00 87.81 360 GLU A C 1
ATOM 2755 O O . GLU A 1 360 ? -26.754 6.666 17.251 1.00 87.81 360 GLU A O 1
ATOM 2760 N N . SER A 1 361 ? -26.092 4.554 16.888 1.00 88.94 361 SER A N 1
ATOM 2761 C CA . SER A 1 361 ? -27.423 3.937 16.932 1.00 88.94 361 SER A CA 1
ATOM 2762 C C . SER A 1 361 ? -27.881 3.521 18.341 1.00 88.94 361 SER A C 1
ATOM 2764 O O . SER A 1 361 ? -28.889 2.832 18.479 1.00 88.94 361 SER A O 1
ATOM 2766 N N . GLY A 1 362 ? -27.165 3.908 19.405 1.00 88.25 362 GLY A N 1
ATOM 2767 C CA . GLY A 1 362 ? -27.523 3.597 20.799 1.00 88.25 362 GLY A CA 1
ATOM 2768 C C . GLY A 1 362 ? -27.171 2.176 21.266 1.00 88.25 362 GLY A C 1
ATOM 2769 O O . GLY A 1 362 ? -27.386 1.833 22.428 1.00 88.25 362 GLY A O 1
ATOM 2770 N N . ARG A 1 363 ? -26.559 1.349 20.412 1.00 90.25 363 ARG A N 1
ATOM 2771 C CA . ARG A 1 363 ? -26.176 -0.053 20.674 1.00 90.25 363 ARG A CA 1
ATOM 2772 C C . ARG A 1 363 ? -24.797 -0.152 21.328 1.00 90.25 363 ARG A C 1
ATOM 2774 O O . ARG A 1 363 ? -23.887 -0.846 20.870 1.00 90.25 363 ARG A O 1
ATOM 2781 N N . GLN A 1 364 ? -24.623 0.582 22.426 1.00 81.31 364 GLN A N 1
ATOM 2782 C CA . GLN A 1 364 ? -23.319 0.770 23.067 1.00 81.31 364 GLN A CA 1
ATOM 2783 C C . GLN A 1 364 ? -22.710 -0.531 23.614 1.00 81.31 364 GLN A C 1
ATOM 2785 O O . GLN A 1 364 ? -21.492 -0.692 23.561 1.00 81.31 364 GLN A O 1
ATOM 2790 N N . ALA A 1 365 ? -23.534 -1.466 24.098 1.00 78.94 365 ALA A N 1
ATOM 2791 C CA . ALA A 1 365 ? -23.059 -2.753 24.607 1.00 78.94 365 ALA A CA 1
ATOM 2792 C C . ALA A 1 365 ? -22.404 -3.616 23.511 1.00 78.94 365 ALA A C 1
ATOM 2794 O O . ALA A 1 365 ? -21.371 -4.234 23.749 1.00 78.94 365 ALA A O 1
ATOM 2795 N N . GLU A 1 366 ? -22.959 -3.608 22.296 1.00 86.06 366 GLU A N 1
ATOM 2796 C CA . GLU A 1 366 ? -22.446 -4.393 21.164 1.00 86.06 366 GLU A CA 1
ATOM 2797 C C . GLU A 1 366 ? -21.149 -3.805 20.596 1.00 86.06 366 GLU A C 1
ATOM 2799 O O . GLU A 1 366 ? -20.252 -4.531 20.177 1.00 86.06 366 GLU A O 1
ATOM 2804 N N . SER A 1 367 ? -21.022 -2.478 20.638 1.00 87.69 367 SER A N 1
ATOM 2805 C CA . SER A 1 367 ? -19.870 -1.730 20.128 1.00 87.69 367 SER A CA 1
ATOM 2806 C C . SER A 1 367 ? -18.532 -2.126 20.775 1.00 87.69 367 SER A C 1
ATOM 2808 O O . SER A 1 367 ? -17.495 -2.151 20.107 1.00 87.69 367 SER A O 1
ATOM 2810 N N . ALA A 1 368 ? -18.543 -2.475 22.066 1.00 80.88 368 ALA A N 1
ATOM 2811 C CA . ALA A 1 368 ? -17.329 -2.760 22.830 1.00 80.88 368 ALA A CA 1
ATOM 2812 C C . ALA A 1 368 ? -16.509 -3.928 22.251 1.00 80.88 368 ALA A C 1
ATOM 2814 O O . ALA A 1 368 ? -15.280 -3.850 22.215 1.00 80.88 368 ALA A O 1
ATOM 2815 N N . ALA A 1 369 ? -17.174 -4.978 21.757 1.00 86.88 369 ALA A N 1
ATOM 2816 C CA . ALA A 1 369 ? -16.504 -6.149 21.189 1.00 86.88 369 ALA A CA 1
ATOM 2817 C C . ALA A 1 369 ? -15.722 -5.807 19.908 1.00 86.88 369 ALA A C 1
ATOM 2819 O O . ALA A 1 369 ? -14.608 -6.288 19.713 1.00 86.88 369 ALA A O 1
ATOM 2820 N N . TYR A 1 370 ? -16.264 -4.915 19.077 1.00 91.44 370 TYR A N 1
ATOM 2821 C CA . TYR A 1 370 ? -15.626 -4.484 17.834 1.00 91.44 370 TYR A CA 1
ATOM 2822 C C . TYR A 1 370 ? -14.417 -3.575 18.081 1.00 91.44 370 TYR A C 1
ATOM 2824 O O . TYR A 1 370 ? -13.376 -3.740 17.444 1.00 91.44 370 TYR A O 1
ATOM 2832 N N . PHE A 1 371 ? -14.503 -2.658 19.050 1.00 84.25 371 PHE A N 1
ATOM 2833 C CA . PHE A 1 371 ? -13.339 -1.863 19.454 1.00 84.25 371 PHE A CA 1
ATOM 2834 C C . PHE A 1 371 ? -12.225 -2.731 20.047 1.00 84.25 371 PHE A C 1
ATOM 2836 O O . PHE A 1 371 ? -11.052 -2.511 19.741 1.00 84.25 371 PHE A O 1
ATOM 2843 N N . ALA A 1 372 ? -12.583 -3.739 20.847 1.00 83.38 372 ALA A N 1
ATOM 2844 C CA . ALA A 1 372 ? -11.616 -4.691 21.379 1.00 83.38 372 ALA A CA 1
ATOM 2845 C C . ALA A 1 372 ? -10.898 -5.456 20.252 1.00 83.38 372 ALA A C 1
ATOM 2847 O O . ALA A 1 372 ? -9.671 -5.545 20.278 1.00 83.38 372 ALA A O 1
ATOM 2848 N N . GLU A 1 373 ? -11.630 -5.936 19.239 1.00 89.81 373 GLU A N 1
ATOM 2849 C CA . GLU A 1 373 ? -11.054 -6.635 18.080 1.00 89.81 373 GLU A CA 1
ATOM 2850 C C . GLU A 1 373 ? -10.109 -5.737 17.269 1.00 89.81 373 GLU A C 1
ATOM 2852 O O . GLU A 1 373 ? -8.970 -6.112 16.983 1.00 89.81 373 GLU A O 1
ATOM 2857 N N . ALA A 1 374 ? -10.523 -4.500 16.970 1.00 89.69 374 ALA A N 1
ATOM 2858 C CA . ALA A 1 374 ? -9.648 -3.525 16.321 1.00 89.69 374 ALA A CA 1
ATOM 2859 C C . ALA A 1 374 ? -8.356 -3.298 17.124 1.00 89.69 374 ALA A C 1
ATOM 2861 O O . ALA A 1 374 ? -7.263 -3.218 16.560 1.00 89.69 374 ALA A O 1
ATOM 2862 N N . GLY A 1 375 ? -8.467 -3.256 18.454 1.00 81.12 375 GLY A N 1
ATOM 2863 C CA . GLY A 1 375 ? -7.329 -3.139 19.355 1.00 81.12 375 GLY A CA 1
ATOM 2864 C C . GLY A 1 375 ? -6.375 -4.340 19.326 1.00 81.12 375 GLY A C 1
ATOM 2865 O O . GLY A 1 375 ? -5.177 -4.149 19.548 1.00 81.12 375 GLY A O 1
ATOM 2866 N N . LEU A 1 376 ? -6.864 -5.551 19.041 1.00 85.69 376 LEU A N 1
ATOM 2867 C CA . LEU A 1 376 ? -6.034 -6.751 18.867 1.00 85.69 376 LEU A CA 1
ATOM 2868 C C . LEU A 1 376 ? -5.296 -6.758 17.522 1.00 85.69 376 LEU A C 1
ATOM 2870 O O . LEU A 1 376 ? -4.177 -7.265 17.440 1.00 85.69 376 LEU A O 1
ATOM 2874 N N . LEU A 1 377 ? -5.901 -6.184 16.481 1.00 87.94 377 LEU A N 1
ATOM 2875 C CA . LEU A 1 377 ? -5.312 -6.083 15.144 1.00 87.94 377 LEU A CA 1
ATOM 2876 C C . LEU A 1 377 ? -4.214 -5.018 15.069 1.00 87.94 377 LEU A C 1
ATOM 2878 O O . LEU A 1 377 ? -3.187 -5.232 14.425 1.00 87.94 377 LEU A O 1
ATOM 2882 N N . THR A 1 378 ? -4.396 -3.894 15.760 1.00 84.06 378 THR A N 1
ATOM 2883 C CA . THR A 1 378 ? -3.415 -2.802 15.821 1.00 84.06 378 THR A CA 1
ATOM 2884 C C . THR A 1 378 ? -3.043 -2.487 17.276 1.00 84.06 378 THR A C 1
ATOM 2886 O O . THR A 1 378 ? -3.427 -1.440 17.811 1.00 84.06 378 THR A O 1
ATOM 2889 N N . PRO A 1 379 ? -2.290 -3.381 17.951 1.00 73.75 379 PRO A N 1
ATOM 2890 C CA . PRO A 1 379 ? -1.926 -3.207 19.359 1.00 73.75 379 PRO A CA 1
ATOM 2891 C C . PRO A 1 379 ? -1.022 -1.990 19.593 1.00 73.75 379 PRO A C 1
ATOM 2893 O O . PRO A 1 379 ? -1.063 -1.405 20.670 1.00 73.75 379 PRO A O 1
ATOM 2896 N N . ALA A 1 380 ? -0.256 -1.586 18.574 1.00 75.62 380 ALA A N 1
ATOM 2897 C CA . ALA A 1 380 ? 0.668 -0.456 18.626 1.00 75.62 380 ALA A CA 1
ATOM 2898 C C . ALA A 1 380 ? 0.036 0.906 18.256 1.00 75.62 380 ALA A C 1
ATOM 2900 O O . ALA A 1 380 ? 0.722 1.919 18.344 1.00 75.62 380 ALA A O 1
ATOM 2901 N N . ASP A 1 381 ? -1.231 0.943 17.820 1.00 78.81 381 ASP A N 1
ATOM 2902 C CA . ASP A 1 381 ? -1.897 2.180 17.381 1.00 78.81 381 ASP A CA 1
ATOM 2903 C C . ASP A 1 381 ? -2.351 3.023 18.594 1.00 78.81 381 ASP A C 1
ATOM 2905 O O . ASP A 1 381 ? -3.210 2.559 19.365 1.00 78.81 381 ASP A O 1
ATOM 2909 N N . PRO A 1 382 ? -1.809 4.247 18.774 1.00 78.75 382 PRO A N 1
ATOM 2910 C CA . PRO A 1 382 ? -2.159 5.123 19.888 1.00 78.75 382 PRO A CA 1
ATOM 2911 C C . PRO A 1 382 ? -3.616 5.589 19.869 1.00 78.75 382 PRO A C 1
ATOM 2913 O O . PRO A 1 382 ? -4.257 5.608 20.920 1.00 78.75 382 PRO A O 1
ATOM 2916 N N . ALA A 1 383 ? -4.185 5.869 18.691 1.00 77.81 383 ALA A N 1
ATOM 2917 C CA . ALA A 1 383 ? -5.562 6.358 18.576 1.00 77.81 383 ALA A CA 1
ATOM 2918 C C . ALA A 1 383 ? -6.570 5.349 19.156 1.00 77.81 383 ALA A C 1
ATOM 2920 O O . ALA A 1 383 ? -7.572 5.716 19.769 1.00 77.81 383 ALA A O 1
ATOM 2921 N N . ARG A 1 384 ? -6.261 4.051 19.044 1.00 74.94 384 ARG A N 1
ATOM 2922 C CA . ARG A 1 384 ? -7.080 2.971 19.617 1.00 74.94 384 ARG A CA 1
ATOM 2923 C C . ARG A 1 384 ? -7.026 2.930 21.131 1.00 74.94 384 ARG A C 1
ATOM 2925 O O . ARG A 1 384 ? -8.044 2.652 21.758 1.00 74.94 384 ARG A O 1
ATOM 2932 N N . LEU A 1 385 ? -5.856 3.203 21.710 1.00 83.38 385 LEU A N 1
ATOM 2933 C CA . LEU A 1 385 ? -5.729 3.276 23.161 1.00 83.38 385 LEU A CA 1
ATOM 2934 C C . LEU A 1 385 ? -6.595 4.421 23.704 1.00 83.38 385 LEU A C 1
ATOM 2936 O O . LEU A 1 385 ? -7.304 4.227 24.690 1.00 83.38 385 LEU A O 1
ATOM 2940 N N . VAL A 1 386 ? -6.595 5.570 23.020 1.00 83.38 386 VAL A N 1
ATOM 2941 C CA . VAL A 1 386 ? -7.426 6.732 23.370 1.00 83.38 386 VAL A CA 1
ATOM 2942 C C . VAL A 1 386 ? -8.915 6.382 23.342 1.00 83.38 386 VAL A C 1
ATOM 2944 O O . VAL A 1 386 ? -9.622 6.635 24.321 1.00 83.38 386 VAL A O 1
ATOM 2947 N N . ASP A 1 387 ? -9.402 5.770 22.259 1.00 80.19 387 ASP A N 1
ATOM 2948 C CA . ASP A 1 387 ? -10.813 5.383 22.134 1.00 80.19 387 ASP A CA 1
ATOM 2949 C C . ASP A 1 387 ? -11.246 4.411 23.245 1.00 80.19 387 ASP A C 1
ATOM 2951 O O . ASP A 1 387 ? -12.272 4.626 23.899 1.00 80.19 387 ASP A O 1
ATOM 2955 N N . GLU A 1 388 ? -10.448 3.368 23.495 1.00 80.44 388 GLU A N 1
ATOM 2956 C CA . GLU A 1 388 ? -10.724 2.348 24.511 1.00 80.44 388 GLU A CA 1
ATOM 2957 C C . GLU A 1 388 ? -10.761 2.945 25.926 1.00 80.44 388 GLU A C 1
ATOM 2959 O O . GLU A 1 388 ? -11.719 2.726 26.676 1.00 80.44 388 GLU A O 1
ATOM 2964 N N . VAL A 1 389 ? -9.765 3.760 26.283 1.00 86.19 389 VAL A N 1
ATOM 2965 C CA . VAL A 1 389 ? -9.701 4.413 27.598 1.00 86.19 389 VAL A CA 1
ATOM 2966 C C . VAL A 1 389 ? -10.872 5.371 27.794 1.00 86.19 389 VAL A C 1
ATOM 2968 O O . VAL A 1 389 ? -11.500 5.345 28.853 1.00 86.19 389 VAL A O 1
ATOM 2971 N N . ARG A 1 390 ? -11.247 6.153 26.775 1.00 84.44 390 ARG A N 1
ATOM 2972 C CA . ARG A 1 390 ? -12.408 7.057 26.845 1.00 84.44 390 ARG A CA 1
ATOM 2973 C C . ARG A 1 390 ? -13.725 6.305 27.034 1.00 84.44 390 ARG A C 1
ATOM 2975 O O . ARG A 1 390 ? -14.619 6.798 27.726 1.00 84.44 390 ARG A O 1
ATOM 2982 N N . ILE A 1 391 ? -13.875 5.122 26.431 1.00 78.75 391 ILE A N 1
ATOM 2983 C CA . ILE A 1 391 ? -15.045 4.255 26.648 1.00 78.75 391 ILE A CA 1
ATOM 2984 C C . ILE A 1 391 ? -15.097 3.798 28.110 1.00 78.75 391 ILE A C 1
ATOM 2986 O O . ILE A 1 391 ? -16.138 3.939 28.756 1.00 78.75 391 ILE A O 1
ATOM 2990 N N . LEU A 1 392 ? -13.978 3.310 28.647 1.00 82.06 392 LEU A N 1
ATOM 2991 C CA . LEU A 1 392 ? -13.890 2.851 30.035 1.00 82.06 392 LEU A CA 1
ATOM 2992 C C . LEU A 1 392 ? -14.109 3.994 31.039 1.00 82.06 392 LEU A C 1
ATOM 2994 O O . LEU A 1 392 ? -14.841 3.816 32.011 1.00 82.06 392 LEU A O 1
ATOM 2998 N N . GLN A 1 393 ? -13.559 5.183 30.779 1.00 82.38 393 GLN A N 1
ATOM 2999 C CA . GLN A 1 393 ? -13.771 6.384 31.593 1.00 82.38 393 GLN A CA 1
ATOM 3000 C C . GLN A 1 393 ? -15.248 6.778 31.670 1.00 82.38 393 GLN A C 1
ATOM 3002 O O . GLN A 1 393 ? -15.760 6.993 32.768 1.00 82.38 393 GLN A O 1
ATOM 3007 N N . ARG A 1 394 ? -15.952 6.835 30.529 1.00 81.94 394 ARG A N 1
ATOM 3008 C CA . ARG A 1 394 ? -17.394 7.149 30.495 1.00 81.94 394 ARG A CA 1
ATOM 3009 C C . ARG A 1 394 ? -18.238 6.104 31.219 1.00 81.94 394 ARG A C 1
ATOM 3011 O O . ARG A 1 394 ? -19.272 6.444 31.777 1.00 81.94 394 ARG A O 1
ATOM 3018 N N . ALA A 1 395 ? -17.788 4.852 31.230 1.00 78.31 395 ALA A N 1
ATOM 3019 C CA . ALA A 1 395 ? -18.409 3.774 31.991 1.00 78.31 395 ALA A CA 1
ATOM 3020 C C . ALA A 1 395 ? -18.023 3.772 33.487 1.00 78.31 395 ALA A C 1
ATOM 3022 O O . ALA A 1 395 ? -18.407 2.854 34.205 1.00 78.31 395 ALA A O 1
ATOM 3023 N N . GLY A 1 396 ? -17.228 4.741 33.964 1.00 83.94 396 GLY A N 1
ATOM 3024 C CA . GLY A 1 396 ? -16.745 4.803 35.349 1.00 83.94 396 GLY A CA 1
ATOM 3025 C C . GLY A 1 396 ? -15.669 3.764 35.704 1.00 83.94 396 GLY A C 1
ATOM 3026 O O . GLY A 1 396 ? -15.241 3.686 36.853 1.00 83.94 396 GLY A O 1
ATOM 3027 N N . ARG A 1 397 ? -15.179 2.982 34.735 1.00 87.56 397 ARG A N 1
ATOM 3028 C CA . ARG A 1 397 ? -14.242 1.856 34.922 1.00 87.56 397 ARG A CA 1
ATOM 3029 C C . ARG A 1 397 ? -12.779 2.315 34.871 1.00 87.56 397 ARG A C 1
ATOM 3031 O O . ARG A 1 397 ? -11.990 1.835 34.057 1.00 87.56 397 ARG A O 1
ATOM 3038 N N . ARG A 1 398 ? -12.404 3.266 35.734 1.00 89.38 398 ARG A N 1
ATOM 3039 C CA . ARG A 1 398 ? -11.069 3.907 35.714 1.00 89.38 398 ARG A CA 1
ATOM 3040 C C . ARG A 1 398 ? -9.912 2.932 35.944 1.00 89.38 398 ARG A C 1
ATOM 3042 O O . ARG A 1 398 ? -8.960 2.942 35.171 1.00 89.38 398 ARG A O 1
ATOM 3049 N N . ASP A 1 399 ? -9.999 2.055 36.943 1.00 89.38 399 ASP A N 1
ATOM 3050 C CA . ASP A 1 399 ? -8.904 1.118 37.253 1.00 89.38 399 ASP A CA 1
ATOM 3051 C C . ASP A 1 399 ? -8.650 0.110 36.133 1.00 89.38 399 ASP A C 1
ATOM 3053 O O . ASP A 1 399 ? -7.524 -0.333 35.905 1.00 89.38 399 ASP A O 1
ATOM 3057 N N . GLU A 1 400 ? -9.702 -0.254 35.408 1.00 87.19 400 GLU A N 1
ATOM 3058 C CA . GLU A 1 400 ? -9.573 -1.113 34.243 1.00 87.19 400 GLU A CA 1
ATOM 3059 C C . GLU A 1 400 ? -8.884 -0.401 33.085 1.00 87.19 400 GLU A C 1
ATOM 3061 O O . GLU A 1 400 ? -8.023 -1.002 32.447 1.00 87.19 400 GLU A O 1
ATOM 3066 N N . ALA A 1 401 ? -9.184 0.883 32.867 1.00 89.31 401 ALA A N 1
ATOM 3067 C CA . ALA A 1 401 ? -8.485 1.694 31.876 1.00 89.31 401 ALA A CA 1
ATOM 3068 C C . ALA A 1 401 ? -6.976 1.747 32.162 1.00 89.31 401 ALA A C 1
ATOM 3070 O O . ALA A 1 401 ? -6.173 1.518 31.260 1.00 89.31 401 ALA A O 1
ATOM 3071 N N . VAL A 1 402 ? -6.585 1.938 33.428 1.00 93.81 402 VAL A N 1
ATOM 3072 C CA . VAL A 1 402 ? -5.170 1.925 33.842 1.00 93.81 402 VAL A CA 1
ATOM 3073 C C . VAL A 1 402 ? -4.520 0.566 33.571 1.00 93.81 402 VAL A C 1
ATOM 3075 O O . VAL A 1 402 ? -3.448 0.507 32.965 1.00 93.81 402 VAL A O 1
ATOM 3078 N N . ARG A 1 403 ? -5.171 -0.543 33.955 1.00 90.94 403 ARG A N 1
ATOM 3079 C CA . ARG A 1 403 ? -4.662 -1.897 33.658 1.00 90.94 403 ARG A CA 1
ATOM 3080 C C . ARG A 1 403 ? -4.512 -2.132 32.157 1.00 90.94 403 ARG A C 1
ATOM 3082 O O . ARG A 1 403 ? -3.558 -2.782 31.730 1.00 90.94 403 ARG A O 1
ATOM 3089 N N . ARG A 1 404 ? -5.432 -1.597 31.352 1.00 88.06 404 ARG A N 1
ATOM 3090 C CA . ARG A 1 404 ? -5.415 -1.744 29.898 1.00 88.06 404 ARG A CA 1
ATOM 3091 C C . ARG A 1 404 ? -4.265 -0.980 29.250 1.00 88.06 404 ARG A C 1
ATOM 3093 O O . ARG A 1 404 ? -3.584 -1.547 28.396 1.00 88.06 404 ARG A O 1
ATOM 3100 N N . ILE A 1 405 ? -4.001 0.242 29.717 1.00 91.56 405 ILE A N 1
ATOM 3101 C CA . ILE A 1 405 ? -2.821 1.024 29.329 1.00 91.56 405 ILE A CA 1
ATOM 3102 C C . ILE A 1 405 ? -1.547 0.239 29.658 1.00 91.56 405 ILE A C 1
ATOM 3104 O O . ILE A 1 405 ? -0.744 -0.016 28.763 1.00 91.56 405 ILE A O 1
ATOM 3108 N N . ALA A 1 406 ? -1.390 -0.221 30.903 1.00 91.06 406 ALA A N 1
ATOM 3109 C CA . ALA A 1 406 ? -0.202 -0.964 31.326 1.00 91.06 406 ALA A CA 1
ATOM 3110 C C . ALA A 1 406 ? 0.036 -2.227 30.478 1.00 91.06 406 ALA A C 1
ATOM 3112 O O . ALA A 1 406 ? 1.158 -2.479 30.038 1.00 91.06 406 ALA A O 1
ATOM 3113 N N . GLY A 1 407 ? -1.027 -2.985 30.183 1.00 88.12 407 GLY A N 1
ATOM 3114 C CA . GLY A 1 407 ? -0.954 -4.155 29.309 1.00 88.12 407 GLY A CA 1
ATOM 3115 C C . GLY A 1 407 ? -0.523 -3.817 27.878 1.00 88.12 407 GLY A C 1
ATOM 3116 O O . GLY A 1 407 ? 0.263 -4.557 27.293 1.00 88.12 407 GLY A O 1
ATOM 3117 N N . ARG A 1 408 ? -0.982 -2.686 27.323 1.00 84.88 408 ARG A N 1
ATOM 3118 C CA . ARG A 1 408 ? -0.595 -2.236 25.976 1.00 84.88 408 ARG A CA 1
ATOM 3119 C C . ARG A 1 408 ? 0.831 -1.711 25.892 1.00 84.88 408 ARG A C 1
ATOM 3121 O O . ARG A 1 408 ? 1.419 -1.792 24.824 1.00 84.88 408 ARG A O 1
ATOM 3128 N N . LEU A 1 409 ? 1.396 -1.208 26.986 1.00 89.12 409 LEU A N 1
ATOM 3129 C CA . LEU A 1 409 ? 2.785 -0.743 27.014 1.00 89.12 409 LEU A CA 1
ATOM 3130 C C . LEU A 1 409 ? 3.811 -1.879 27.132 1.00 89.12 409 LEU A C 1
ATOM 3132 O O . LEU A 1 409 ? 5.006 -1.651 26.918 1.00 89.12 409 LEU A O 1
ATOM 3136 N N . HIS A 1 410 ? 3.375 -3.097 27.458 1.00 86.06 410 HIS A N 1
ATOM 3137 C CA . HIS A 1 410 ? 4.264 -4.247 27.572 1.00 86.06 410 HIS A CA 1
ATOM 3138 C C . HIS A 1 410 ? 4.942 -4.560 26.226 1.00 86.06 410 HIS A C 1
ATOM 3140 O O . HIS A 1 410 ? 4.276 -4.782 25.219 1.00 86.06 410 HIS A O 1
ATOM 3146 N N . GLY A 1 411 ? 6.279 -4.563 26.201 1.00 80.38 411 GLY A N 1
ATOM 3147 C CA . GLY A 1 411 ? 7.072 -4.834 24.992 1.00 80.38 411 GLY A CA 1
ATOM 3148 C C . GLY A 1 411 ? 7.106 -3.704 23.953 1.00 80.38 411 GLY A C 1
ATOM 3149 O O . GLY A 1 411 ? 7.776 -3.842 22.932 1.00 80.38 411 GLY A O 1
ATOM 3150 N N . VAL A 1 412 ? 6.431 -2.575 24.196 1.00 83.25 412 VAL A N 1
ATOM 3151 C CA . VAL A 1 412 ? 6.453 -1.419 23.288 1.00 83.25 412 VAL A CA 1
ATOM 3152 C C . VAL A 1 412 ? 7.772 -0.653 23.448 1.00 83.25 412 VAL A C 1
ATOM 3154 O O . VAL A 1 412 ? 8.123 -0.324 24.591 1.00 83.25 412 VAL A O 1
ATOM 3157 N N . PRO A 1 413 ? 8.478 -0.305 22.350 1.00 86.38 413 PRO A N 1
ATOM 3158 C CA . PRO A 1 413 ? 9.681 0.527 22.402 1.00 86.38 413 PRO A CA 1
ATOM 3159 C C . PRO A 1 413 ? 9.469 1.801 23.225 1.00 86.38 413 PRO A C 1
ATOM 3161 O O . PRO A 1 413 ? 8.407 2.425 23.144 1.00 86.38 413 PRO A O 1
ATOM 3164 N N . CYS A 1 414 ? 10.463 2.192 24.028 1.00 89.06 414 CYS A N 1
ATOM 3165 C CA . CYS A 1 414 ? 10.327 3.357 24.905 1.00 89.06 414 CYS A CA 1
ATOM 3166 C C . CYS A 1 414 ? 10.134 4.668 24.124 1.00 89.06 414 CYS A C 1
ATOM 3168 O O . CYS A 1 414 ? 9.222 5.421 24.449 1.00 89.06 414 CYS A O 1
ATOM 3170 N N . ALA A 1 415 ? 10.869 4.894 23.032 1.00 89.06 415 ALA A N 1
ATOM 3171 C CA . ALA A 1 415 ? 10.621 6.017 22.125 1.00 89.06 415 ALA A CA 1
ATOM 3172 C C . ALA A 1 415 ? 9.470 5.711 21.145 1.00 89.06 415 ALA A C 1
ATOM 3174 O O . ALA A 1 415 ? 9.700 5.403 19.977 1.00 89.06 415 ALA A O 1
ATOM 3175 N N . SER A 1 416 ? 8.220 5.756 21.614 1.00 87.44 416 SER A N 1
ATOM 3176 C CA . SER A 1 416 ? 7.039 5.520 20.773 1.00 87.44 416 SER A CA 1
ATOM 3177 C C . SER A 1 416 ? 5.906 6.504 21.050 1.00 87.44 416 SER A C 1
ATOM 3179 O O . SER A 1 416 ? 5.644 6.864 22.198 1.00 87.44 416 SER A O 1
ATOM 3181 N N . ALA A 1 417 ? 5.171 6.862 19.993 1.00 87.12 417 ALA A N 1
ATOM 3182 C CA . ALA A 1 417 ? 3.971 7.694 20.099 1.00 87.12 417 ALA A CA 1
ATOM 3183 C C . ALA A 1 417 ? 2.910 7.059 21.020 1.00 87.12 417 ALA A C 1
ATOM 3185 O O . ALA A 1 417 ? 2.232 7.758 21.765 1.00 87.12 417 ALA A O 1
ATOM 3186 N N . LEU A 1 418 ? 2.823 5.721 21.050 1.00 88.25 418 LEU A N 1
ATOM 3187 C CA . LEU A 1 418 ? 1.908 5.000 21.940 1.00 88.25 418 LEU A CA 1
ATOM 3188 C C . LEU A 1 418 ? 2.202 5.264 23.423 1.00 88.25 418 LEU A C 1
ATOM 3190 O O . LEU A 1 418 ? 1.266 5.374 24.209 1.00 88.25 418 LEU A O 1
ATOM 3194 N N . ARG A 1 419 ? 3.476 5.377 23.819 1.00 92.81 419 ARG A N 1
ATOM 3195 C CA . ARG A 1 419 ? 3.842 5.699 25.208 1.00 92.81 419 ARG A CA 1
ATOM 3196 C C . ARG A 1 419 ? 3.500 7.132 25.581 1.00 92.81 419 ARG A C 1
ATOM 3198 O O . ARG A 1 419 ? 3.030 7.354 26.690 1.00 92.81 419 ARG A O 1
ATOM 3205 N N . VAL A 1 420 ? 3.695 8.074 24.665 1.00 94.00 420 VAL A N 1
ATOM 3206 C CA . VAL A 1 420 ? 3.328 9.479 24.886 1.00 94.00 420 VAL A CA 1
ATOM 3207 C C . VAL A 1 420 ? 1.821 9.624 25.082 1.00 94.00 420 VAL A C 1
ATOM 3209 O O . VAL A 1 420 ? 1.389 10.208 26.071 1.00 94.00 420 VAL A O 1
ATOM 3212 N N . GLU A 1 421 ? 1.025 9.009 24.211 1.00 93.62 421 GLU A N 1
ATOM 3213 C CA . GLU A 1 421 ? -0.437 9.013 24.338 1.00 93.62 421 GLU A CA 1
ATOM 3214 C C . GLU A 1 421 ? -0.907 8.275 25.599 1.00 93.62 421 GLU A C 1
ATOM 3216 O O . GLU A 1 421 ? -1.792 8.734 26.317 1.00 93.62 421 GLU A O 1
ATOM 3221 N N . ALA A 1 422 ? -0.276 7.148 25.943 1.00 94.81 422 ALA A N 1
ATOM 3222 C CA . ALA A 1 422 ? -0.558 6.445 27.191 1.00 94.81 422 ALA A CA 1
ATOM 3223 C C . ALA A 1 422 ? -0.291 7.310 28.432 1.00 94.81 422 ALA A C 1
ATOM 3225 O O . ALA A 1 422 ? -1.079 7.273 29.376 1.00 94.81 422 ALA A O 1
ATOM 3226 N N . ALA A 1 423 ? 0.797 8.083 28.438 1.00 96.31 423 ALA A N 1
ATOM 3227 C CA . ALA A 1 423 ? 1.127 8.988 29.532 1.00 96.31 423 ALA A CA 1
ATOM 3228 C C . ALA A 1 423 ? 0.075 10.099 29.684 1.00 96.31 423 ALA A C 1
ATOM 3230 O O . ALA A 1 423 ? -0.388 10.350 30.797 1.00 96.31 423 ALA A O 1
ATOM 3231 N N . GLN A 1 424 ? -0.387 10.669 28.568 1.00 95.00 424 GLN A N 1
ATOM 3232 C CA . GLN A 1 424 ? -1.477 11.645 28.556 1.00 95.00 424 GLN A CA 1
ATOM 3233 C C . GLN A 1 424 ? -2.778 11.056 29.126 1.00 95.00 424 GLN A C 1
ATOM 3235 O O . GLN A 1 424 ? -3.414 11.653 29.995 1.00 95.00 424 GLN A O 1
ATOM 3240 N N . LEU A 1 425 ? -3.147 9.840 28.719 1.00 95.00 425 LEU A N 1
ATOM 3241 C CA . LEU A 1 425 ? -4.333 9.153 29.242 1.00 95.00 425 LEU A CA 1
ATOM 3242 C C . LEU A 1 425 ? -4.207 8.819 30.737 1.00 95.00 425 LEU A C 1
ATOM 3244 O O . LEU A 1 425 ? -5.188 8.911 31.476 1.00 95.00 425 LEU A O 1
ATOM 3248 N N . LEU A 1 426 ? -3.012 8.450 31.208 1.00 96.81 426 LEU A N 1
ATOM 3249 C CA . LEU A 1 426 ? -2.739 8.243 32.635 1.00 96.81 426 LEU A CA 1
ATOM 3250 C C . LEU A 1 426 ? -2.894 9.548 33.426 1.00 96.81 426 LEU A C 1
ATOM 3252 O O . LEU A 1 426 ? -3.511 9.533 34.493 1.00 96.81 426 LEU A O 1
ATOM 3256 N N . ALA A 1 427 ? -2.415 10.673 32.890 1.00 95.31 427 ALA A N 1
ATOM 3257 C CA . ALA A 1 427 ? -2.603 11.993 33.487 1.00 95.31 427 ALA A CA 1
ATOM 3258 C C . ALA A 1 427 ? -4.095 12.352 33.609 1.00 95.31 427 ALA A C 1
ATOM 3260 O O . ALA A 1 427 ? -4.549 12.747 34.682 1.00 95.31 427 ALA A O 1
ATOM 3261 N N . GLU A 1 428 ? -4.887 12.130 32.557 1.00 93.69 428 GLU A N 1
ATOM 3262 C CA . GLU A 1 428 ? -6.345 12.348 32.564 1.00 93.69 428 GLU A CA 1
ATOM 3263 C C . GLU A 1 428 ? -7.092 11.432 33.549 1.00 93.69 428 GLU A C 1
ATOM 3265 O O . GLU A 1 428 ? -8.134 11.799 34.093 1.00 93.69 428 GLU A O 1
ATOM 3270 N N . LEU A 1 429 ? -6.561 10.234 33.803 1.00 94.75 429 LEU A N 1
ATOM 3271 C CA . LEU A 1 429 ? -7.078 9.294 34.800 1.00 94.75 429 LEU A CA 1
ATOM 3272 C C . LEU A 1 429 ? -6.654 9.634 36.241 1.00 94.75 429 LEU A C 1
ATOM 3274 O O . LEU A 1 429 ? -7.054 8.918 37.161 1.00 94.75 429 LEU A O 1
ATOM 3278 N N . GLY A 1 430 ? -5.865 10.693 36.454 1.00 93.88 430 GLY A N 1
ATOM 3279 C CA . GLY A 1 430 ? -5.340 11.081 37.769 1.00 93.88 430 GLY A CA 1
ATOM 3280 C C . GLY A 1 430 ? -4.173 10.212 38.252 1.00 93.88 430 GLY A C 1
ATOM 3281 O O . GLY A 1 430 ? -3.876 10.177 39.443 1.00 93.88 430 GLY A O 1
ATOM 3282 N N . ARG A 1 431 ? -3.509 9.487 37.347 1.00 96.31 431 ARG A N 1
ATOM 3283 C CA . ARG A 1 431 ? -2.346 8.627 37.623 1.00 96.31 431 ARG A CA 1
ATOM 3284 C C . ARG A 1 431 ? -1.049 9.370 37.332 1.00 96.31 431 ARG A C 1
ATOM 3286 O O . ARG A 1 431 ? -0.269 8.985 36.463 1.00 96.31 431 ARG A O 1
ATOM 3293 N N . ALA A 1 432 ? -0.858 10.480 38.045 1.00 95.56 432 ALA A N 1
ATOM 3294 C CA . ALA A 1 432 ? 0.259 11.395 37.828 1.00 95.56 432 ALA A CA 1
ATOM 3295 C C . ALA A 1 432 ? 1.643 10.720 37.932 1.00 95.56 432 ALA A C 1
ATOM 3297 O O . ALA A 1 432 ? 2.454 10.934 37.030 1.00 95.56 432 ALA A O 1
ATOM 3298 N N . PRO A 1 433 ? 1.935 9.861 38.933 1.00 96.25 433 PRO A N 1
ATOM 3299 C CA . PRO A 1 433 ? 3.231 9.182 39.005 1.00 96.25 433 PRO A CA 1
ATOM 3300 C C . PRO A 1 433 ? 3.528 8.315 37.773 1.00 96.25 433 PRO A C 1
ATOM 3302 O O . PRO A 1 433 ? 4.633 8.361 37.230 1.00 96.25 433 PRO A O 1
ATOM 3305 N N . GLU A 1 434 ? 2.543 7.552 37.296 1.00 95.69 434 GLU A N 1
ATOM 3306 C CA . GLU A 1 434 ? 2.689 6.687 36.124 1.00 95.69 434 GLU A CA 1
ATOM 3307 C C . GLU A 1 434 ? 2.797 7.479 34.819 1.00 95.69 434 GLU A C 1
ATOM 3309 O O . GLU A 1 434 ? 3.572 7.098 33.938 1.00 95.69 434 GLU A O 1
ATOM 3314 N N . ALA A 1 435 ? 2.058 8.585 34.698 1.00 97.12 435 ALA A N 1
ATOM 3315 C CA . ALA A 1 435 ? 2.150 9.491 33.558 1.00 97.12 435 ALA A CA 1
ATOM 3316 C C . ALA A 1 435 ? 3.565 10.078 33.430 1.00 97.12 435 ALA A C 1
ATOM 3318 O O . ALA A 1 435 ? 4.187 9.958 32.375 1.00 97.12 435 ALA A O 1
ATOM 3319 N N . ILE A 1 436 ? 4.111 10.619 34.528 1.00 97.38 436 ILE A N 1
ATOM 3320 C CA . ILE A 1 436 ? 5.469 11.188 34.580 1.00 97.38 436 ILE A CA 1
ATOM 3321 C C . ILE A 1 436 ? 6.510 10.136 34.198 1.00 97.38 436 ILE A C 1
ATOM 3323 O O . ILE A 1 436 ? 7.329 10.370 33.311 1.00 97.38 436 ILE A O 1
ATOM 3327 N N . ALA A 1 437 ? 6.450 8.951 34.812 1.00 95.75 437 ALA A N 1
ATOM 3328 C CA . ALA A 1 437 ? 7.391 7.874 34.514 1.00 95.75 437 ALA A CA 1
ATOM 3329 C C . ALA A 1 437 ? 7.346 7.458 33.032 1.00 95.75 437 ALA A C 1
ATOM 3331 O O . ALA A 1 437 ? 8.384 7.198 32.418 1.00 95.75 437 ALA A O 1
ATOM 3332 N N . THR A 1 438 ? 6.148 7.419 32.444 1.00 96.38 438 THR A N 1
ATOM 3333 C CA . THR A 1 438 ? 5.958 7.023 31.045 1.00 96.38 438 THR A CA 1
ATOM 3334 C C . THR A 1 438 ? 6.488 8.086 30.079 1.00 96.38 438 THR A C 1
ATOM 3336 O O . THR A 1 438 ? 7.200 7.730 29.137 1.00 96.38 438 THR A O 1
ATOM 3339 N N . TRP A 1 439 ? 6.221 9.374 30.324 1.00 96.75 439 TRP A N 1
ATOM 3340 C CA . TRP A 1 439 ? 6.764 10.468 29.510 1.00 96.75 439 TRP A CA 1
ATOM 3341 C C . TRP A 1 439 ? 8.287 10.590 29.622 1.00 96.75 439 TRP A C 1
ATOM 3343 O O . TRP A 1 439 ? 8.952 10.583 28.586 1.00 96.75 439 TRP A O 1
ATOM 3353 N N . THR A 1 440 ? 8.857 10.624 30.834 1.00 95.19 440 THR A N 1
ATOM 3354 C CA . THR A 1 440 ? 10.324 10.672 31.025 1.00 95.19 440 THR A CA 1
ATOM 3355 C C . THR A 1 440 ? 11.010 9.500 30.331 1.00 95.19 440 THR A C 1
ATOM 3357 O O . THR A 1 440 ? 12.023 9.683 29.659 1.00 95.19 440 THR A O 1
ATOM 3360 N N . SER A 1 441 ? 10.441 8.291 30.410 1.00 94.62 441 SER A N 1
ATOM 3361 C CA . SER A 1 441 ? 10.984 7.142 29.679 1.00 94.62 441 SER A CA 1
ATOM 3362 C C . SER A 1 441 ? 10.948 7.347 28.160 1.00 94.62 441 SER A C 1
ATOM 3364 O O . SER A 1 441 ? 11.917 7.004 27.482 1.00 94.62 441 SER A O 1
ATOM 3366 N N . ALA A 1 442 ? 9.865 7.908 27.614 1.00 94.56 442 ALA A N 1
ATOM 3367 C CA . ALA A 1 442 ? 9.735 8.117 26.177 1.00 94.56 442 ALA A CA 1
ATOM 3368 C C . ALA A 1 442 ? 10.720 9.163 25.638 1.00 94.56 442 ALA A C 1
ATOM 3370 O O . ALA A 1 442 ? 11.458 8.882 24.688 1.00 94.56 442 ALA A O 1
ATOM 3371 N N . PHE A 1 443 ? 10.782 10.341 26.264 1.00 93.31 443 PHE A N 1
ATOM 3372 C CA . PHE A 1 443 ? 11.693 11.416 25.855 1.00 93.31 443 PHE A CA 1
ATOM 3373 C C . PHE A 1 443 ? 13.161 11.079 26.134 1.00 93.31 443 PHE A C 1
ATOM 3375 O O . PHE A 1 443 ? 14.016 11.338 25.279 1.00 93.31 443 PHE A O 1
ATOM 3382 N N . GLY A 1 444 ? 13.446 10.417 27.261 1.00 90.62 444 GLY A N 1
ATOM 3383 C CA . GLY A 1 444 ? 14.781 9.925 27.606 1.00 90.62 444 GLY A CA 1
ATOM 3384 C C . GLY A 1 444 ? 15.318 8.887 26.616 1.00 90.62 444 GLY A C 1
ATOM 3385 O O . GLY A 1 444 ? 16.511 8.865 26.332 1.00 90.62 444 GLY A O 1
ATOM 3386 N N . CYS A 1 445 ? 14.440 8.085 26.006 1.00 90.25 445 CYS A N 1
ATOM 3387 C CA . CYS A 1 445 ? 14.804 7.162 24.929 1.00 90.25 445 CYS A CA 1
ATOM 3388 C C . CYS A 1 445 ? 14.936 7.812 23.541 1.00 90.25 445 CYS A C 1
ATOM 3390 O O . CYS A 1 445 ? 15.143 7.102 22.557 1.00 90.25 445 CYS A O 1
ATOM 3392 N N . GLY A 1 446 ? 14.810 9.135 23.434 1.00 87.12 446 GLY A N 1
ATOM 3393 C CA . GLY A 1 446 ? 14.985 9.844 22.169 1.00 87.12 446 GLY A CA 1
ATOM 3394 C C . GLY A 1 446 ? 13.699 10.062 21.375 1.00 87.12 446 GLY A C 1
ATOM 3395 O O . GLY A 1 446 ? 13.782 10.315 20.177 1.00 87.12 446 GLY A O 1
ATOM 3396 N N . TYR A 1 447 ? 12.513 9.999 21.993 1.00 87.81 447 TYR A N 1
ATOM 3397 C CA . TYR A 1 447 ? 11.311 10.521 21.335 1.00 87.81 447 TYR A CA 1
ATOM 3398 C C . TYR A 1 447 ? 11.473 12.033 21.093 1.00 87.81 447 TYR A C 1
ATOM 3400 O O . TYR A 1 447 ? 11.917 12.773 21.980 1.00 87.81 447 TYR A O 1
ATOM 3408 N N . ARG A 1 448 ? 11.180 12.490 19.872 1.00 86.31 448 ARG A N 1
ATOM 3409 C CA . ARG A 1 448 ? 11.418 13.870 19.421 1.00 86.31 448 ARG A CA 1
ATOM 3410 C C . ARG A 1 448 ? 10.167 14.438 18.758 1.00 86.31 448 ARG A C 1
ATOM 3412 O O . ARG A 1 448 ? 10.029 14.402 17.543 1.00 86.31 448 ARG A O 1
ATOM 3419 N N . ASP A 1 449 ? 9.269 14.962 19.584 1.00 84.50 449 ASP A N 1
ATOM 3420 C CA . ASP A 1 449 ? 8.089 15.717 19.161 1.00 84.50 449 ASP A CA 1
ATOM 3421 C C . ASP A 1 449 ? 7.904 16.929 20.097 1.00 84.50 449 ASP A C 1
ATOM 3423 O O . ASP A 1 449 ? 7.609 16.747 21.285 1.00 84.50 449 ASP A O 1
ATOM 3427 N N . PRO A 1 450 ? 8.104 18.162 19.597 1.00 84.50 450 PRO A N 1
ATOM 3428 C CA . PRO A 1 450 ? 7.972 19.374 20.402 1.00 84.50 450 PRO A CA 1
ATOM 3429 C C . PRO A 1 450 ? 6.561 19.604 20.962 1.00 84.50 450 PRO A C 1
ATOM 3431 O O . PRO A 1 450 ? 6.425 20.184 22.044 1.00 84.50 450 PRO A O 1
ATOM 3434 N N . ALA A 1 451 ? 5.511 19.164 20.257 1.00 82.44 451 ALA A N 1
ATOM 3435 C CA . ALA A 1 451 ? 4.129 19.349 20.701 1.00 82.44 451 ALA A CA 1
ATOM 3436 C C . ALA A 1 451 ? 3.842 18.473 21.927 1.00 82.44 451 ALA A C 1
ATOM 3438 O O . ALA A 1 451 ? 3.417 18.977 22.969 1.00 82.44 451 ALA A O 1
ATOM 3439 N N . ALA A 1 452 ? 4.200 17.190 21.836 1.00 86.44 452 ALA A N 1
ATOM 3440 C CA . ALA A 1 452 ? 4.120 16.252 22.949 1.00 86.44 452 ALA A CA 1
ATOM 3441 C C . ALA A 1 452 ? 4.977 16.682 24.151 1.00 86.44 452 ALA A C 1
ATOM 3443 O O . ALA A 1 452 ? 4.547 16.557 25.299 1.00 86.44 452 ALA A O 1
ATOM 3444 N N . LEU A 1 453 ? 6.186 17.212 23.915 1.00 92.06 453 LEU A N 1
ATOM 3445 C CA . LEU A 1 453 ? 7.028 17.719 25.002 1.00 92.06 453 LEU A CA 1
ATOM 3446 C C . LEU A 1 453 ? 6.341 18.890 25.710 1.00 92.06 453 LEU A C 1
ATOM 3448 O O . LEU A 1 453 ? 6.293 18.935 26.935 1.00 92.06 453 LEU A O 1
ATOM 3452 N N . SER A 1 454 ? 5.766 19.818 24.947 1.00 88.44 454 SER A N 1
ATOM 3453 C CA . SER A 1 454 ? 5.061 20.980 25.499 1.00 88.44 454 SER A CA 1
ATOM 3454 C C . SER A 1 454 ? 3.857 20.582 26.359 1.00 88.44 454 SER A C 1
ATOM 3456 O O . SER A 1 454 ? 3.519 21.275 27.318 1.00 88.44 454 SER A O 1
ATOM 3458 N N . GLU A 1 455 ? 3.175 19.484 26.034 1.00 90.81 455 GLU A N 1
ATOM 3459 C CA . GLU A 1 455 ? 2.127 18.901 26.881 1.00 90.81 455 GLU A CA 1
ATOM 3460 C C . GLU A 1 455 ? 2.691 18.315 28.175 1.00 90.81 455 GLU A C 1
ATOM 3462 O O . GLU A 1 455 ? 2.176 18.620 29.255 1.00 90.81 455 GLU A O 1
ATOM 3467 N N . TYR A 1 456 ? 3.783 17.556 28.080 1.00 96.12 456 TYR A N 1
ATOM 3468 C CA . TYR A 1 456 ? 4.444 16.970 29.241 1.00 96.12 456 TYR A CA 1
ATOM 3469 C C . TYR A 1 456 ? 4.962 18.035 30.222 1.00 96.12 456 TYR A C 1
ATOM 3471 O O . TYR A 1 456 ? 4.695 17.960 31.422 1.00 96.12 456 TYR A O 1
ATOM 3479 N N . LEU A 1 457 ? 5.636 19.076 29.726 1.00 94.56 457 LEU A N 1
ATOM 3480 C CA . LEU A 1 457 ? 6.162 20.163 30.558 1.00 94.56 457 LEU A CA 1
ATOM 3481 C C . LEU A 1 457 ? 5.042 20.915 31.288 1.00 94.56 457 LEU A C 1
ATOM 3483 O O . LEU A 1 457 ? 5.112 21.087 32.504 1.00 94.56 457 LEU A O 1
ATOM 3487 N N . ARG A 1 458 ? 3.953 21.260 30.585 1.00 93.44 458 ARG A N 1
ATOM 3488 C CA . ARG A 1 458 ? 2.762 21.870 31.206 1.00 93.44 458 ARG A CA 1
ATOM 3489 C C . ARG A 1 458 ? 2.107 20.959 32.240 1.00 93.44 458 ARG A C 1
ATOM 3491 O O . ARG A 1 458 ? 1.491 21.434 33.193 1.00 93.44 458 ARG A O 1
ATOM 3498 N N . PHE A 1 459 ? 2.166 19.643 32.049 1.00 95.75 459 PHE A N 1
ATOM 3499 C CA . PHE A 1 459 ? 1.700 18.699 33.058 1.00 95.75 459 PHE A CA 1
ATOM 3500 C C . PHE A 1 459 ? 2.589 18.735 34.308 1.00 95.75 459 PHE A C 1
ATOM 3502 O O . PHE A 1 459 ? 2.069 18.892 35.410 1.00 95.75 459 PHE A O 1
ATOM 3509 N N . LEU A 1 460 ? 3.913 18.684 34.149 1.00 95.69 460 LEU A N 1
ATOM 3510 C CA . LEU A 1 460 ? 4.860 18.763 35.265 1.00 95.69 460 LEU A CA 1
ATOM 3511 C C . LEU A 1 460 ? 4.737 20.067 36.058 1.00 95.69 460 LEU A C 1
ATOM 3513 O O . LEU A 1 460 ? 4.786 20.033 37.286 1.00 95.69 460 LEU A O 1
ATOM 3517 N N . GLU A 1 461 ? 4.541 21.199 35.385 1.00 91.94 461 GLU A N 1
ATOM 3518 C CA . GLU A 1 461 ? 4.296 22.491 36.033 1.00 91.94 461 GLU A CA 1
ATOM 3519 C C . GLU A 1 461 ? 3.042 22.458 36.915 1.00 91.94 461 GLU A C 1
ATOM 3521 O O . GLU A 1 461 ? 3.099 22.867 38.075 1.00 91.94 461 GLU A O 1
ATOM 3526 N N . ARG A 1 462 ? 1.931 21.902 36.409 1.00 94.00 462 ARG A N 1
ATOM 3527 C CA . ARG A 1 462 ? 0.682 21.747 37.180 1.00 94.00 462 ARG A CA 1
ATOM 3528 C C . ARG A 1 462 ? 0.837 20.825 38.389 1.00 94.00 462 ARG A C 1
ATOM 3530 O O . ARG A 1 462 ? 0.223 21.079 39.418 1.00 94.00 462 ARG A O 1
ATOM 3537 N N . GLU A 1 463 ? 1.684 19.804 38.289 1.00 94.38 463 GLU A N 1
ATOM 3538 C CA . GLU A 1 463 ? 2.028 18.896 39.396 1.00 94.38 463 GLU A CA 1
ATOM 3539 C C . GLU A 1 463 ? 3.111 19.470 40.343 1.00 94.38 463 GLU A C 1
ATOM 3541 O O . GLU A 1 463 ? 3.590 18.783 41.253 1.00 94.38 463 GLU A O 1
ATOM 3546 N N . GLY A 1 464 ? 3.552 20.718 40.129 1.00 92.12 464 GLY A N 1
ATOM 3547 C CA . GLY A 1 464 ? 4.578 21.381 40.940 1.00 92.12 464 GLY A CA 1
ATOM 3548 C C . GLY A 1 464 ? 5.983 20.784 40.781 1.00 92.12 464 GLY A C 1
ATOM 3549 O O . GLY A 1 464 ? 6.817 20.898 41.676 1.00 92.12 464 GLY A O 1
ATOM 3550 N N . ARG A 1 465 ? 6.264 20.103 39.665 1.00 93.19 465 ARG A N 1
ATOM 3551 C CA . ARG A 1 465 ? 7.533 19.417 39.362 1.00 93.19 465 ARG A CA 1
ATOM 3552 C C . ARG A 1 465 ? 8.449 20.269 38.475 1.00 93.19 465 ARG A C 1
ATOM 3554 O O . ARG A 1 465 ? 9.015 19.775 37.502 1.00 93.19 465 ARG A O 1
ATOM 3561 N N . LEU A 1 466 ? 8.621 21.544 38.826 1.00 88.88 466 LEU A N 1
ATOM 3562 C CA . LEU A 1 466 ? 9.353 22.534 38.018 1.00 88.88 466 LEU A CA 1
ATOM 3563 C C . LEU A 1 466 ? 10.802 22.124 37.710 1.00 88.88 466 LEU A C 1
ATOM 3565 O O . LEU A 1 466 ? 11.251 22.261 36.576 1.00 88.88 466 LEU A O 1
ATOM 3569 N N . THR A 1 467 ? 11.517 21.550 38.682 1.00 91.06 467 THR A N 1
ATOM 3570 C CA . THR A 1 467 ? 12.896 21.069 38.477 1.00 91.06 467 THR A CA 1
ATOM 3571 C C . THR A 1 467 ? 12.970 19.966 37.421 1.00 91.06 467 THR A C 1
ATOM 3573 O O . THR A 1 467 ? 13.880 19.964 36.594 1.00 91.06 467 THR A O 1
ATOM 3576 N N . LEU A 1 468 ? 12.000 19.043 37.416 1.00 90.69 468 LEU A N 1
ATOM 3577 C CA . LEU A 1 468 ? 11.938 17.974 36.421 1.00 90.69 468 LEU A CA 1
ATOM 3578 C C . LEU A 1 468 ? 11.538 18.526 35.050 1.00 90.69 468 LEU A C 1
ATOM 3580 O O . LEU A 1 468 ? 12.167 18.169 34.062 1.00 90.69 468 LEU A O 1
ATOM 3584 N N . ALA A 1 469 ? 10.558 19.435 34.991 1.00 89.69 469 ALA A N 1
ATOM 3585 C CA . ALA A 1 469 ? 10.156 20.085 33.741 1.00 89.69 469 ALA A CA 1
ATOM 3586 C C . ALA A 1 469 ? 11.358 20.757 33.072 1.00 89.69 469 ALA A C 1
ATOM 3588 O O . ALA A 1 469 ? 11.640 20.558 31.892 1.00 89.69 469 ALA A O 1
ATOM 3589 N N . PHE A 1 470 ? 12.135 21.483 33.866 1.00 86.69 470 PHE A N 1
ATOM 3590 C CA . PHE A 1 470 ? 13.327 22.139 33.381 1.00 86.69 470 PHE A CA 1
ATOM 3591 C C . PHE A 1 470 ? 14.400 21.151 32.885 1.00 86.69 470 PHE A C 1
ATOM 3593 O O . PHE A 1 470 ? 14.973 21.349 31.812 1.00 86.69 470 PHE A O 1
ATOM 3600 N N . HIS A 1 471 ? 14.647 20.067 33.627 1.00 89.38 471 HIS A N 1
ATOM 3601 C CA . HIS A 1 471 ? 15.578 19.015 33.211 1.00 89.38 471 HIS A CA 1
ATOM 3602 C C . HIS A 1 471 ? 15.172 18.376 31.871 1.00 89.38 471 HIS A C 1
ATOM 3604 O O . HIS A 1 471 ? 16.001 18.246 30.972 1.00 89.38 471 HIS A O 1
ATOM 3610 N N . GLU A 1 472 ? 13.896 18.020 31.707 1.00 89.31 472 GLU A N 1
ATOM 3611 C CA . GLU A 1 472 ? 13.370 17.417 30.473 1.00 89.31 472 GLU A CA 1
ATOM 3612 C C . GLU A 1 472 ? 13.458 18.387 29.283 1.00 89.31 472 GLU A C 1
ATOM 3614 O O . GLU A 1 472 ? 13.856 17.993 28.186 1.00 89.31 472 GLU A O 1
ATOM 3619 N N . ALA A 1 473 ? 13.175 19.676 29.502 1.00 87.38 473 ALA A N 1
ATOM 3620 C CA . ALA A 1 473 ? 13.330 20.709 28.478 1.00 87.38 473 ALA A CA 1
ATOM 3621 C C . ALA A 1 473 ? 14.790 20.850 28.011 1.00 87.38 473 ALA A C 1
ATOM 3623 O O . ALA A 1 473 ? 15.046 20.963 26.812 1.00 87.38 473 ALA A O 1
ATOM 3624 N N . GLN A 1 474 ? 15.760 20.795 28.933 1.00 85.19 474 GLN A N 1
ATOM 3625 C CA . GLN A 1 474 ? 17.183 20.808 28.581 1.00 85.19 474 GLN A CA 1
ATOM 3626 C C . GLN A 1 474 ? 17.613 19.556 27.819 1.00 85.19 474 GLN A C 1
ATOM 3628 O O . GLN A 1 474 ? 18.370 19.663 26.860 1.00 85.19 474 GLN A O 1
ATOM 3633 N N . ALA A 1 475 ? 17.140 18.379 28.232 1.00 84.38 475 ALA A N 1
ATOM 3634 C CA . ALA A 1 475 ? 17.475 17.115 27.579 1.00 84.38 475 ALA A CA 1
ATOM 3635 C C . ALA A 1 475 ? 16.918 17.017 26.145 1.00 84.38 475 ALA A C 1
ATOM 3637 O O . ALA A 1 475 ? 17.434 16.253 25.324 1.00 84.38 475 ALA A O 1
ATOM 3638 N N . PHE A 1 476 ? 15.865 17.780 25.841 1.00 82.50 476 PHE A N 1
ATOM 3639 C CA . PHE A 1 476 ? 15.273 17.865 24.510 1.00 82.50 476 PHE A CA 1
ATOM 3640 C C . PHE A 1 476 ? 15.938 18.912 23.603 1.00 82.50 476 PHE A C 1
ATOM 3642 O O . PHE A 1 476 ? 15.917 18.750 22.383 1.00 82.50 476 PHE A O 1
ATOM 3649 N N . ALA A 1 477 ? 16.500 19.979 24.179 1.00 76.12 477 ALA A N 1
ATOM 3650 C CA . ALA A 1 477 ? 17.074 21.096 23.435 1.00 76.12 477 ALA A CA 1
ATOM 3651 C C . ALA A 1 477 ? 18.288 20.687 22.581 1.00 76.12 477 ALA A C 1
ATOM 3653 O O . ALA A 1 477 ? 19.072 19.813 22.961 1.00 76.12 477 ALA A O 1
ATOM 3654 N N . ASP A 1 478 ? 18.474 21.364 21.443 1.00 66.44 478 ASP A N 1
ATOM 3655 C CA . ASP A 1 478 ? 19.723 21.278 20.686 1.00 66.44 478 ASP A CA 1
ATOM 3656 C C . ASP A 1 478 ? 20.882 21.754 21.587 1.00 66.44 478 ASP A C 1
ATOM 3658 O O . ASP A 1 478 ? 20.725 22.751 22.306 1.00 66.44 478 ASP A O 1
ATOM 3662 N N . PRO A 1 479 ? 22.053 21.087 21.581 1.00 63.56 479 PRO A N 1
ATOM 3663 C CA . PRO A 1 479 ? 23.242 21.570 22.275 1.00 63.56 479 PRO A CA 1
ATOM 3664 C C . PRO A 1 479 ? 23.551 23.064 22.063 1.00 63.56 479 PRO A C 1
ATOM 3666 O O . PRO A 1 479 ? 24.071 23.707 22.979 1.00 63.56 479 PRO A O 1
ATOM 3669 N N . ALA A 1 480 ? 23.204 23.626 20.900 1.00 59.78 480 ALA A N 1
ATOM 3670 C CA . ALA A 1 480 ? 23.361 25.046 20.586 1.00 59.78 480 ALA A CA 1
ATOM 3671 C C . ALA A 1 480 ? 22.443 25.981 21.407 1.00 59.78 480 ALA A C 1
ATOM 3673 O O . ALA A 1 480 ? 22.816 27.126 21.669 1.00 59.78 480 ALA A O 1
ATOM 3674 N N . ASP A 1 481 ? 21.286 25.500 21.868 1.00 60.03 481 ASP A N 1
ATOM 3675 C CA . ASP A 1 481 ? 20.284 26.284 22.607 1.00 60.03 481 ASP A CA 1
ATOM 3676 C C . ASP A 1 481 ? 20.481 26.244 24.137 1.00 60.03 481 ASP A C 1
ATOM 3678 O O . ASP A 1 481 ? 19.940 27.077 24.878 1.00 60.03 481 ASP A O 1
ATOM 3682 N N . LEU A 1 482 ? 21.306 25.314 24.636 1.00 60.31 482 LEU A N 1
ATOM 3683 C CA . LEU A 1 482 ? 21.579 25.119 26.067 1.00 60.31 482 LEU A CA 1
ATOM 3684 C C . LEU A 1 482 ? 22.104 26.371 26.806 1.00 60.31 482 LEU A C 1
ATOM 3686 O O . LEU A 1 482 ? 21.676 26.595 27.944 1.00 60.31 482 LEU A O 1
ATOM 3690 N N . PRO A 1 483 ? 22.990 27.219 26.235 1.00 60.88 483 PRO A N 1
ATOM 3691 C CA . PRO A 1 483 ? 23.466 28.425 26.919 1.00 60.88 483 PRO A CA 1
ATOM 3692 C C . PRO A 1 483 ? 22.346 29.435 27.208 1.00 60.88 483 PRO A C 1
ATOM 3694 O O . PRO A 1 483 ? 22.319 30.038 28.282 1.00 60.88 483 PRO A O 1
ATOM 3697 N N . ARG A 1 484 ? 21.383 29.583 26.285 1.00 57.41 484 ARG A N 1
ATOM 3698 C CA . ARG A 1 484 ? 20.237 30.494 26.433 1.00 57.41 484 ARG A CA 1
ATOM 3699 C C . ARG A 1 484 ? 19.270 30.007 27.513 1.00 57.41 484 ARG A C 1
ATOM 3701 O O . ARG A 1 484 ? 18.828 30.804 28.336 1.00 57.41 484 ARG A O 1
ATOM 3708 N N . LEU A 1 485 ? 18.993 28.701 27.550 1.00 55.62 485 LEU A N 1
ATOM 3709 C CA . LEU A 1 485 ? 18.138 28.080 28.569 1.00 55.62 485 LEU A CA 1
ATOM 3710 C C . LEU A 1 485 ? 18.755 28.155 29.975 1.00 55.62 485 LEU A C 1
ATOM 3712 O O . LEU A 1 485 ? 18.047 28.405 30.948 1.00 55.62 485 LEU A O 1
ATOM 3716 N N . ARG A 1 486 ? 20.082 28.011 30.093 1.00 62.03 486 ARG A N 1
ATOM 3717 C CA . ARG A 1 486 ? 20.805 28.211 31.363 1.00 62.03 486 ARG A CA 1
ATOM 3718 C C . ARG A 1 486 ? 20.787 29.669 31.836 1.00 62.03 486 ARG A C 1
ATOM 3720 O O . ARG A 1 486 ? 20.729 29.907 33.037 1.00 62.03 486 ARG A O 1
ATOM 3727 N N . GLY A 1 487 ? 20.793 30.639 30.919 1.00 56.69 487 GLY A N 1
ATOM 3728 C CA . GLY A 1 487 ? 20.680 32.063 31.257 1.00 56.69 487 GLY A CA 1
ATOM 3729 C C . GLY A 1 487 ? 19.344 32.437 31.913 1.00 56.69 487 GLY A C 1
ATOM 3730 O O . GLY A 1 487 ? 19.317 33.287 32.799 1.00 56.69 487 GLY A O 1
ATOM 3731 N N . LEU A 1 488 ? 18.252 31.765 31.534 1.00 52.50 488 LEU A N 1
ATOM 3732 C CA . LEU A 1 488 ? 16.924 31.975 32.123 1.00 52.50 488 LEU A CA 1
ATOM 3733 C C . LEU A 1 488 ? 16.817 31.429 33.562 1.00 52.50 488 LEU A C 1
ATOM 3735 O O . LEU A 1 488 ? 16.136 32.037 34.383 1.00 52.50 488 LEU A O 1
ATOM 3739 N N . LEU A 1 489 ? 17.551 30.362 33.911 1.00 48.91 489 LEU A N 1
ATOM 3740 C CA . LEU A 1 489 ? 17.630 29.848 35.292 1.00 48.91 489 LEU A CA 1
ATOM 3741 C C . LEU A 1 489 ? 18.251 30.842 36.270 1.00 48.91 489 LEU A C 1
ATOM 3743 O O . LEU A 1 489 ? 17.730 31.061 37.357 1.00 48.91 489 LEU A O 1
ATOM 3747 N N . ALA A 1 490 ? 19.360 31.471 35.873 1.00 51.66 490 ALA A N 1
ATOM 3748 C CA . ALA A 1 490 ? 20.070 32.422 36.729 1.00 51.66 490 ALA A CA 1
ATOM 3749 C C . ALA A 1 490 ? 19.261 33.708 37.005 1.00 51.66 490 ALA A C 1
ATOM 3751 O O . ALA A 1 490 ? 19.642 34.512 37.867 1.00 51.66 490 ALA A O 1
ATOM 3752 N N . ALA A 1 491 ? 18.180 33.916 36.247 1.00 47.25 491 ALA A N 1
ATOM 3753 C CA . ALA A 1 491 ? 17.211 34.988 36.432 1.00 47.25 491 ALA A CA 1
ATOM 3754 C C . ALA A 1 491 ? 15.975 34.542 37.240 1.00 47.25 491 ALA A C 1
ATOM 3756 O O . ALA A 1 491 ? 15.415 35.369 37.953 1.00 47.25 491 ALA A O 1
ATOM 3757 N N . GLY A 1 492 ? 15.578 33.265 37.166 1.00 41.50 492 GLY A N 1
ATOM 3758 C CA . GLY A 1 492 ? 14.432 32.701 37.895 1.00 41.50 492 GLY A CA 1
ATOM 3759 C C . GLY A 1 492 ? 14.692 32.409 39.378 1.00 41.50 492 GLY A C 1
ATOM 3760 O O . GLY A 1 492 ? 13.803 32.626 40.188 1.00 41.50 492 GLY A O 1
ATOM 3761 N N . ASP A 1 493 ? 15.919 32.034 39.761 1.00 40.22 493 ASP A N 1
ATOM 3762 C CA . ASP A 1 493 ? 16.317 31.840 41.176 1.00 40.22 493 ASP A CA 1
ATOM 3763 C C . ASP A 1 493 ? 16.484 33.165 41.960 1.00 40.22 493 ASP A C 1
ATOM 3765 O O . ASP A 1 493 ? 16.936 33.178 43.105 1.00 40.22 493 ASP A O 1
ATOM 3769 N N . ARG A 1 494 ? 16.160 34.308 41.338 1.00 41.75 494 ARG A N 1
ATOM 3770 C CA . ARG A 1 494 ? 16.237 35.652 41.937 1.00 41.75 494 ARG A CA 1
ATOM 3771 C C . ARG A 1 494 ? 14.872 36.317 42.163 1.00 41.75 494 ARG A C 1
ATOM 3773 O O . ARG A 1 494 ? 14.847 37.530 42.379 1.00 41.75 494 ARG A O 1
ATOM 3780 N N . GLN A 1 495 ? 13.769 35.566 42.131 1.00 35.38 495 GLN A N 1
ATOM 3781 C CA . GLN A 1 495 ? 12.433 36.064 42.494 1.00 35.38 495 GLN A CA 1
ATOM 3782 C C . GLN A 1 495 ? 11.838 35.345 43.696 1.00 35.38 495 GLN A C 1
ATOM 3784 O O . GLN A 1 495 ? 11.920 34.099 43.741 1.00 35.38 495 GLN A O 1
#

Solvent-accessible surface area (backbone atoms only — not comparable to full-atom values): 27651 Å² total; per-residue (Å²): 142,85,82,76,86,76,92,73,73,74,84,85,86,87,90,82,85,92,82,87,83,89,78,93,74,94,70,87,75,71,79,75,75,61,52,71,37,75,96,75,41,31,32,35,46,73,86,50,90,75,48,44,82,46,66,23,76,84,50,41,72,78,33,81,40,31,36,36,27,80,82,72,53,35,42,36,38,32,35,76,45,65,78,70,58,93,71,61,65,67,59,54,52,54,51,51,48,54,52,51,32,73,62,19,88,47,85,58,55,74,50,73,47,84,39,70,44,89,91,42,68,31,38,34,35,44,36,43,41,42,45,93,87,43,54,33,31,37,43,34,42,38,34,74,54,54,60,33,40,38,40,40,39,27,37,27,50,44,93,46,42,74,58,46,56,55,48,40,56,56,52,53,62,25,52,44,61,73,52,90,82,61,63,55,76,76,77,80,44,71,36,66,72,46,67,44,76,55,49,16,35,34,38,56,71,47,82,73,30,22,47,37,85,65,37,44,84,78,34,74,39,44,79,44,36,33,34,35,92,80,27,38,38,40,32,26,65,30,69,38,65,79,51,83,74,56,66,87,36,37,42,62,18,42,40,52,58,72,67,55,72,71,65,86,78,44,60,76,40,84,38,74,42,76,86,24,41,38,32,37,29,66,45,77,49,76,54,97,92,39,70,26,45,28,44,33,39,33,39,40,50,81,23,13,35,36,29,35,41,38,37,25,48,78,83,63,56,57,90,72,45,68,69,60,72,83,39,54,43,48,58,78,35,40,89,55,56,64,87,75,51,83,61,27,68,48,34,20,51,32,28,38,39,29,18,51,44,29,42,77,70,69,40,51,80,67,16,53,61,30,43,51,50,20,38,63,39,40,60,76,45,41,70,53,54,54,54,54,37,52,53,27,48,77,70,68,39,52,72,58,32,54,52,50,48,56,61,57,51,60,91,52,65,51,50,34,71,39,38,48,50,46,16,52,53,28,42,77,69,69,36,52,72,62,13,52,55,36,39,53,45,14,48,73,58,64,44,86,52,74,68,63,47,54,51,51,37,56,48,28,50,75,71,69,34,52,72,57,30,52,51,55,54,58,75,68,48,57,83,86,51,49,66,64,58,53,54,52,50,75,57,56,82,71,113

Secondary structure (DSSP, 8-state):
----S------S--SS---S---------PPPPPEEEGGGTEEE----TT-EEE-GGGT-TT-SEEEEEETTEEEEEEEEE--SS---HHHHHHHHHHHHHHHSSS--EEEEEEEEETTEEEEEEEEEEEETTEEEEEEEEEEEETTEEEEEEEEEEGGGHHHHHHHHHHHHTTEEES-TTPPPPP---BPPPEE-TTT-EEE---TT-EE-TTHHHH-TT-SEEEEETTEEEEEEEEE-TT----HHHHHHHHHHTTT-TTTTSS--EEEEETTEEEEEEEEEEEETTEEEEEEEEEEE-SSEEEEEEEEE-TT--TTTS--SGGGEEE-PPP---GGG-S-HHHHHHHHHHHHHHHHHTT-HHHHHHHHHHHHHH-TT-HHHHHHHHHHHHHTT-HHHHHHHHHHHHTT--SS-HHHHHHHHHHHHTT-HHHHHHHHHHHHHTT---HHHHHHHHHHHHHTT-HHHHHHHHHHHS-TTTHHHHHHHHHHHTT-

Mean predicted aligned error: 16.37 Å

pLDDT: mean 84.17, std 16.78, range [24.55, 98.0]

Nearest PDB structures (foldseek):
  1w3b-assembly1_B  TM=6.117E-01  e=2.174E-05  Homo sapiens
  3asg-assembly1_A  TM=5.764E-01  e=2.529E-04  Paramagnetospirillum magneticum AMB-1
  3as5-assembly1_A  TM=5.924E-01  e=7.979E-04  Paramagnetospirillum magneticum AMB-1
  3ash-assembly2_B  TM=5.637E-01  e=9.332E-04  Paramagnetospirillum magneticum AMB-1
  3vty-assembly4_D  TM=5.996E-01  e=2.389E-03  Candidatus Magnetobacterium bavaricum

Foldseek 3Di:
DPPDDDPDDDDDDDPPDPPDDDDDDDDPDDQDDWQDDVVQQKTFRPLDDQKDWDDCVVGGPQFPGWIFGVVVTKIKTKHKDQPLDDDDVVVVQVVVQVVLQVQAPDHKDKDKDWDDAPNFIWMWMWIWGQGPNFIKIKIWTWGDAQRMIMIMIMMGGPVCVVVRVVSSVSRVNRMDGNDRPDHDDRDWAADAWDADQAQQKTFDFGPPKTFPPCVCVQQVQFPGKIDFVQKIKTKGKAWCLQDDFDQVQLVVLQVVSNPDPPPVPFDWDWDDAPQKTHTKTWDWDDDPNAIKTKIWTWIDDRTMTMIMMMIDHPPDDCVRGPDRVVRMHGDDHDNDDLVPDPSLVSNLSSLQSSLVVCVVVVNNVVSLVSLVSSCSSCLQDQVSLVVNLVSCVVVVNLVVNLVSLVVSCVPPDLQGPNLLSSLVSCVVSVVPVSSLVSVCSNVVSPNADPVSLVVSLVSCVVVVNNVVSLVSVLSRDDPVCNVVSVVVVVVVVPD

Sequence (495 aa):
MLLFRAVAIAAVMIAAAAGCARGNAPVQVARPAADEKPEHNFRFRPPGPAWARVDPLHIDPAAALAYARSRPDISFLVYVERPGAEMPVEGVLSSWKRQLESQAGGAVELTSGPFEAHGLPGTRAVAMATVQGAKVVYENWIVQRNGRLYQLLAWGAAAERAAVEKEARTLFGGFELIDPAARAAPVRRPARPYASREAGWSIDLGAPWMEWRAVQDRVPAAEYGATCGDASVVVASVPLLGHRPPLDVAVPALLSLLEVRNAQDLPRRPLRVGSWTGVELPYQLEMNGRWMRSRLWALIGDEAALVAAEWRPPDQPESECAEPLEKLNAGPGQRLRAQAVQGKLAAARFFVEVGRRLRESGRQAESAAYFAEAGLLTPADPARLVDEVRILQRAGRRDEAVRRIAGRLHGVPCASALRVEAAQLLAELGRAPEAIATWTSAFGCGYRDPAALSEYLRFLEREGRLTLAFHEAQAFADPADLPRLRGLLAAGDRQ

Radius of gyration: 32.27 Å; Cα contacts (8 Å, |Δi|>4): 823; chains: 1; bounding box: 76×56×94 Å